Protein AF-A0A564Z8A1-F1 (afdb_monomer)

Organism: Hymenolepis diminuta (NCBI:txid6216)

pLDDT: mean 79.33, std 14.33, range [32.59, 94.12]

Mean predicted aligned error: 12.92 Å

InterPro domains:
  IPR000640 Elongation factor EFG, domain V-like [PF00679] (413-512)
  IPR000640 Elongation factor EFG, domain V-like [SM00838] (412-514)
  IPR009000 Translation protein, beta-barrel domain superfamily [SSF50447] (18-150)
  IPR009022 Elongation factor G, domain III [cd16262] (174-247)
  IPR027417 P-loop containing nucleoside triphosphate hydrolase [G3DSA:3.40.50.300] (1-45)
  IPR035647 EF-G domain III/V-like [SSF54980] (173-247)
  IPR035647 EF-G domain III/V-like [SSF54980] (415-519)
  IPR035649 EFG, domain V [cd03713] (415-507)
  IPR041095 Elongation Factor G, domain II [PF14492] (173-246)
  IPR053905 Elongation factor G-like, domain II [PF22042] (68-149)

Secondary structure (DSSP, 8-state):
-TTTTS-------BGGGTBSHHHHHHHHHHHSPPGGGSPPPHHHHHHHHHHHHH-TT-SS---EEEEEEEEEETTTEEEEEEEEEES-B-TT-EEEESS--SS-TTS-EEE--EEEEEETTEEEE-S-B-TT-EEEEES-SS--TT-EEE----GGGTTS-----S-------PPP-EEEEEEESSHHHHHHHHHHHHHHHHH-TT-EEEEETTTTEEEEEESSHHHHHHHHHHHHHTS---EEEEPPPP--EEEEPTT-EEEEEEEEEEEETTEEEEEEEEEEEEE-----SS---EEEE-TTTT-TTSS---------HHHHHHHHHHHHHHHHHHHHH--TTTSPPB-SEEEEEEEEEEES-SS---GGGEE-----SSHHHHHHHHHHHHHHHHHHHHHHHHT---EEEEEEEEEEEEEEEEPTT-S-HHHHHHHHHHHHHHTTPEEEEEEEEE-TTSTT-EEEEEEEEEEGGG-TTHHHHHHHHTTT--EEEEEEEEEEEPPHHHHHHHHHHHHHHHHHHHHTT-

Solvent-accessible surface area (backbone atoms only — not comparable to full-atom values): 30242 Å² total; per-residue (Å²): 90,51,87,75,70,74,50,80,91,85,86,76,67,37,78,94,76,67,39,47,55,65,65,48,53,50,47,48,68,75,55,51,76,55,79,88,78,49,83,67,58,69,73,54,43,57,51,49,54,51,50,54,72,70,44,82,83,53,101,64,64,62,33,32,33,40,24,72,40,40,46,79,39,95,88,80,42,50,31,39,32,28,40,28,70,33,30,57,49,46,53,64,43,65,33,19,56,73,69,65,82,89,58,66,90,84,76,46,69,38,47,33,63,39,35,28,38,71,61,87,93,45,79,44,81,47,74,67,45,43,56,74,38,65,33,33,34,27,62,57,84,82,78,40,56,73,37,35,38,28,60,72,77,78,82,90,64,87,79,74,79,88,75,76,94,59,87,73,85,61,81,86,67,64,74,49,60,36,72,37,21,47,45,59,81,42,81,76,48,47,67,55,45,55,55,51,49,53,53,49,34,43,43,36,78,42,39,45,73,47,77,37,83,90,79,72,37,36,38,36,29,17,76,32,70,68,53,47,51,50,52,54,51,43,39,39,70,75,69,66,43,69,65,46,79,44,81,63,80,73,78,52,29,28,30,62,45,61,73,44,70,31,76,23,76,26,74,41,75,46,71,38,81,90,39,82,45,32,40,38,36,34,35,35,39,37,21,76,61,52,78,63,86,57,90,70,73,51,75,46,71,44,94,61,23,60,47,79,83,69,85,73,101,67,80,90,72,95,75,52,72,66,58,57,49,53,51,51,52,41,50,50,51,14,46,52,56,23,36,47,51,40,24,84,86,82,45,24,33,50,48,40,51,35,40,38,37,52,36,46,31,23,42,88,58,97,84,66,100,49,89,86,54,63,37,66,64,81,77,58,87,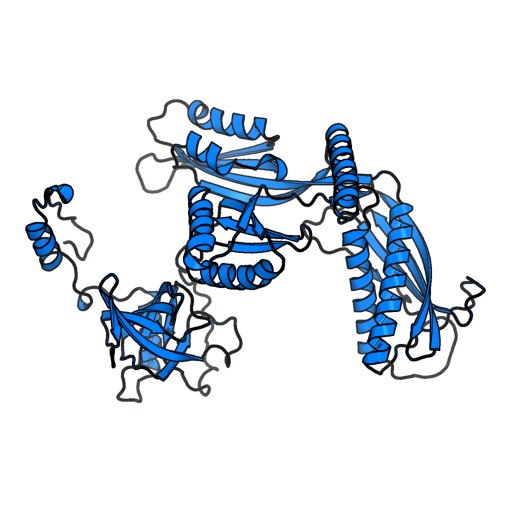49,69,70,39,32,50,45,43,48,51,49,53,22,53,26,40,25,49,20,49,35,58,22,49,69,66,56,68,67,78,41,49,26,40,53,26,25,36,37,40,37,39,36,75,40,65,74,81,62,79,59,79,58,71,76,44,49,63,58,52,51,56,37,49,76,36,66,29,47,74,76,49,76,47,78,45,74,49,90,88,55,87,69,39,30,39,36,40,41,38,28,39,28,41,56,82,53,49,72,68,43,62,60,51,50,25,65,76,46,76,63,61,47,48,66,49,80,43,83,62,48,74,42,76,54,54,73,69,58,44,53,51,51,54,54,53,50,51,53,50,55,53,53,57,50,67,74,72,108

Structure (mmCIF, N/CA/C/O backbone):
data_AF-A0A564Z8A1-F1
#
_entry.id   AF-A0A564Z8A1-F1
#
loop_
_atom_site.group_PDB
_atom_site.id
_atom_site.type_symbol
_atom_site.label_atom_id
_atom_site.label_alt_id
_atom_site.label_comp_id
_atom_site.label_asym_id
_atom_site.label_entity_id
_atom_site.label_seq_id
_atom_site.pdbx_PDB_ins_code
_atom_site.Cartn_x
_atom_site.Cartn_y
_atom_site.Cartn_z
_atom_site.occupancy
_atom_site.B_iso_or_equiv
_atom_site.auth_seq_id
_atom_site.auth_comp_id
_atom_site.auth_asym_id
_atom_site.auth_atom_id
_atom_site.pdbx_PDB_model_num
ATOM 1 N N . VAL A 1 1 ? 36.635 2.802 -25.982 1.00 71.19 1 VAL A N 1
ATOM 2 C CA . VAL A 1 1 ? 36.280 4.154 -25.472 1.00 71.19 1 VAL A CA 1
ATOM 3 C C . VAL A 1 1 ? 34.865 4.152 -24.917 1.00 71.19 1 VAL A C 1
ATOM 5 O O . VAL A 1 1 ? 34.694 4.476 -23.749 1.00 71.19 1 VAL A O 1
ATOM 8 N N . THR A 1 2 ? 33.882 3.719 -25.706 1.00 73.31 2 THR A N 1
ATOM 9 C CA . THR A 1 2 ? 32.479 3.573 -25.282 1.00 73.31 2 THR A CA 1
ATOM 10 C C . THR A 1 2 ? 32.276 2.454 -24.258 1.00 73.31 2 THR A C 1
ATOM 12 O O . THR A 1 2 ? 31.635 2.669 -23.238 1.00 73.31 2 THR A O 1
ATOM 15 N N . THR A 1 3 ? 32.906 1.292 -24.457 1.00 72.12 3 THR A N 1
ATOM 16 C CA . THR A 1 3 ? 32.822 0.132 -23.542 1.00 72.12 3 THR A CA 1
ATOM 17 C C . THR A 1 3 ? 33.367 0.394 -22.136 1.00 72.12 3 THR A C 1
ATOM 19 O O . THR A 1 3 ? 32.908 -0.208 -21.171 1.00 72.12 3 THR A O 1
ATOM 22 N N . SER A 1 4 ? 34.323 1.315 -22.008 1.00 78.19 4 SER A N 1
ATOM 23 C CA . SER A 1 4 ? 34.913 1.742 -20.737 1.00 78.19 4 SER A CA 1
ATOM 24 C C . SER A 1 4 ? 34.311 3.043 -20.194 1.00 78.19 4 SER A C 1
ATOM 26 O O . SER A 1 4 ? 34.872 3.618 -19.264 1.00 78.19 4 SER A O 1
ATOM 28 N N . SER A 1 5 ? 33.211 3.528 -20.787 1.00 79.88 5 SER A N 1
ATOM 29 C CA . SER A 1 5 ? 32.542 4.794 -20.442 1.00 79.88 5 SER A CA 1
ATOM 30 C C . SER A 1 5 ? 33.472 6.019 -20.429 1.00 79.88 5 SER A C 1
ATOM 32 O O . SER A 1 5 ? 33.243 6.970 -19.688 1.00 79.88 5 SER A O 1
ATOM 34 N N . LYS A 1 6 ? 34.536 6.013 -21.247 1.00 84.81 6 LYS A N 1
ATOM 35 C CA . LYS A 1 6 ? 35.532 7.102 -21.329 1.00 84.81 6 LYS A CA 1
ATOM 36 C C . LYS A 1 6 ? 35.178 8.187 -22.351 1.00 84.81 6 LYS A C 1
ATOM 38 O O . LYS A 1 6 ? 35.850 9.209 -22.402 1.00 84.81 6 LYS A O 1
ATOM 43 N N . GLY A 1 7 ? 34.165 7.963 -23.183 1.00 84.19 7 GLY A N 1
ATOM 44 C CA . GLY A 1 7 ? 33.690 8.930 -24.169 1.00 84.19 7 GLY A CA 1
ATOM 45 C C . GLY A 1 7 ? 32.314 8.545 -24.703 1.00 84.19 7 GLY A C 1
ATOM 46 O O . GLY A 1 7 ? 32.014 7.356 -24.831 1.00 84.19 7 GLY A O 1
ATOM 47 N N . PHE A 1 8 ? 31.498 9.555 -25.004 1.00 87.88 8 PHE A N 1
ATOM 48 C CA . PHE A 1 8 ? 30.116 9.404 -25.457 1.00 87.88 8 PHE A CA 1
ATOM 49 C C . PHE A 1 8 ? 29.976 9.998 -26.867 1.00 87.88 8 PHE A C 1
ATOM 51 O O . PHE A 1 8 ? 30.164 11.207 -27.018 1.00 87.88 8 PHE A O 1
ATOM 58 N N . PRO A 1 9 ? 29.695 9.187 -27.905 1.00 88.00 9 PRO A N 1
ATOM 59 C CA . PRO A 1 9 ? 29.477 9.706 -29.248 1.00 88.00 9 PRO A CA 1
ATOM 60 C C . PRO A 1 9 ? 28.179 10.519 -29.280 1.00 88.00 9 PRO A C 1
ATOM 62 O O . PRO A 1 9 ? 27.151 10.086 -28.761 1.00 88.00 9 PRO A O 1
ATOM 65 N N . VAL A 1 10 ? 28.229 11.699 -29.897 1.00 90.81 10 VAL A N 1
ATOM 66 C CA . VAL A 1 10 ? 27.068 12.581 -30.060 1.00 90.81 10 VAL A CA 1
ATOM 67 C C . VAL A 1 10 ? 26.736 12.666 -31.542 1.00 90.81 10 VAL A C 1
ATOM 69 O O . VAL A 1 10 ? 27.568 13.082 -32.345 1.00 90.81 10 VAL A O 1
ATOM 72 N N . VAL A 1 11 ? 25.513 12.277 -31.894 1.00 90.44 11 VAL A N 1
ATOM 73 C CA . VAL A 1 11 ? 24.991 12.322 -33.265 1.00 90.44 11 VAL A CA 1
ATOM 74 C C . VAL A 1 11 ? 23.846 13.331 -33.314 1.00 90.44 11 VAL A C 1
ATOM 76 O O . VAL A 1 11 ? 23.057 13.429 -32.374 1.00 90.44 11 VAL A O 1
ATOM 79 N N . LEU A 1 12 ? 23.750 14.097 -34.401 1.00 92.19 12 LEU A N 1
ATOM 80 C CA . LEU A 1 12 ? 22.686 15.081 -34.607 1.00 92.19 12 LEU A CA 1
ATOM 81 C C . LEU A 1 12 ? 21.621 14.512 -35.549 1.00 92.19 12 LEU A C 1
ATOM 83 O O . LEU A 1 12 ? 21.938 13.885 -36.557 1.00 92.19 12 LEU A O 1
ATOM 87 N N . GLY A 1 13 ? 20.350 14.763 -35.246 1.00 93.56 13 GLY A N 1
ATOM 88 C CA . GLY A 1 13 ? 19.236 14.293 -36.063 1.00 93.56 13 GLY A CA 1
ATOM 89 C C . GLY A 1 13 ? 17.893 14.853 -35.606 1.00 93.56 13 GLY A C 1
ATOM 90 O O . GLY A 1 13 ? 17.768 15.445 -34.536 1.00 93.56 13 GLY A O 1
ATOM 91 N N . SER A 1 14 ? 16.869 14.669 -36.435 1.00 93.94 14 SER A N 1
ATOM 92 C CA . SER A 1 14 ? 15.484 15.013 -36.123 1.00 93.94 14 SER A CA 1
ATOM 93 C C . SER A 1 14 ? 14.572 13.845 -36.481 1.00 93.94 14 SER A C 1
ATOM 95 O O . SER A 1 14 ? 14.267 13.631 -37.656 1.00 93.94 14 SER A O 1
ATOM 97 N N . SER A 1 15 ? 14.088 13.126 -35.463 1.00 92.81 15 SER A N 1
ATOM 98 C CA . SER A 1 15 ? 13.146 12.007 -35.626 1.00 92.81 15 SER A CA 1
ATOM 99 C C . SER A 1 15 ? 11.837 12.451 -36.280 1.00 92.81 15 SER A C 1
ATOM 101 O O . SER A 1 15 ? 11.362 11.803 -37.200 1.00 92.81 15 SER A O 1
ATOM 103 N N . ARG A 1 16 ? 11.300 13.621 -35.902 1.00 93.62 16 ARG A N 1
ATOM 104 C CA . ARG A 1 16 ? 10.062 14.173 -36.487 1.00 93.62 16 ARG A CA 1
ATOM 105 C C . ARG A 1 16 ? 10.159 14.412 -37.999 1.00 93.62 16 ARG A C 1
ATOM 107 O O . ARG A 1 16 ? 9.149 14.344 -38.688 1.00 93.62 16 ARG A O 1
ATOM 114 N N . ARG A 1 17 ? 11.351 14.748 -38.506 1.00 93.88 17 ARG A N 1
ATOM 115 C CA . ARG A 1 17 ? 11.601 14.978 -39.941 1.00 93.88 17 ARG A CA 1
ATOM 116 C C . ARG A 1 17 ? 12.261 13.780 -40.629 1.00 93.88 17 ARG A C 1
ATOM 118 O O . ARG A 1 17 ? 12.582 13.889 -41.805 1.00 93.88 17 ARG A O 1
ATOM 125 N N . ASN A 1 18 ? 12.478 12.672 -39.915 1.00 91.50 18 ASN A N 1
ATOM 126 C CA . ASN A 1 18 ? 13.216 11.498 -40.388 1.00 91.50 18 ASN A CA 1
ATOM 127 C C . ASN A 1 18 ? 14.638 11.811 -40.904 1.00 91.50 18 ASN A C 1
ATOM 129 O O . ASN A 1 18 ? 15.144 11.131 -41.791 1.00 91.50 18 ASN A O 1
ATOM 133 N N . ILE A 1 19 ? 15.305 12.832 -40.353 1.00 94.12 19 ILE A N 1
ATOM 134 C CA . ILE A 1 19 ? 16.674 13.218 -40.740 1.00 94.12 19 ILE A CA 1
ATOM 135 C C . ILE A 1 19 ? 17.653 12.657 -39.707 1.00 94.12 19 ILE A C 1
ATOM 137 O O . ILE A 1 19 ? 17.471 12.879 -38.512 1.00 94.12 19 ILE A O 1
ATOM 141 N N . GLY A 1 20 ? 18.706 11.966 -40.150 1.00 90.69 20 GLY A N 1
ATOM 142 C CA . GLY A 1 20 ? 19.774 11.478 -39.264 1.00 90.69 20 GLY A CA 1
ATOM 143 C C . GLY A 1 20 ? 19.462 10.176 -38.513 1.00 90.69 20 GLY A C 1
ATOM 144 O O . GLY A 1 20 ? 20.247 9.770 -37.666 1.00 90.69 20 GLY A O 1
ATOM 145 N N . VAL A 1 21 ? 18.354 9.494 -38.834 1.00 93.94 21 VAL A N 1
ATOM 146 C CA . VAL A 1 21 ? 18.004 8.198 -38.218 1.00 93.94 21 VAL A CA 1
ATOM 147 C C . VAL A 1 21 ? 18.936 7.076 -38.689 1.00 93.94 21 VAL A C 1
ATOM 149 O O . VAL A 1 21 ? 19.372 6.281 -37.868 1.00 93.94 21 VAL A O 1
ATOM 152 N N . GLN A 1 22 ? 19.285 7.025 -39.980 1.00 92.75 22 GLN A N 1
ATOM 153 C CA . GLN A 1 22 ? 20.186 5.990 -40.513 1.00 92.75 22 GLN A CA 1
ATOM 154 C C . GLN A 1 22 ? 21.601 6.088 -39.908 1.00 92.75 22 GLN A C 1
ATOM 156 O O . GLN A 1 22 ? 22.021 5.106 -39.307 1.00 92.75 22 GLN A O 1
ATOM 161 N N . PRO A 1 23 ? 22.271 7.266 -39.887 1.00 92.00 23 PRO A N 1
ATOM 162 C CA . PRO A 1 23 ? 23.567 7.397 -39.215 1.00 92.00 23 PRO A CA 1
ATOM 163 C C . PRO A 1 23 ? 23.525 7.074 -37.719 1.00 92.00 23 PRO A C 1
ATOM 165 O O . PRO A 1 23 ? 24.525 6.645 -37.155 1.00 92.00 23 PRO A O 1
ATOM 168 N N . LEU A 1 24 ? 22.382 7.290 -37.055 1.00 93.69 24 LEU A N 1
ATOM 169 C CA . LEU A 1 24 ? 22.203 6.890 -35.662 1.00 93.69 24 LEU A CA 1
ATOM 170 C C . LEU A 1 24 ? 22.162 5.362 -35.516 1.00 93.69 24 LEU A C 1
ATOM 172 O O . LEU A 1 24 ? 22.759 4.839 -34.581 1.00 93.69 24 LEU A O 1
ATOM 176 N N . LEU A 1 25 ? 21.470 4.652 -36.411 1.00 92.81 25 LEU A N 1
ATOM 177 C CA . LEU A 1 25 ? 21.445 3.187 -36.412 1.00 92.81 25 LEU A CA 1
ATOM 178 C C . LEU A 1 25 ? 22.832 2.610 -36.703 1.00 92.81 25 LEU A C 1
ATOM 180 O O . LEU A 1 25 ? 23.261 1.705 -35.992 1.00 92.81 25 LEU A O 1
ATOM 184 N N . ASP A 1 26 ? 23.552 3.185 -37.665 1.00 93.75 26 ASP A N 1
ATOM 185 C CA . ASP A 1 26 ? 24.930 2.793 -37.974 1.00 93.75 26 ASP A CA 1
ATOM 186 C C . ASP A 1 26 ? 25.837 3.019 -36.753 1.00 93.75 26 ASP A C 1
ATOM 188 O O . ASP A 1 26 ? 26.536 2.113 -36.308 1.00 93.75 26 ASP A O 1
ATOM 192 N N . ALA A 1 27 ? 25.724 4.182 -36.101 1.00 91.06 27 ALA A N 1
ATOM 193 C CA . ALA A 1 27 ? 26.460 4.495 -34.877 1.00 91.06 27 ALA A CA 1
ATOM 194 C C . ALA A 1 27 ? 26.136 3.545 -33.707 1.00 91.06 27 ALA A C 1
ATOM 196 O O . ALA A 1 27 ? 27.006 3.269 -32.879 1.00 91.06 27 ALA A O 1
ATOM 197 N N . ILE A 1 28 ? 24.900 3.044 -33.607 1.00 90.69 28 ILE A N 1
ATOM 198 C CA . ILE A 1 28 ? 24.526 2.034 -32.608 1.00 90.69 28 ILE A CA 1
ATOM 199 C C . ILE A 1 28 ? 25.283 0.730 -32.873 1.00 90.69 28 ILE A C 1
ATOM 201 O O . ILE A 1 28 ? 25.836 0.166 -31.933 1.00 90.69 28 ILE A O 1
ATOM 205 N N . VAL A 1 29 ? 25.332 0.274 -34.127 1.00 90.62 29 VAL A N 1
ATOM 206 C CA . VAL A 1 29 ? 26.033 -0.961 -34.509 1.00 90.62 29 VAL A CA 1
ATOM 207 C C . VAL A 1 29 ? 27.548 -0.820 -34.329 1.00 90.62 29 VAL A C 1
ATOM 209 O O . VAL A 1 29 ? 28.183 -1.729 -33.799 1.00 90.62 29 VAL A O 1
ATOM 212 N N . ASP A 1 30 ? 28.114 0.327 -34.703 1.00 89.19 30 ASP A N 1
ATOM 213 C CA . ASP A 1 30 ? 29.562 0.552 -34.685 1.00 89.19 30 ASP A CA 1
ATOM 214 C C . ASP A 1 30 ? 30.122 0.822 -33.280 1.00 89.19 30 ASP A C 1
ATOM 216 O O . ASP A 1 30 ? 31.259 0.446 -32.976 1.00 89.19 30 ASP A O 1
ATOM 220 N N . TYR A 1 31 ? 29.365 1.513 -32.417 1.00 87.94 31 TYR A N 1
ATOM 221 C CA . TYR A 1 31 ? 29.899 2.039 -31.155 1.00 87.94 31 TYR A CA 1
ATOM 222 C C . TYR A 1 31 ? 29.348 1.387 -29.881 1.00 87.94 31 TYR A C 1
ATOM 224 O O . TYR A 1 31 ? 30.008 1.507 -28.835 1.00 87.94 31 TYR A O 1
ATOM 232 N N . LEU A 1 32 ? 28.173 0.741 -29.907 1.00 86.56 32 LEU A N 1
ATOM 233 C CA . LEU A 1 32 ? 27.632 0.056 -28.725 1.00 86.56 32 LEU A CA 1
ATOM 234 C C . LEU A 1 32 ? 28.209 -1.358 -28.568 1.00 86.56 32 LEU A C 1
ATOM 236 O O . LEU A 1 32 ? 28.531 -2.017 -29.551 1.00 86.56 32 LEU A O 1
ATOM 240 N N . PRO A 1 33 ? 28.349 -1.843 -27.319 1.00 84.88 33 PRO A N 1
ATOM 241 C CA . PRO A 1 33 ? 28.895 -3.166 -27.065 1.00 84.88 33 PRO A CA 1
ATOM 242 C C . PRO A 1 33 ? 27.938 -4.276 -27.493 1.00 84.88 33 PRO A C 1
ATOM 244 O O . PRO A 1 33 ? 26.750 -4.262 -27.159 1.00 84.88 33 PRO A O 1
ATOM 247 N N . ASP A 1 34 ? 28.511 -5.303 -28.109 1.00 81.75 34 ASP A N 1
ATOM 248 C CA . ASP A 1 34 ? 27.873 -6.607 -28.255 1.00 81.75 34 ASP A CA 1
ATOM 249 C C . ASP A 1 34 ? 27.669 -7.252 -26.859 1.00 81.75 34 ASP A C 1
ATOM 251 O O . ASP A 1 34 ? 28.496 -7.050 -25.959 1.00 81.75 34 ASP A O 1
ATOM 255 N N . PRO A 1 35 ? 26.594 -8.036 -26.635 1.00 77.69 35 PRO A N 1
ATOM 256 C CA . PRO A 1 35 ? 26.391 -8.809 -25.407 1.00 77.69 35 PRO A CA 1
ATOM 257 C C . PRO A 1 35 ? 27.615 -9.591 -24.896 1.00 77.69 35 PRO A C 1
ATOM 259 O O . PRO A 1 35 ? 27.757 -9.739 -23.686 1.00 77.69 35 PRO A O 1
ATOM 262 N N . SER A 1 36 ? 28.492 -10.064 -25.782 1.00 76.88 36 SER A N 1
ATOM 263 C CA . SER A 1 36 ? 29.740 -10.773 -25.458 1.00 76.88 36 SER A CA 1
ATOM 264 C C . SER A 1 36 ? 30.839 -9.880 -24.868 1.00 76.88 36 SER A C 1
ATOM 266 O O . SER A 1 36 ? 31.714 -10.363 -24.153 1.00 76.88 36 SER A O 1
ATOM 268 N N . GLN A 1 37 ? 30.800 -8.572 -25.136 1.00 77.69 37 GLN A N 1
ATOM 269 C CA . GLN A 1 37 ? 31.835 -7.612 -24.737 1.00 77.69 37 GLN A CA 1
ATOM 270 C C . GLN A 1 37 ? 31.606 -7.019 -23.343 1.00 77.69 37 GLN A C 1
ATOM 272 O O . GLN A 1 37 ? 32.462 -6.294 -22.830 1.00 77.69 37 GLN A O 1
ATOM 277 N N . ARG A 1 38 ? 30.451 -7.293 -22.723 1.00 76.06 38 ARG A N 1
ATOM 278 C CA . ARG A 1 38 ? 30.105 -6.798 -21.389 1.00 76.06 38 ARG A CA 1
ATOM 279 C C . ARG A 1 38 ? 30.043 -7.964 -20.403 1.00 76.06 38 ARG A C 1
ATOM 281 O O . ARG A 1 38 ? 29.304 -8.915 -20.656 1.00 76.06 38 ARG A O 1
ATOM 288 N N . PRO A 1 39 ? 30.745 -7.892 -19.258 1.00 75.94 39 PRO A N 1
ATOM 289 C CA . PRO A 1 39 ? 30.579 -8.900 -18.224 1.00 75.94 39 PRO A CA 1
ATOM 290 C C . PRO A 1 39 ? 29.123 -8.907 -17.728 1.00 75.94 39 PRO A C 1
ATOM 292 O O . PRO A 1 39 ? 28.479 -7.848 -17.691 1.00 75.94 39 PRO A O 1
ATOM 295 N N . PRO A 1 40 ? 28.581 -10.079 -17.350 1.00 75.31 40 PRO A N 1
ATOM 296 C CA . PRO A 1 40 ? 27.255 -10.146 -16.760 1.00 75.31 40 PRO A CA 1
ATOM 297 C C . PRO A 1 40 ? 27.213 -9.305 -15.473 1.00 75.31 40 PRO A C 1
ATOM 299 O O . PRO A 1 40 ? 28.238 -9.158 -14.802 1.00 75.31 40 PRO A O 1
ATOM 302 N N . PRO A 1 41 ? 26.044 -8.750 -15.106 1.00 75.81 41 PRO A N 1
ATOM 303 C CA . PRO A 1 41 ? 25.878 -8.055 -13.833 1.00 75.81 41 PRO A CA 1
ATOM 304 C C . PRO A 1 41 ? 26.391 -8.908 -12.658 1.00 75.81 41 PRO A C 1
ATOM 306 O O . PRO A 1 41 ? 26.195 -10.126 -12.701 1.00 75.81 41 PRO A O 1
ATOM 309 N N . PRO A 1 42 ? 26.993 -8.314 -11.607 1.00 73.12 42 PRO A N 1
ATOM 310 C CA . PRO A 1 42 ? 27.616 -9.059 -10.506 1.00 73.12 42 PRO A CA 1
ATOM 311 C C . PRO A 1 42 ? 26.715 -10.142 -9.897 1.00 73.12 42 PRO A C 1
ATOM 313 O O . PRO A 1 42 ? 27.159 -11.263 -9.660 1.00 73.12 42 PRO A O 1
ATOM 316 N N . LEU A 1 43 ? 25.420 -9.845 -9.743 1.00 70.19 43 LEU A N 1
ATOM 317 C CA . LEU A 1 43 ? 24.418 -10.798 -9.256 1.00 70.19 43 LEU A CA 1
ATOM 318 C C . LEU A 1 43 ? 24.345 -12.063 -10.123 1.00 70.19 43 LEU A C 1
ATOM 320 O O . LEU A 1 43 ? 24.360 -13.179 -9.612 1.00 70.19 43 LEU A O 1
ATOM 324 N N . ILE A 1 44 ? 24.326 -11.888 -11.444 1.00 74.00 44 ILE A N 1
ATOM 325 C CA . ILE A 1 44 ? 24.294 -12.994 -12.401 1.00 74.00 44 ILE A CA 1
ATOM 326 C C . ILE A 1 44 ? 25.656 -13.679 -12.473 1.00 74.00 44 ILE A C 1
ATOM 328 O O . ILE A 1 44 ? 25.699 -14.898 -12.580 1.00 74.00 44 ILE A O 1
ATOM 332 N N . ALA A 1 45 ? 26.764 -12.942 -12.377 1.00 72.19 45 ALA A N 1
ATOM 333 C CA . ALA A 1 45 ? 28.103 -13.527 -12.344 1.00 72.19 45 ALA A CA 1
ATOM 334 C C . ALA A 1 45 ? 28.255 -14.515 -11.171 1.00 72.19 45 ALA A C 1
ATOM 336 O O . ALA A 1 45 ? 28.710 -15.641 -11.371 1.00 72.19 45 ALA A O 1
ATOM 337 N N . ASN A 1 46 ? 27.770 -14.145 -9.982 1.00 70.50 46 ASN A N 1
ATOM 338 C CA . ASN A 1 46 ? 27.759 -15.013 -8.801 1.00 70.50 46 ASN A CA 1
ATOM 339 C C . ASN A 1 46 ? 26.855 -16.242 -8.991 1.00 70.50 46 ASN A C 1
ATOM 341 O O . ASN A 1 46 ? 27.194 -17.353 -8.580 1.00 70.50 46 ASN A O 1
ATOM 345 N N . THR A 1 47 ? 25.697 -16.061 -9.627 1.00 68.94 47 THR A N 1
ATOM 346 C CA . THR A 1 47 ? 24.795 -17.161 -9.994 1.00 68.94 47 THR A CA 1
ATOM 347 C C . THR A 1 47 ? 25.435 -18.119 -10.999 1.00 68.94 47 THR A C 1
ATOM 349 O O . THR A 1 47 ? 25.343 -19.334 -10.835 1.00 68.94 47 THR A O 1
ATOM 352 N N . LEU A 1 48 ? 26.118 -17.596 -12.016 1.00 70.62 48 LEU A N 1
ATOM 353 C CA . LEU A 1 48 ? 26.814 -18.392 -13.024 1.00 70.62 48 LEU A CA 1
ATOM 354 C C . LEU A 1 48 ? 27.987 -19.165 -12.418 1.00 70.62 48 LEU A C 1
ATOM 356 O O . LEU A 1 48 ? 28.141 -20.341 -12.731 1.00 70.62 48 LEU A O 1
ATOM 360 N N . ALA A 1 49 ? 28.753 -18.554 -11.510 1.00 67.75 49 ALA A N 1
ATOM 361 C CA . ALA A 1 49 ? 29.807 -19.241 -10.767 1.00 67.75 49 ALA A CA 1
ATOM 362 C C . ALA A 1 49 ? 29.242 -20.414 -9.944 1.00 67.75 49 ALA A C 1
ATOM 364 O O . ALA A 1 49 ? 29.790 -21.514 -9.976 1.00 67.75 49 ALA A O 1
ATOM 365 N N . ARG A 1 50 ? 28.085 -20.224 -9.286 1.00 66.75 50 ARG A N 1
ATOM 366 C CA . ARG A 1 50 ? 27.363 -21.320 -8.619 1.00 66.75 50 ARG A CA 1
ATOM 367 C C . ARG A 1 50 ? 26.992 -22.425 -9.608 1.00 66.75 50 ARG A C 1
ATOM 369 O O . ARG A 1 50 ? 27.336 -23.576 -9.374 1.00 66.75 50 ARG A O 1
ATOM 376 N N . ILE A 1 51 ? 26.354 -22.090 -10.732 1.00 67.94 51 ILE A N 1
ATOM 377 C CA . ILE A 1 51 ? 25.978 -23.065 -11.773 1.00 67.94 51 ILE A CA 1
ATOM 378 C C . ILE A 1 51 ? 27.192 -23.853 -12.278 1.00 67.94 51 ILE A C 1
ATOM 380 O O . ILE A 1 51 ? 27.093 -25.067 -12.444 1.00 67.94 51 ILE A O 1
ATOM 384 N N . GLN A 1 52 ? 28.324 -23.187 -12.510 1.00 66.69 52 GLN A N 1
ATOM 385 C CA . GLN A 1 52 ? 29.562 -23.824 -12.965 1.00 66.69 52 GLN A CA 1
ATOM 386 C C . GLN A 1 52 ? 30.111 -24.811 -11.930 1.00 66.69 52 GLN A C 1
ATOM 388 O O . GLN A 1 52 ? 30.483 -25.920 -12.304 1.00 66.69 52 GLN A O 1
ATOM 393 N N . ASN A 1 53 ? 30.064 -24.464 -10.640 1.00 61.09 53 ASN A N 1
ATOM 394 C CA . ASN A 1 53 ? 30.454 -25.371 -9.557 1.00 61.09 53 ASN A CA 1
ATOM 395 C C . ASN A 1 53 ? 29.551 -26.618 -9.478 1.00 61.09 53 ASN A C 1
ATOM 397 O O . ASN A 1 53 ? 30.032 -27.699 -9.148 1.00 61.09 53 ASN A O 1
ATOM 401 N N . TYR A 1 54 ? 28.262 -26.499 -9.825 1.00 58.06 54 TYR A N 1
ATOM 402 C CA . TYR A 1 54 ? 27.324 -27.632 -9.877 1.00 58.06 54 TYR A CA 1
ATOM 403 C C . TYR A 1 54 ? 27.407 -28.450 -11.182 1.00 58.06 54 TYR A C 1
ATOM 405 O O . TYR A 1 54 ? 27.141 -29.651 -11.175 1.00 58.06 54 TYR A O 1
ATOM 413 N N . SER A 1 55 ? 27.781 -27.825 -12.306 1.00 54.59 55 SER A N 1
ATOM 414 C CA . SER A 1 55 ? 27.729 -28.422 -13.656 1.00 54.59 55 SER A CA 1
ATOM 415 C C . SER A 1 55 ? 28.977 -29.220 -14.048 1.00 54.59 55 SER A C 1
ATOM 417 O O . SER A 1 55 ? 29.057 -29.682 -15.181 1.00 54.59 55 SER A O 1
ATOM 419 N N . ALA A 1 56 ? 29.926 -29.454 -13.134 1.00 50.41 56 ALA A N 1
ATOM 420 C CA . ALA A 1 56 ? 31.134 -30.248 -13.403 1.00 50.41 56 ALA A CA 1
ATOM 421 C C . ALA A 1 56 ? 30.860 -31.718 -13.818 1.00 50.41 56 ALA A C 1
ATOM 423 O O . ALA A 1 56 ? 31.801 -32.466 -14.065 1.00 50.41 56 ALA A O 1
ATOM 424 N N . SER A 1 57 ? 29.592 -32.145 -13.889 1.00 48.81 57 SER A N 1
ATOM 425 C CA . SER A 1 57 ? 29.179 -33.528 -14.156 1.00 48.81 57 SER A CA 1
ATOM 426 C C . SER A 1 57 ? 28.150 -33.727 -15.285 1.00 48.81 57 SER A C 1
ATOM 428 O O . SER A 1 57 ? 27.784 -34.874 -15.532 1.00 48.81 57 SER A O 1
ATOM 430 N N . GLN A 1 58 ? 27.686 -32.687 -16.002 1.00 45.91 58 GLN A N 1
ATOM 431 C CA . GLN A 1 58 ? 26.756 -32.865 -17.137 1.00 45.91 58 GLN A CA 1
ATOM 432 C C . GLN A 1 58 ? 27.057 -31.945 -18.332 1.00 45.91 58 GLN A C 1
ATOM 434 O O . GLN A 1 58 ? 27.220 -30.740 -18.170 1.00 45.91 58 GLN A O 1
ATOM 439 N N . ASP A 1 59 ? 27.019 -32.508 -19.546 1.00 49.69 59 ASP A N 1
ATOM 440 C CA . ASP A 1 59 ? 27.258 -31.850 -20.850 1.00 49.69 59 ASP A CA 1
ATOM 441 C C . ASP A 1 59 ? 26.218 -30.769 -21.243 1.00 49.69 59 ASP A C 1
ATOM 443 O O . ASP A 1 59 ? 26.245 -30.218 -22.348 1.00 49.69 59 ASP A O 1
ATOM 447 N N . HIS A 1 60 ? 25.270 -30.441 -20.361 1.00 56.59 60 HIS A N 1
ATOM 448 C CA . HIS A 1 60 ? 24.199 -29.485 -20.626 1.00 56.59 60 HIS A CA 1
ATOM 449 C C . HIS A 1 60 ? 24.385 -28.195 -19.823 1.00 56.59 60 HIS A C 1
ATOM 451 O O . HIS A 1 60 ? 24.261 -28.165 -18.601 1.00 56.59 60 HIS A O 1
ATOM 457 N N . ILE A 1 61 ? 24.645 -27.095 -20.539 1.00 66.56 61 ILE A N 1
ATOM 458 C CA . ILE A 1 61 ? 24.760 -25.751 -19.962 1.00 66.56 61 ILE A CA 1
ATOM 459 C C . ILE A 1 61 ? 23.407 -25.359 -19.357 1.00 66.56 61 ILE A C 1
ATOM 461 O O . ILE A 1 61 ? 22.427 -25.150 -20.078 1.00 66.56 61 ILE A O 1
ATOM 465 N N . SER A 1 62 ? 23.366 -25.248 -18.032 1.00 79.31 62 SER A N 1
ATOM 466 C CA . SER A 1 62 ? 22.154 -24.902 -17.290 1.00 79.31 62 SER A CA 1
ATOM 467 C C . SER A 1 62 ? 21.687 -23.462 -17.561 1.00 79.31 62 SER A C 1
ATOM 469 O O . SER A 1 62 ? 22.525 -22.565 -17.703 1.00 79.31 62 SER A O 1
ATOM 471 N N . PRO A 1 63 ? 20.364 -23.213 -17.623 1.00 85.50 63 PRO A N 1
ATOM 472 C CA . PRO A 1 63 ? 19.819 -21.898 -17.926 1.00 85.50 63 PRO A CA 1
ATOM 473 C C . PRO A 1 63 ? 19.989 -20.919 -16.762 1.00 85.50 63 PRO A C 1
ATOM 475 O O . PRO A 1 63 ? 19.706 -21.254 -15.615 1.00 85.50 63 PRO A O 1
ATOM 478 N N . ALA A 1 64 ? 20.380 -19.686 -17.072 1.00 87.19 64 ALA A N 1
ATOM 479 C CA . ALA A 1 64 ? 20.372 -18.568 -16.134 1.00 87.19 64 ALA A CA 1
ATOM 480 C C . ALA A 1 64 ? 19.635 -17.388 -16.766 1.00 87.19 64 ALA A C 1
ATOM 482 O O . ALA A 1 64 ? 20.037 -16.898 -17.827 1.00 87.19 64 ALA A O 1
ATOM 483 N N . LEU A 1 65 ? 18.565 -16.931 -16.118 1.00 89.00 65 LEU A N 1
ATOM 484 C CA . LEU A 1 65 ? 17.740 -15.829 -16.595 1.00 89.00 65 LEU A CA 1
ATOM 485 C C . LEU A 1 65 ? 17.602 -14.729 -15.550 1.00 89.00 65 LEU A C 1
ATOM 487 O O . LEU A 1 65 ? 17.511 -15.007 -14.359 1.00 89.00 65 LEU A O 1
ATOM 491 N N . LEU A 1 66 ? 17.481 -13.490 -16.019 1.00 89.25 66 LEU A N 1
ATOM 492 C CA . LEU A 1 66 ? 17.050 -12.356 -15.205 1.00 89.25 66 LEU A CA 1
ATOM 493 C C . LEU A 1 66 ? 15.703 -11.854 -15.704 1.00 89.25 66 LEU A C 1
ATOM 495 O O . LEU A 1 66 ? 15.589 -11.461 -16.868 1.00 89.25 66 LEU A O 1
ATOM 499 N N . THR A 1 67 ? 14.714 -11.809 -14.820 1.00 90.12 67 THR A N 1
ATOM 500 C CA . THR A 1 67 ? 13.423 -11.183 -15.112 1.00 90.12 67 THR A CA 1
ATOM 501 C C . THR A 1 67 ? 13.533 -9.686 -14.876 1.00 90.12 67 THR A C 1
ATOM 503 O O . THR A 1 67 ? 13.800 -9.258 -13.760 1.00 90.12 67 THR A O 1
ATOM 506 N N . PHE A 1 68 ? 13.323 -8.867 -15.905 1.00 88.75 68 PHE A N 1
ATOM 507 C CA . PHE A 1 68 ? 13.473 -7.407 -15.790 1.00 88.75 68 PHE A CA 1
ATOM 508 C C . PHE A 1 68 ? 12.160 -6.641 -15.946 1.00 88.75 68 PHE A C 1
ATOM 510 O O . PHE A 1 68 ? 12.119 -5.449 -15.656 1.00 88.75 68 PHE A O 1
ATOM 517 N N . LYS A 1 69 ? 11.098 -7.291 -16.428 1.00 89.69 69 LYS A N 1
ATOM 518 C CA . LYS A 1 69 ? 9.767 -6.693 -16.541 1.00 89.69 69 LYS A CA 1
ATOM 519 C C . LYS A 1 69 ? 8.710 -7.786 -16.536 1.00 89.69 69 LYS A C 1
ATOM 521 O O . LYS A 1 69 ? 8.937 -8.871 -17.058 1.00 89.69 69 LYS A O 1
ATOM 526 N N . ILE A 1 70 ? 7.543 -7.493 -15.985 1.00 89.81 70 ILE A N 1
ATOM 527 C CA . ILE A 1 70 ? 6.371 -8.358 -16.092 1.00 89.81 70 ILE A CA 1
ATOM 528 C C . ILE A 1 70 ? 5.298 -7.571 -16.824 1.00 89.81 70 ILE A C 1
ATOM 530 O O . ILE A 1 70 ? 5.075 -6.404 -16.530 1.00 89.81 70 ILE A O 1
ATOM 534 N N . LEU A 1 71 ? 4.676 -8.194 -17.812 1.00 87.69 71 LEU A N 1
ATOM 535 C CA . LEU A 1 71 ? 3.557 -7.637 -18.555 1.00 87.69 71 LEU A CA 1
ATOM 536 C C . LEU A 1 71 ? 2.320 -8.461 -18.243 1.00 87.69 71 LEU A C 1
ATOM 538 O O . LEU A 1 71 ? 2.401 -9.681 -18.147 1.00 87.69 71 LEU A O 1
ATOM 542 N N . PHE A 1 72 ? 1.173 -7.814 -18.107 1.00 83.75 72 PHE A N 1
ATOM 543 C CA . PHE A 1 72 ? -0.093 -8.519 -17.997 1.00 83.75 72 PHE A CA 1
ATOM 544 C C . PHE A 1 72 ? -0.850 -8.438 -19.322 1.00 83.75 72 PHE A C 1
ATOM 546 O O . PHE A 1 72 ? -1.188 -7.351 -19.782 1.00 83.75 72 PHE A O 1
ATOM 553 N N . ASP A 1 73 ? -1.119 -9.593 -19.924 1.00 82.31 73 ASP A N 1
ATOM 554 C CA . ASP A 1 73 ? -1.971 -9.725 -21.102 1.00 82.31 73 ASP A CA 1
ATOM 555 C C . ASP A 1 73 ? -3.335 -10.313 -20.679 1.00 82.31 73 ASP A C 1
ATOM 557 O O . ASP A 1 73 ? -3.371 -11.365 -20.032 1.00 82.31 73 ASP A O 1
ATOM 561 N N . PRO A 1 74 ? -4.477 -9.692 -21.034 1.00 74.88 74 PRO A N 1
ATOM 562 C CA . PRO A 1 74 ? -5.800 -10.183 -20.640 1.00 74.88 74 PRO A CA 1
ATOM 563 C C . PRO A 1 74 ? -6.143 -11.604 -21.114 1.00 74.88 74 PRO A C 1
ATOM 565 O O . PRO A 1 74 ? -6.960 -12.270 -20.480 1.00 74.88 74 PRO A O 1
ATOM 568 N N . GLN A 1 75 ? -5.572 -12.066 -22.230 1.00 80.44 75 GLN A N 1
ATOM 569 C CA . GLN A 1 75 ? -5.827 -13.393 -22.797 1.00 80.44 75 GLN A CA 1
ATOM 570 C C . GLN A 1 75 ? -4.830 -14.437 -22.291 1.00 80.44 75 GLN A C 1
ATOM 572 O O . GLN A 1 75 ? -5.202 -15.588 -22.068 1.00 80.44 75 GLN A O 1
ATOM 577 N N . ARG A 1 76 ? -3.557 -14.053 -22.137 1.00 77.44 76 ARG A N 1
ATOM 578 C CA . ARG A 1 76 ? -2.455 -14.985 -21.830 1.00 77.44 76 ARG A CA 1
ATOM 579 C C . ARG A 1 76 ? -2.033 -14.976 -20.363 1.00 77.44 76 ARG A C 1
ATOM 581 O O . ARG A 1 76 ? -1.306 -15.876 -19.947 1.00 77.44 76 ARG A O 1
ATOM 588 N N . GLY A 1 77 ? -2.512 -14.011 -19.584 1.00 82.06 77 GLY A N 1
ATOM 589 C CA . GLY A 1 77 ? -2.119 -13.797 -18.200 1.00 82.06 77 GLY A CA 1
ATOM 590 C C . GLY A 1 77 ? -0.801 -13.033 -18.092 1.00 82.06 77 GLY A C 1
ATOM 591 O O . GLY A 1 77 ? -0.444 -12.228 -18.950 1.00 82.06 77 GLY A O 1
ATOM 592 N N . ALA A 1 78 ? -0.077 -13.258 -17.001 1.00 84.19 78 ALA A N 1
ATOM 593 C CA . ALA A 1 78 ? 1.148 -12.527 -16.723 1.00 84.19 78 ALA A CA 1
ATOM 594 C C . ALA A 1 78 ? 2.360 -13.142 -17.451 1.00 84.19 78 ALA A C 1
ATOM 596 O O . ALA A 1 78 ? 2.730 -14.292 -17.215 1.00 84.19 78 ALA A O 1
ATOM 597 N N . LEU A 1 79 ? 2.981 -12.342 -18.314 1.00 90.56 79 LEU A N 1
ATOM 598 C CA . LEU A 1 79 ? 4.166 -12.644 -19.105 1.00 90.56 79 LEU A CA 1
ATOM 599 C C . LEU A 1 79 ? 5.408 -12.069 -18.419 1.00 90.56 79 LEU A C 1
ATOM 601 O O . LEU A 1 79 ? 5.519 -10.858 -18.227 1.00 90.56 79 LEU A O 1
ATOM 605 N N . SER A 1 80 ? 6.363 -12.923 -18.075 1.00 91.75 80 SER A N 1
ATOM 606 C CA . SER A 1 80 ? 7.635 -12.498 -17.487 1.00 91.75 80 SER A CA 1
ATOM 607 C C . SER A 1 80 ? 8.665 -12.286 -18.591 1.00 91.75 80 SER A C 1
ATOM 609 O O . SER A 1 80 ? 9.048 -13.239 -19.265 1.00 91.75 80 SER A O 1
ATOM 611 N N . LEU A 1 81 ? 9.108 -11.045 -18.788 1.00 93.31 81 LEU A N 1
ATOM 612 C CA . LEU A 1 81 ? 10.187 -10.712 -19.711 1.00 93.31 81 LEU A CA 1
ATOM 613 C C . LEU A 1 81 ? 11.530 -10.988 -19.050 1.00 93.31 81 LEU A C 1
ATOM 615 O O . LEU A 1 81 ? 11.911 -10.355 -18.059 1.00 93.31 81 LEU A O 1
ATOM 619 N N . CYS A 1 82 ? 12.250 -11.928 -19.642 1.00 92.75 82 CYS A N 1
ATOM 620 C CA . CYS A 1 82 ? 13.503 -12.436 -19.136 1.00 92.75 82 CYS A CA 1
ATOM 621 C C . CYS A 1 82 ? 14.610 -12.248 -20.172 1.00 92.75 82 CYS A C 1
ATOM 623 O O . CYS A 1 82 ? 14.410 -12.450 -21.371 1.00 92.75 82 CYS A O 1
ATOM 625 N N . ARG A 1 83 ? 15.806 -11.901 -19.698 1.00 91.38 83 ARG A N 1
ATOM 626 C CA . ARG A 1 83 ? 17.037 -11.972 -20.486 1.00 91.38 83 ARG A CA 1
ATOM 627 C C . ARG A 1 83 ? 17.776 -13.255 -20.134 1.00 91.38 83 ARG A C 1
ATOM 629 O O . ARG A 1 83 ? 18.052 -13.493 -18.959 1.00 91.38 83 ARG A O 1
ATOM 636 N N . VAL A 1 84 ? 18.108 -14.052 -21.144 1.00 90.44 84 VAL A N 1
ATOM 637 C CA . VAL A 1 84 ? 18.894 -15.282 -20.984 1.00 90.44 84 VAL A CA 1
ATOM 638 C C . VAL A 1 84 ? 20.380 -14.922 -20.971 1.00 90.44 84 VAL A C 1
ATOM 640 O O . VAL A 1 84 ? 20.876 -14.289 -21.903 1.00 90.44 84 VAL A O 1
ATOM 643 N N . PHE A 1 85 ? 21.103 -15.313 -19.925 1.00 86.44 85 PHE A N 1
ATOM 644 C CA . PHE A 1 85 ? 22.547 -15.077 -19.796 1.00 86.44 85 PHE A CA 1
ATOM 645 C C . PHE A 1 85 ? 23.378 -16.326 -20.073 1.00 86.44 85 PHE A C 1
ATOM 647 O O . PHE A 1 85 ? 24.461 -16.220 -20.640 1.00 86.44 85 PHE A O 1
ATOM 654 N N . ALA A 1 86 ? 22.871 -17.500 -19.708 1.00 85.00 86 ALA A N 1
ATOM 655 C CA . ALA A 1 86 ? 23.512 -18.778 -19.989 1.00 85.00 86 ALA A CA 1
ATOM 656 C C . ALA A 1 86 ? 22.467 -19.867 -20.225 1.00 85.00 86 ALA A C 1
ATOM 658 O O . ALA A 1 86 ? 21.308 -19.712 -19.836 1.00 85.00 86 ALA A O 1
ATOM 659 N N . GLY A 1 87 ? 22.907 -20.960 -20.847 1.00 86.81 87 GLY A N 1
ATOM 660 C CA . GLY A 1 87 ? 22.091 -22.135 -21.132 1.00 86.81 87 GLY A CA 1
ATOM 661 C C . GLY A 1 87 ? 20.989 -21.892 -22.155 1.00 86.81 87 GLY A C 1
ATOM 662 O O . GLY A 1 87 ? 20.980 -20.890 -22.872 1.00 86.81 87 GLY A O 1
ATOM 663 N N . TYR A 1 88 ? 20.074 -22.853 -22.239 1.00 88.69 88 TYR A N 1
ATOM 664 C CA . TYR A 1 88 ? 18.945 -22.804 -23.157 1.00 88.69 88 TYR A CA 1
ATOM 665 C C . TYR A 1 88 ? 17.630 -23.000 -22.427 1.00 88.69 88 TYR A C 1
ATOM 667 O O . TYR A 1 88 ? 17.543 -23.764 -21.469 1.00 88.69 88 TYR A O 1
ATOM 675 N N . VAL A 1 89 ? 16.602 -22.324 -22.923 1.00 90.19 89 VAL A N 1
ATOM 676 C CA . VAL A 1 89 ? 15.252 -22.377 -22.376 1.00 90.19 89 VAL A CA 1
ATOM 677 C C . VAL A 1 89 ? 14.306 -22.926 -23.420 1.00 90.19 89 VAL A C 1
ATOM 679 O O . VAL A 1 89 ? 14.298 -22.451 -24.555 1.00 90.19 89 VAL A O 1
ATOM 682 N N . THR A 1 90 ? 13.516 -23.919 -23.024 1.00 91.75 90 THR A N 1
ATOM 683 C CA . THR A 1 90 ? 12.485 -24.547 -23.850 1.00 91.75 90 THR A CA 1
ATOM 684 C C . THR A 1 90 ? 11.134 -24.531 -23.122 1.00 91.75 90 THR A C 1
ATOM 686 O O . THR A 1 90 ? 11.092 -24.540 -21.883 1.00 91.75 90 THR A O 1
ATOM 689 N N . PRO A 1 91 ? 10.007 -24.501 -23.856 1.00 91.81 91 PRO A N 1
ATOM 690 C CA . PRO A 1 91 ? 8.684 -24.692 -23.274 1.00 91.81 91 PRO A CA 1
ATOM 691 C C . PRO A 1 91 ? 8.588 -26.013 -22.498 1.00 91.81 91 PRO A C 1
ATOM 693 O O . PRO A 1 91 ? 9.102 -27.043 -22.923 1.00 91.81 91 PRO A O 1
ATOM 696 N N . GLY A 1 92 ? 7.908 -25.996 -21.355 1.00 87.44 92 GLY A N 1
ATOM 697 C CA . GLY A 1 92 ? 7.702 -27.159 -20.489 1.00 87.44 92 GLY A CA 1
ATOM 698 C C . GLY A 1 92 ? 8.805 -27.409 -19.457 1.00 87.44 92 GLY A C 1
ATOM 699 O O . GLY A 1 92 ? 8.590 -28.223 -18.555 1.00 87.44 92 GLY A O 1
ATOM 700 N N . MET A 1 93 ? 9.940 -26.711 -19.548 1.00 87.81 93 MET A N 1
ATOM 701 C CA . MET A 1 93 ? 11.054 -26.843 -18.609 1.00 87.81 93 MET A CA 1
ATOM 702 C C . MET A 1 93 ? 10.685 -26.321 -17.211 1.00 87.81 93 MET A C 1
ATOM 704 O O . MET A 1 93 ? 9.959 -25.334 -17.070 1.00 87.81 93 MET A O 1
ATOM 708 N N . GLN A 1 94 ? 11.190 -26.992 -16.173 1.00 88.25 94 GLN A N 1
ATOM 709 C CA . GLN A 1 94 ? 11.080 -26.530 -14.789 1.00 88.25 94 GLN A CA 1
ATOM 710 C C . GLN A 1 94 ? 12.269 -25.635 -14.442 1.00 88.25 94 GLN A C 1
ATOM 712 O O . GLN A 1 94 ? 13.416 -25.972 -14.732 1.00 88.25 94 GLN A O 1
ATOM 717 N N . ILE A 1 95 ? 11.985 -24.511 -13.802 1.00 87.12 95 ILE A N 1
ATOM 7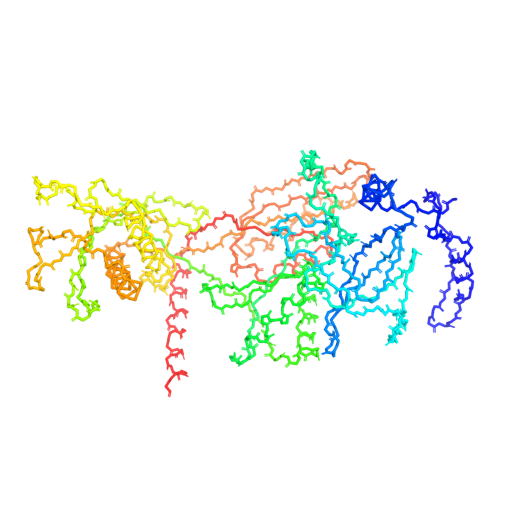18 C CA . ILE A 1 95 ? 12.962 -23.516 -13.367 1.00 87.12 95 ILE A CA 1
ATOM 719 C C . ILE A 1 95 ? 12.682 -23.125 -11.924 1.00 87.12 95 ILE A C 1
ATOM 721 O O . ILE A 1 95 ? 11.541 -23.141 -11.472 1.00 87.12 95 ILE A O 1
ATOM 725 N N . LYS A 1 96 ? 13.734 -22.784 -11.187 1.00 84.81 96 LYS A N 1
ATOM 726 C CA . LYS A 1 96 ? 13.652 -22.363 -9.790 1.00 84.81 96 LYS A CA 1
ATOM 727 C C . LYS A 1 96 ? 14.034 -20.891 -9.684 1.00 84.81 96 LYS A C 1
ATOM 729 O O . LYS A 1 96 ? 15.023 -20.468 -10.279 1.00 84.81 96 LYS A O 1
ATOM 734 N N . ASN A 1 97 ? 13.289 -20.122 -8.898 1.00 83.12 97 ASN A N 1
ATOM 735 C CA . ASN A 1 97 ? 13.706 -18.775 -8.509 1.00 83.12 97 ASN A CA 1
ATOM 736 C C . ASN A 1 97 ? 14.804 -18.868 -7.437 1.00 83.12 97 ASN A C 1
ATOM 738 O O . ASN A 1 97 ? 14.626 -19.525 -6.414 1.00 83.12 97 ASN A O 1
ATOM 742 N N . TRP A 1 98 ? 15.965 -18.272 -7.701 1.00 76.06 98 TRP A N 1
ATOM 743 C CA . TRP A 1 98 ? 17.150 -18.362 -6.839 1.00 76.06 98 TRP A CA 1
ATOM 744 C C . TRP A 1 98 ? 17.331 -17.143 -5.932 1.00 76.06 98 TRP A C 1
ATOM 746 O O . TRP A 1 98 ? 18.188 -17.159 -5.053 1.00 76.06 98 TRP A O 1
ATOM 756 N N . THR A 1 99 ? 16.544 -16.087 -6.138 1.00 71.62 99 THR A N 1
ATOM 757 C CA . THR A 1 99 ? 16.651 -14.833 -5.380 1.00 71.62 99 THR A CA 1
ATOM 758 C C . THR A 1 99 ? 15.833 -14.865 -4.089 1.00 71.62 99 THR A C 1
ATOM 760 O O . THR A 1 99 ? 16.147 -14.148 -3.147 1.00 71.62 99 THR A O 1
ATOM 763 N N . ARG A 1 100 ? 14.781 -15.690 -4.022 1.00 65.25 100 ARG A N 1
ATOM 764 C CA . ARG A 1 100 ? 13.855 -15.733 -2.882 1.00 65.25 100 ARG A CA 1
ATOM 765 C C . ARG A 1 100 ? 14.068 -16.989 -2.044 1.00 65.25 100 ARG A C 1
ATOM 767 O O . ARG A 1 100 ? 13.650 -18.070 -2.443 1.00 65.25 100 ARG A O 1
ATOM 774 N N . SER A 1 101 ? 14.685 -16.822 -0.878 1.00 54.31 101 SER A N 1
ATOM 775 C CA . SER A 1 101 ? 14.885 -17.858 0.151 1.00 54.31 101 SER A CA 1
ATOM 776 C C . SER A 1 101 ? 13.699 -18.023 1.111 1.00 54.31 101 SER A C 1
ATOM 778 O O . SER A 1 101 ? 13.663 -18.965 1.895 1.00 54.31 101 SER A O 1
ATOM 780 N N . ASP A 1 102 ? 12.743 -17.093 1.069 1.00 47.06 102 ASP A N 1
ATOM 781 C CA . ASP A 1 102 ? 11.810 -16.830 2.176 1.00 47.06 102 ASP A CA 1
ATOM 782 C C . ASP A 1 102 ? 10.505 -17.648 2.092 1.00 47.06 102 ASP A C 1
ATOM 784 O O . ASP A 1 102 ? 9.642 -17.550 2.964 1.00 47.06 102 ASP A O 1
ATOM 788 N N . LEU A 1 103 ? 10.331 -18.425 1.020 1.00 51.09 103 LEU A N 1
ATOM 789 C CA . LEU A 1 103 ? 9.169 -19.278 0.759 1.00 51.09 103 LEU A CA 1
ATOM 790 C C . LEU A 1 103 ? 9.630 -20.743 0.770 1.00 51.09 103 LEU A C 1
ATOM 792 O O . LEU A 1 103 ? 10.709 -21.046 0.272 1.00 51.09 103 LEU A O 1
ATOM 796 N N . ASP A 1 104 ? 8.836 -21.649 1.350 1.00 46.66 104 ASP A N 1
ATOM 797 C CA . ASP A 1 104 ? 9.199 -23.060 1.556 1.00 46.66 104 ASP A CA 1
ATOM 798 C C . ASP A 1 104 ? 9.861 -23.700 0.317 1.00 46.66 104 ASP A C 1
ATOM 800 O O . ASP A 1 104 ? 9.346 -23.582 -0.800 1.00 46.66 104 ASP A O 1
ATOM 804 N N . ASN A 1 105 ? 10.963 -24.435 0.524 1.00 48.28 105 ASN A N 1
ATOM 805 C CA . ASN A 1 105 ? 11.851 -25.015 -0.504 1.00 48.28 105 ASN A CA 1
ATOM 806 C C . ASN A 1 105 ? 11.153 -25.808 -1.631 1.00 48.28 105 ASN A C 1
ATOM 808 O O . ASN A 1 105 ? 11.704 -25.932 -2.725 1.00 48.28 105 ASN A O 1
ATOM 812 N N . SER A 1 106 ? 9.945 -26.320 -1.381 1.00 46.91 106 SER A N 1
ATOM 813 C CA . SER A 1 106 ? 9.136 -27.109 -2.321 1.00 46.91 106 SER A CA 1
ATOM 814 C C . SER A 1 106 ? 8.246 -26.252 -3.246 1.00 46.91 106 SER A C 1
ATOM 816 O O . SER A 1 106 ? 7.770 -26.730 -4.270 1.00 46.91 106 SER A O 1
ATOM 818 N N . SER A 1 107 ? 8.036 -24.971 -2.919 1.00 51.31 107 SER A N 1
ATOM 819 C CA . SER A 1 107 ? 7.056 -24.082 -3.571 1.00 51.31 107 SER A CA 1
ATOM 820 C C . SER A 1 107 ? 7.623 -23.152 -4.657 1.00 51.31 107 SER A C 1
ATOM 822 O O . SER A 1 107 ? 6.871 -22.381 -5.250 1.00 51.31 107 SER A O 1
ATOM 824 N N . ILE A 1 108 ? 8.933 -23.213 -4.931 1.00 66.19 108 ILE A N 1
ATOM 825 C CA . ILE A 1 108 ? 9.651 -22.237 -5.780 1.00 66.19 108 ILE A CA 1
ATOM 826 C C . ILE A 1 108 ? 10.023 -22.802 -7.170 1.00 66.19 108 ILE A C 1
ATOM 828 O O . ILE A 1 108 ? 10.636 -22.122 -7.997 1.00 66.19 108 ILE A O 1
ATOM 832 N N . THR A 1 109 ? 9.665 -24.053 -7.464 1.00 77.69 109 THR A N 1
ATOM 833 C CA . THR A 1 109 ? 9.825 -24.614 -8.810 1.00 77.69 109 THR A CA 1
ATOM 834 C C . THR A 1 109 ? 8.624 -24.236 -9.672 1.00 77.69 109 THR A C 1
ATOM 836 O O . THR A 1 109 ? 7.481 -24.604 -9.410 1.00 77.69 109 THR A O 1
ATOM 839 N N . GLU A 1 110 ? 8.882 -23.468 -10.723 1.00 85.44 110 GLU A N 1
ATOM 840 C CA . GLU A 1 110 ? 7.883 -23.024 -11.684 1.00 85.44 110 GLU A CA 1
ATOM 841 C C . GLU A 1 110 ? 8.096 -23.728 -13.021 1.00 85.44 110 GLU A C 1
ATOM 843 O O . GLU A 1 110 ? 9.222 -23.994 -13.444 1.00 85.44 110 GLU A O 1
ATOM 848 N N . LYS A 1 111 ? 7.000 -24.035 -13.713 1.00 88.62 111 LYS A N 1
ATOM 849 C CA . LYS A 1 111 ? 7.049 -24.630 -15.047 1.00 88.62 111 LYS A CA 1
ATOM 850 C C . LYS A 1 111 ? 6.832 -23.551 -16.098 1.00 88.62 111 LYS A C 1
ATOM 852 O O . LYS A 1 111 ? 5.825 -22.847 -16.065 1.00 88.62 111 LYS A O 1
ATOM 857 N N . ILE A 1 112 ? 7.735 -23.475 -17.070 1.00 89.88 112 ILE A N 1
ATOM 858 C CA . ILE A 1 112 ? 7.564 -22.615 -18.241 1.00 89.88 112 ILE A CA 1
ATOM 859 C C . ILE A 1 112 ? 6.446 -23.211 -19.094 1.00 89.88 112 ILE A C 1
ATOM 861 O O . ILE A 1 112 ? 6.578 -24.31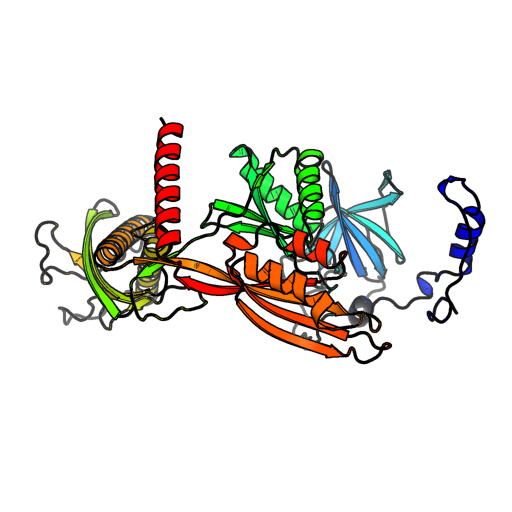2 -19.623 1.00 89.88 112 ILE A O 1
ATOM 865 N N . GLY A 1 113 ? 5.328 -22.505 -19.221 1.00 87.56 113 GLY A N 1
ATOM 866 C CA . GLY A 1 113 ? 4.210 -22.929 -20.062 1.00 87.56 113 GLY A CA 1
ATOM 867 C C . GLY A 1 113 ? 4.493 -22.707 -21.545 1.00 87.56 113 GLY A C 1
ATOM 868 O O . GLY A 1 113 ? 4.278 -23.598 -22.360 1.00 87.56 113 GLY A O 1
ATOM 869 N N . GLY A 1 114 ? 5.018 -21.531 -21.889 1.00 89.12 114 GLY A N 1
ATOM 870 C CA . GLY A 1 114 ? 5.323 -21.146 -23.265 1.00 89.12 114 GLY A CA 1
ATOM 871 C C . GLY A 1 114 ? 6.432 -20.105 -23.326 1.00 89.12 114 GLY A C 1
ATOM 872 O O . GLY A 1 114 ? 6.665 -19.384 -22.353 1.00 89.12 114 GLY A O 1
ATOM 873 N N . LEU A 1 115 ? 7.107 -20.058 -24.471 1.00 92.88 115 LEU A N 1
ATOM 874 C CA . LEU A 1 115 ? 8.250 -19.198 -24.746 1.00 92.88 115 LEU A CA 1
ATOM 875 C C . LEU A 1 115 ? 7.944 -18.355 -25.988 1.00 92.88 115 LEU A C 1
ATOM 877 O O . LEU A 1 115 ? 7.557 -18.894 -27.026 1.00 92.88 115 LEU A O 1
ATOM 881 N N . MET A 1 116 ? 8.086 -17.037 -25.865 1.00 92.50 116 MET A N 1
ATOM 882 C CA . MET A 1 116 ? 7.718 -16.093 -26.919 1.00 92.50 116 MET A CA 1
ATOM 883 C C . MET A 1 116 ? 8.791 -15.017 -27.094 1.00 92.50 116 MET A C 1
ATOM 885 O O . MET A 1 116 ? 9.398 -14.577 -26.118 1.00 92.50 116 MET A O 1
ATOM 889 N N . GLN A 1 117 ? 8.992 -14.555 -28.321 1.00 92.56 117 GLN A N 1
ATOM 890 C CA . GLN A 1 117 ? 9.772 -13.368 -28.649 1.00 92.56 117 GLN A CA 1
ATOM 891 C C . GLN A 1 117 ? 8.817 -12.203 -28.931 1.00 92.56 117 GLN A C 1
ATOM 893 O O . GLN A 1 117 ? 7.821 -12.367 -29.637 1.00 92.56 117 GLN A O 1
ATOM 898 N N . LEU A 1 118 ? 9.095 -11.038 -28.337 1.00 89.88 118 LEU A N 1
ATOM 899 C CA . LEU A 1 118 ? 8.294 -9.829 -28.535 1.00 89.88 118 LEU A CA 1
ATOM 900 C C . LEU A 1 118 ? 8.984 -8.913 -29.540 1.00 89.88 118 LEU A C 1
ATOM 902 O O . LEU A 1 118 ? 10.108 -8.469 -29.301 1.00 89.88 118 LEU A O 1
ATOM 906 N N . THR A 1 119 ? 8.267 -8.575 -30.608 1.00 87.88 119 THR A N 1
ATOM 907 C CA . THR A 1 119 ? 8.707 -7.624 -31.633 1.00 87.88 119 THR A CA 1
ATOM 908 C C . THR A 1 119 ? 7.661 -6.517 -31.743 1.00 87.88 119 THR A C 1
ATOM 910 O O . THR A 1 119 ? 6.722 -6.594 -32.535 1.00 87.88 119 THR A O 1
ATOM 913 N N . GLY A 1 120 ? 7.787 -5.489 -30.899 1.00 84.69 120 GLY A N 1
ATOM 914 C CA . GLY A 1 120 ? 6.759 -4.453 -30.768 1.00 84.69 120 GLY A CA 1
ATOM 915 C C . GLY A 1 120 ? 5.454 -5.041 -30.222 1.00 84.69 120 GLY A C 1
ATOM 916 O O . GLY A 1 120 ? 5.457 -5.607 -29.131 1.00 84.69 120 GLY A O 1
ATOM 917 N N . ASP A 1 121 ? 4.374 -4.933 -30.998 1.00 83.50 121 ASP A N 1
ATOM 918 C CA . ASP A 1 121 ? 3.049 -5.474 -30.653 1.00 83.50 121 ASP A CA 1
ATOM 919 C C . ASP A 1 121 ? 2.862 -6.946 -31.080 1.00 83.50 121 ASP A C 1
ATOM 921 O O . ASP A 1 121 ? 1.847 -7.568 -30.757 1.00 83.50 121 ASP A O 1
ATOM 925 N N . ALA A 1 122 ? 3.817 -7.519 -31.822 1.00 88.00 122 ALA A N 1
ATOM 926 C CA . ALA A 1 122 ? 3.755 -8.900 -32.289 1.00 88.00 122 ALA A CA 1
ATOM 927 C C . ALA A 1 122 ? 4.385 -9.871 -31.279 1.00 88.00 122 ALA A C 1
ATOM 929 O O . ALA A 1 122 ? 5.476 -9.633 -30.752 1.00 88.00 122 ALA A O 1
ATOM 930 N N . TYR A 1 123 ? 3.703 -10.998 -31.061 1.00 89.00 123 TYR A N 1
ATOM 931 C CA . TYR A 1 123 ? 4.160 -12.090 -30.206 1.00 89.00 123 TYR A CA 1
ATOM 932 C C . TYR A 1 123 ? 4.420 -13.338 -31.048 1.00 89.00 123 TYR A C 1
ATOM 934 O O . TYR A 1 123 ? 3.482 -13.942 -31.574 1.00 89.00 123 TYR A O 1
ATOM 942 N N . GLU A 1 124 ? 5.678 -13.755 -31.134 1.00 91.81 124 GLU A N 1
ATOM 943 C CA . GLU A 1 124 ? 6.090 -14.933 -31.899 1.00 91.81 124 GLU A CA 1
ATOM 944 C C . GLU A 1 124 ? 6.460 -16.068 -30.947 1.00 91.81 124 GLU A C 1
ATOM 946 O O . GLU A 1 124 ? 7.285 -15.894 -30.053 1.00 91.81 124 GLU A O 1
ATOM 951 N N . ASN A 1 125 ? 5.844 -17.242 -31.102 1.00 91.75 125 ASN A N 1
ATOM 952 C CA . ASN A 1 125 ? 6.210 -18.408 -30.299 1.00 91.75 125 ASN A CA 1
ATOM 953 C C . ASN A 1 125 ? 7.529 -18.985 -30.815 1.00 91.75 125 ASN A C 1
ATOM 955 O O . ASN A 1 125 ? 7.657 -19.252 -32.008 1.00 91.75 125 ASN A O 1
ATOM 959 N N . ILE A 1 126 ? 8.472 -19.230 -29.910 1.00 93.12 126 ILE A N 1
ATOM 960 C CA . ILE A 1 126 ? 9.770 -19.822 -30.237 1.00 93.12 126 ILE A CA 1
ATOM 961 C C . ILE A 1 126 ? 9.954 -21.130 -29.462 1.00 93.12 126 ILE A C 1
ATOM 963 O O . ILE A 1 126 ? 9.516 -21.265 -28.319 1.00 93.12 126 ILE A O 1
ATOM 967 N N . GLU A 1 127 ? 10.611 -22.111 -30.076 1.00 90.94 127 GLU A N 1
ATOM 968 C CA . GLU A 1 127 ? 10.819 -23.430 -29.459 1.00 90.94 127 GLU A CA 1
ATOM 969 C C . GLU A 1 127 ? 12.000 -23.443 -28.482 1.00 90.94 127 GLU A C 1
ATOM 971 O O . GLU A 1 127 ? 12.022 -24.219 -27.525 1.00 90.94 127 GLU A O 1
ATOM 976 N N . ARG A 1 128 ? 12.993 -22.577 -28.711 1.00 90.62 128 ARG A N 1
ATOM 977 C CA . ARG A 1 128 ? 14.223 -22.523 -27.921 1.00 90.62 128 ARG A CA 1
ATOM 978 C C . ARG A 1 128 ? 14.801 -21.114 -27.897 1.00 90.62 128 ARG A C 1
ATOM 980 O O . ARG A 1 128 ? 14.883 -20.464 -28.932 1.00 90.62 128 ARG A O 1
ATOM 987 N N . ALA A 1 129 ? 15.275 -20.688 -26.730 1.00 90.62 129 ALA A N 1
ATOM 988 C CA . ALA A 1 129 ? 16.031 -19.450 -26.556 1.00 90.62 129 ALA A CA 1
ATOM 989 C C . ALA A 1 129 ? 17.393 -19.728 -25.924 1.00 90.62 129 ALA A C 1
ATOM 991 O O . ALA A 1 129 ? 17.487 -20.524 -24.989 1.00 90.62 129 ALA A O 1
ATOM 992 N N . GLY A 1 130 ? 18.439 -19.095 -26.451 1.00 89.31 130 GLY A N 1
ATOM 993 C CA . GLY A 1 130 ? 19.813 -19.207 -25.956 1.00 89.31 130 GLY A CA 1
ATOM 994 C C . GLY A 1 130 ? 20.317 -17.921 -25.294 1.00 89.31 130 GLY A C 1
ATOM 995 O O . GLY A 1 130 ? 19.553 -16.965 -25.144 1.00 89.31 130 GLY A O 1
ATOM 996 N N . PRO A 1 131 ? 21.608 -17.865 -24.922 1.00 87.56 131 PRO A N 1
ATOM 997 C CA . PRO A 1 131 ? 22.217 -16.686 -24.310 1.00 87.56 131 PRO A CA 1
ATOM 998 C C . PRO A 1 131 ? 22.072 -15.437 -25.190 1.00 87.56 131 PRO A C 1
ATOM 1000 O O . PRO A 1 131 ? 22.233 -15.499 -26.405 1.00 87.56 131 PRO A O 1
ATOM 1003 N N . GLY A 1 132 ? 21.762 -14.297 -24.573 1.00 84.81 132 GLY A N 1
ATOM 1004 C CA . GLY A 1 132 ? 21.551 -13.014 -25.249 1.00 84.81 132 GLY A CA 1
ATOM 1005 C C . GLY A 1 132 ? 20.107 -12.744 -25.679 1.00 84.81 132 GLY A C 1
ATOM 1006 O O . GLY A 1 132 ? 19.757 -11.582 -25.877 1.00 84.81 132 GLY A O 1
ATOM 1007 N N . TYR A 1 133 ? 19.250 -13.767 -25.753 1.00 89.75 133 TYR A N 1
ATOM 1008 C CA . TYR A 1 133 ? 17.848 -13.592 -26.134 1.00 89.75 133 TYR A CA 1
ATOM 1009 C C . TYR A 1 133 ? 17.049 -12.878 -25.035 1.00 89.75 133 TYR A C 1
ATOM 1011 O O . TYR A 1 133 ? 17.235 -13.120 -23.836 1.00 89.75 133 TYR A O 1
ATOM 1019 N N . ILE A 1 134 ? 16.120 -12.021 -25.466 1.00 92.88 134 ILE A N 1
ATOM 1020 C CA . ILE A 1 134 ? 15.075 -11.428 -24.628 1.00 92.88 134 ILE A CA 1
ATOM 1021 C C . ILE A 1 134 ? 13.765 -12.121 -24.984 1.00 92.88 134 ILE A C 1
ATOM 1023 O O . ILE A 1 134 ? 13.320 -12.063 -26.128 1.00 92.88 134 ILE A O 1
ATOM 1027 N N . VAL A 1 135 ? 13.164 -12.789 -24.005 1.00 93.69 135 VAL A N 1
ATOM 1028 C CA . VAL A 1 135 ? 11.993 -13.646 -24.206 1.00 93.69 135 VAL A CA 1
ATOM 1029 C C . VAL A 1 135 ? 10.920 -13.355 -23.174 1.00 93.69 135 VAL A C 1
ATOM 1031 O O . VAL A 1 135 ? 11.228 -12.992 -22.041 1.00 93.69 135 VAL A O 1
ATOM 1034 N N . ALA A 1 136 ? 9.659 -13.546 -23.544 1.00 93.69 136 ALA A N 1
ATOM 1035 C CA . ALA A 1 136 ? 8.560 -13.628 -22.599 1.00 93.69 136 ALA A CA 1
ATOM 1036 C C . ALA A 1 136 ? 8.264 -15.086 -22.256 1.00 93.69 136 ALA A C 1
ATOM 1038 O O . ALA A 1 136 ? 8.036 -15.924 -23.132 1.00 93.69 136 ALA A O 1
ATOM 1039 N N . LEU A 1 137 ? 8.234 -15.359 -20.957 1.00 92.56 137 LEU A N 1
ATOM 1040 C CA . LEU A 1 137 ? 7.839 -16.633 -20.385 1.00 92.56 137 LEU A CA 1
ATOM 1041 C C . LEU A 1 137 ? 6.400 -16.541 -19.888 1.00 92.56 137 LEU A C 1
ATOM 1043 O O . LEU A 1 137 ? 6.048 -15.626 -19.142 1.00 92.56 137 LEU A O 1
ATOM 1047 N N . ASN A 1 138 ? 5.583 -17.519 -20.270 1.00 91.50 138 ASN A N 1
ATOM 1048 C CA . ASN A 1 138 ? 4.250 -17.713 -19.708 1.00 91.50 138 ASN A CA 1
ATOM 1049 C C . ASN A 1 138 ? 4.267 -18.827 -18.645 1.00 91.50 138 ASN A C 1
ATOM 1051 O O . ASN A 1 138 ? 5.062 -19.763 -18.737 1.00 91.50 138 ASN A O 1
ATOM 1055 N N . GLY A 1 139 ? 3.360 -18.762 -17.670 1.00 85.06 139 GLY A N 1
ATOM 1056 C CA . GLY A 1 139 ? 3.150 -19.794 -16.648 1.00 85.06 139 GLY A CA 1
ATOM 1057 C C . GLY A 1 139 ? 3.810 -19.512 -15.297 1.00 85.06 139 GLY A C 1
ATOM 1058 O O . GLY A 1 139 ? 3.562 -20.249 -14.346 1.00 85.06 139 GLY A O 1
ATOM 1059 N N . LEU A 1 140 ? 4.589 -18.431 -15.186 1.00 86.38 140 LEU A N 1
ATOM 1060 C CA . LEU A 1 140 ? 5.256 -18.041 -13.942 1.00 86.38 140 LEU A CA 1
ATOM 1061 C C . LEU A 1 140 ? 4.299 -17.250 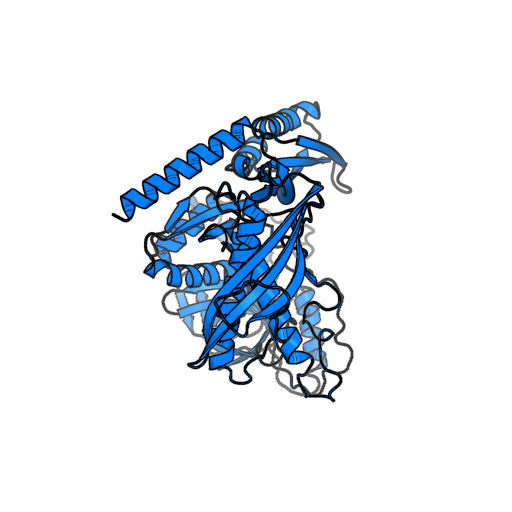-13.037 1.00 86.38 140 LEU A C 1
ATOM 1063 O O . LEU A 1 140 ? 3.753 -16.210 -13.429 1.00 86.38 140 LEU A O 1
ATOM 1067 N N . GLN A 1 141 ? 4.079 -17.746 -11.820 1.00 79.62 141 GLN A N 1
ATOM 1068 C CA . GLN A 1 141 ? 3.072 -17.218 -10.892 1.00 79.62 141 GLN A CA 1
ATOM 1069 C C . GLN A 1 141 ? 3.691 -16.325 -9.812 1.00 79.62 141 GLN A C 1
ATOM 1071 O O . GLN A 1 141 ? 3.140 -15.272 -9.483 1.00 79.62 141 GLN A O 1
ATOM 1076 N N . SER A 1 142 ? 4.845 -16.730 -9.293 1.00 80.31 142 SER A N 1
ATOM 1077 C CA . SER A 1 142 ? 5.550 -16.132 -8.157 1.00 80.31 142 SER A CA 1
ATOM 1078 C C . SER A 1 142 ? 6.687 -15.188 -8.558 1.00 80.31 142 SER A C 1
ATOM 1080 O O . SER A 1 142 ? 7.008 -14.280 -7.788 1.00 80.31 142 SER A O 1
ATOM 1082 N N . THR A 1 143 ? 7.253 -15.362 -9.757 1.00 84.12 143 THR A N 1
ATOM 1083 C CA . THR A 1 143 ? 8.343 -14.533 -10.293 1.00 84.12 143 THR A CA 1
ATOM 1084 C C . THR A 1 143 ? 7.974 -13.042 -10.319 1.00 84.12 143 THR A C 1
ATOM 1086 O O . THR A 1 143 ? 6.885 -12.667 -10.767 1.00 84.12 143 THR A O 1
ATOM 1089 N N . ARG A 1 144 ? 8.900 -12.186 -9.863 1.00 82.25 144 ARG A N 1
ATOM 1090 C CA . ARG A 1 144 ? 8.815 -10.717 -9.881 1.00 82.25 144 ARG A CA 1
ATOM 1091 C C . ARG A 1 144 ? 9.932 -10.071 -10.707 1.00 82.25 144 ARG A C 1
ATOM 1093 O O . ARG A 1 144 ? 10.937 -10.692 -11.043 1.00 82.25 144 ARG A O 1
ATOM 1100 N N . THR A 1 145 ? 9.751 -8.791 -11.022 1.00 85.12 145 THR A N 1
ATOM 1101 C CA . THR A 1 145 ? 10.790 -7.936 -11.612 1.00 85.12 145 THR A CA 1
ATOM 1102 C C . THR A 1 145 ? 12.024 -7.904 -10.701 1.00 85.12 145 THR A C 1
ATOM 1104 O O . THR A 1 145 ? 11.913 -7.560 -9.528 1.00 85.12 145 THR A O 1
ATOM 1107 N N . GLY A 1 146 ? 13.191 -8.249 -11.246 1.00 81.62 146 GLY A N 1
ATOM 1108 C CA . GLY A 1 146 ? 14.470 -8.342 -10.536 1.00 81.62 146 GLY A CA 1
ATOM 1109 C C . GLY A 1 146 ? 14.879 -9.765 -10.142 1.00 81.62 146 GLY A C 1
ATOM 1110 O O . GLY A 1 146 ? 16.039 -9.972 -9.792 1.00 81.62 146 GLY A O 1
ATOM 1111 N N . ASP A 1 147 ? 13.977 -10.747 -10.231 1.00 83.44 147 ASP A N 1
ATOM 1112 C CA . ASP A 1 147 ? 14.271 -12.123 -9.823 1.00 83.44 147 ASP A CA 1
ATOM 1113 C C . ASP A 1 147 ? 15.167 -12.855 -10.840 1.00 83.44 147 ASP A C 1
ATOM 1115 O O . ASP A 1 147 ? 15.046 -12.687 -12.063 1.00 83.44 147 ASP A O 1
ATOM 1119 N N . ILE A 1 148 ? 16.036 -13.725 -10.318 1.00 85.94 148 ILE A N 1
ATOM 1120 C CA . ILE A 1 148 ? 16.941 -14.582 -11.088 1.00 85.94 148 ILE A CA 1
ATOM 1121 C C . ILE A 1 148 ? 16.384 -16.007 -11.110 1.00 85.94 148 ILE A C 1
ATOM 1123 O O . ILE A 1 148 ? 16.101 -16.597 -10.066 1.00 85.94 148 ILE A O 1
ATOM 1127 N N . LEU A 1 149 ? 16.251 -16.573 -12.309 1.00 86.69 149 LEU A N 1
ATOM 1128 C CA . LEU A 1 149 ? 15.732 -17.923 -12.531 1.00 86.69 149 LEU A CA 1
ATOM 1129 C C . LEU A 1 149 ? 16.872 -18.841 -12.981 1.00 86.69 149 LEU A C 1
ATOM 1131 O O . LEU A 1 149 ? 17.623 -18.499 -13.898 1.00 86.69 149 LEU A O 1
ATOM 1135 N N . GLY A 1 150 ? 16.985 -20.002 -12.342 1.00 85.38 150 GLY A N 1
ATOM 1136 C CA . GLY A 1 150 ? 18.009 -21.010 -12.615 1.00 85.38 150 GLY A CA 1
ATOM 1137 C C . GLY A 1 150 ? 17.441 -22.432 -12.697 1.00 85.38 150 GLY A C 1
ATOM 1138 O O . GLY A 1 150 ? 16.227 -22.626 -12.560 1.00 85.38 150 GLY A O 1
ATOM 1139 N N . PRO A 1 151 ? 18.289 -23.452 -12.921 1.00 83.75 151 PRO A N 1
ATOM 1140 C CA . PRO A 1 151 ? 17.857 -24.846 -12.937 1.00 83.75 151 PRO A CA 1
ATOM 1141 C C . PRO A 1 151 ? 17.365 -25.310 -11.557 1.00 83.75 151 PRO A C 1
ATOM 1143 O O . PRO A 1 151 ? 17.709 -24.747 -10.511 1.00 83.75 151 PRO A O 1
ATOM 1146 N N . VAL A 1 152 ? 16.575 -26.384 -11.554 1.00 77.88 152 VAL A N 1
ATOM 1147 C CA . VAL A 1 152 ? 16.201 -27.104 -10.332 1.00 77.88 152 VAL A CA 1
ATOM 1148 C C . VAL A 1 152 ? 17.367 -28.013 -9.929 1.00 77.88 152 VAL A C 1
ATOM 1150 O O . VAL A 1 152 ? 17.676 -28.970 -10.634 1.00 77.88 152 VAL A O 1
ATOM 1153 N N . LEU A 1 153 ? 18.031 -27.703 -8.814 1.00 70.69 153 LEU A N 1
ATOM 1154 C CA . LEU A 1 153 ? 19.114 -28.518 -8.246 1.00 70.69 153 LEU A CA 1
ATOM 1155 C C . LEU A 1 153 ? 18.539 -29.540 -7.246 1.00 70.69 153 LEU A C 1
ATOM 1157 O O . LEU A 1 153 ? 17.627 -29.205 -6.489 1.00 70.69 153 LEU A O 1
ATOM 1161 N N . ALA A 1 154 ? 19.058 -30.774 -7.240 1.00 56.41 154 ALA A N 1
ATOM 1162 C CA . ALA A 1 154 ? 18.620 -31.836 -6.327 1.00 56.41 154 ALA A CA 1
ATOM 1163 C C . ALA A 1 154 ? 19.110 -31.609 -4.879 1.00 56.41 154 ALA A C 1
ATOM 1165 O O . ALA A 1 154 ? 20.224 -31.145 -4.652 1.00 56.41 154 ALA A O 1
ATOM 1166 N N . GLU A 1 155 ? 18.280 -31.979 -3.897 1.00 50.06 155 GLU A N 1
ATOM 1167 C CA . GLU A 1 155 ? 18.403 -31.648 -2.461 1.00 50.06 155 GLU A CA 1
ATOM 1168 C C . GLU A 1 155 ? 19.599 -32.280 -1.709 1.00 50.06 155 GLU A C 1
ATOM 1170 O O . GLU A 1 155 ? 19.779 -32.027 -0.521 1.00 50.06 155 GLU A O 1
ATOM 1175 N N . SER A 1 156 ? 20.459 -33.084 -2.342 1.00 41.00 156 SER A N 1
ATOM 1176 C CA . SER A 1 156 ? 21.491 -33.853 -1.623 1.00 41.00 156 SER A CA 1
ATOM 1177 C C . SER A 1 156 ? 22.749 -33.067 -1.212 1.00 41.00 156 SER A C 1
ATOM 1179 O O . SER A 1 156 ? 23.692 -33.678 -0.716 1.00 41.00 156 SER A O 1
ATOM 1181 N N . VAL A 1 157 ? 22.804 -31.742 -1.405 1.00 44.47 157 VAL A N 1
ATOM 1182 C CA . VAL A 1 157 ? 24.026 -30.933 -1.170 1.00 44.47 157 VAL A CA 1
ATOM 1183 C C . VAL A 1 157 ? 23.787 -29.712 -0.261 1.00 44.47 157 VAL A C 1
ATOM 1185 O O . VAL A 1 157 ? 24.705 -28.953 0.026 1.00 44.47 157 VAL A O 1
ATOM 1188 N N . THR A 1 158 ? 22.587 -29.531 0.295 1.00 41.56 158 THR A N 1
ATOM 1189 C CA . THR A 1 158 ? 22.199 -28.319 1.055 1.00 41.56 158 THR A CA 1
ATOM 1190 C C . THR A 1 158 ? 22.751 -28.235 2.490 1.00 41.56 158 THR A C 1
ATOM 1192 O O . THR A 1 158 ? 22.107 -27.661 3.366 1.00 41.56 158 THR A O 1
ATOM 1195 N N . LYS A 1 159 ? 23.917 -28.829 2.785 1.00 37.88 159 LYS A N 1
ATOM 1196 C CA . LYS A 1 159 ? 24.540 -28.774 4.127 1.00 37.88 159 LYS A CA 1
ATOM 1197 C C . LYS A 1 159 ? 25.908 -28.098 4.196 1.00 37.88 159 LYS A C 1
ATOM 1199 O O . LYS A 1 159 ? 26.439 -27.985 5.297 1.00 37.88 159 LYS A O 1
ATOM 1204 N N . ALA A 1 160 ? 26.455 -27.610 3.088 1.00 35.47 160 ALA A N 1
ATOM 1205 C CA . ALA A 1 160 ? 27.675 -26.811 3.118 1.00 35.47 160 ALA A CA 1
ATOM 1206 C C . ALA A 1 160 ? 27.338 -25.332 2.871 1.00 35.47 160 ALA A C 1
ATOM 1208 O O . ALA A 1 160 ? 27.206 -24.902 1.735 1.00 35.47 160 ALA A O 1
ATOM 1209 N N . GLU A 1 161 ? 27.176 -24.590 3.970 1.00 40.72 161 GLU A N 1
ATOM 1210 C CA . GLU A 1 161 ? 27.493 -23.155 4.060 1.00 40.72 161 GLU A CA 1
ATOM 1211 C C . GLU A 1 161 ? 26.760 -22.177 3.113 1.00 40.72 161 GLU A C 1
ATOM 1213 O O . GLU A 1 161 ? 27.349 -21.209 2.642 1.00 40.72 161 GLU A O 1
ATOM 1218 N N . ASP A 1 162 ? 25.446 -22.321 2.913 1.00 41.69 162 ASP A N 1
ATOM 1219 C CA . ASP A 1 162 ? 24.613 -21.262 2.301 1.00 41.69 162 ASP A CA 1
ATOM 1220 C C . ASP A 1 162 ? 24.288 -20.133 3.313 1.00 41.69 162 ASP A C 1
ATOM 1222 O O . ASP A 1 162 ? 23.134 -19.763 3.528 1.00 41.69 162 ASP A O 1
ATOM 1226 N N . VAL A 1 163 ? 25.310 -19.573 3.969 1.00 39.84 163 VAL A N 1
ATOM 1227 C CA . VAL A 1 163 ? 25.197 -18.286 4.677 1.00 39.84 163 VAL A CA 1
ATOM 1228 C C . VAL A 1 163 ? 25.799 -17.220 3.774 1.00 39.84 163 VAL A C 1
ATOM 1230 O O . VAL A 1 163 ? 26.996 -16.953 3.801 1.00 39.84 163 VAL A O 1
ATOM 1233 N N . MET A 1 164 ? 24.954 -16.608 2.948 1.00 42.19 164 MET A N 1
ATOM 1234 C CA . MET A 1 164 ? 25.281 -15.373 2.239 1.00 42.19 164 MET A CA 1
ATOM 1235 C C . MET A 1 164 ? 24.509 -14.214 2.873 1.00 42.19 164 MET A C 1
ATOM 1237 O O . MET A 1 164 ? 23.544 -13.705 2.312 1.00 42.19 164 MET A O 1
ATOM 1241 N N . GLU A 1 165 ? 24.979 -13.781 4.046 1.00 36.38 165 GLU A N 1
ATOM 1242 C CA . GLU A 1 165 ? 24.901 -12.377 4.469 1.00 36.38 165 GLU A CA 1
ATOM 1243 C C . GLU A 1 165 ? 25.922 -11.592 3.636 1.00 36.38 165 GLU A C 1
ATOM 1245 O O . GLU A 1 165 ? 27.054 -11.340 4.036 1.00 36.38 165 GLU A O 1
ATOM 1250 N N . GLY A 1 166 ? 25.552 -11.278 2.403 1.00 36.12 166 GLY A N 1
ATOM 1251 C CA . GLY A 1 166 ? 26.263 -10.311 1.585 1.00 36.12 166 GLY A CA 1
ATOM 1252 C C . GLY A 1 166 ? 25.193 -9.515 0.888 1.00 36.12 166 GLY A C 1
ATOM 1253 O O . GLY A 1 166 ? 24.562 -10.058 -0.017 1.00 36.12 166 GLY A O 1
ATOM 1254 N N . ASP A 1 167 ? 24.950 -8.304 1.392 1.00 40.16 167 ASP A N 1
ATOM 1255 C CA . ASP A 1 167 ? 23.931 -7.359 0.943 1.00 40.16 167 ASP A CA 1
ATOM 1256 C C . ASP A 1 167 ? 23.740 -7.443 -0.571 1.00 40.16 167 ASP A C 1
ATOM 1258 O O . ASP A 1 167 ? 24.519 -6.919 -1.369 1.00 40.16 167 ASP A O 1
ATOM 1262 N N . LEU A 1 168 ? 22.705 -8.189 -0.959 1.00 46.59 168 LEU A N 1
ATOM 1263 C CA . LEU A 1 168 ? 22.281 -8.312 -2.337 1.00 46.59 168 LEU A CA 1
ATOM 1264 C C . LEU A 1 168 ? 21.902 -6.890 -2.743 1.00 46.59 168 LEU A C 1
ATOM 1266 O O . LEU A 1 168 ? 20.959 -6.336 -2.173 1.00 46.59 168 LEU A O 1
ATOM 1270 N N . GLU A 1 169 ? 22.647 -6.281 -3.671 1.00 48.28 169 GLU A N 1
ATOM 1271 C CA . GLU A 1 169 ? 22.283 -5.005 -4.297 1.00 48.28 169 GLU A CA 1
ATOM 1272 C C . GLU A 1 169 ? 20.988 -5.215 -5.095 1.00 48.28 169 GLU A C 1
ATOM 1274 O O . GLU A 1 169 ? 20.965 -5.326 -6.321 1.00 48.28 169 GLU A O 1
ATOM 1279 N N . ASN A 1 170 ? 19.882 -5.353 -4.369 1.00 53.66 170 ASN A N 1
ATOM 1280 C CA . ASN A 1 170 ? 18.543 -5.380 -4.899 1.00 53.66 170 ASN A CA 1
ATOM 1281 C C . ASN A 1 170 ? 18.361 -4.082 -5.674 1.00 53.66 170 ASN A C 1
ATOM 1283 O O . ASN A 1 170 ? 18.740 -3.010 -5.193 1.00 53.66 170 ASN A O 1
ATOM 1287 N N . ALA A 1 171 ? 17.778 -4.179 -6.871 1.00 59.31 171 ALA A N 1
ATOM 1288 C CA . ALA A 1 171 ? 17.395 -3.003 -7.636 1.00 59.31 171 ALA A CA 1
ATOM 1289 C C . ALA A 1 171 ? 16.658 -2.040 -6.695 1.00 59.31 171 ALA A C 1
ATOM 1291 O O . ALA A 1 171 ? 15.652 -2.418 -6.093 1.00 59.31 171 ALA A O 1
ATOM 1292 N N . PHE A 1 172 ? 17.208 -0.838 -6.505 1.00 66.19 172 PHE A N 1
ATOM 1293 C CA . PHE A 1 172 ? 16.648 0.137 -5.579 1.00 66.19 172 PHE A CA 1
ATOM 1294 C C . PHE A 1 172 ? 15.218 0.462 -6.017 1.00 66.19 172 PHE A C 1
ATOM 1296 O O . PHE A 1 172 ? 15.001 1.091 -7.053 1.00 66.19 172 PHE A O 1
ATOM 1303 N N . VAL A 1 173 ? 14.237 -0.005 -5.243 1.00 72.12 173 VAL A N 1
ATOM 1304 C CA . VAL A 1 173 ? 12.831 0.325 -5.465 1.00 72.12 173 VAL A CA 1
ATOM 1305 C C . VAL A 1 173 ? 12.528 1.575 -4.644 1.00 72.12 173 VAL A C 1
ATOM 1307 O O . VAL A 1 173 ? 12.561 1.500 -3.410 1.00 72.12 173 VAL A O 1
ATOM 1310 N N . PRO A 1 174 ? 12.228 2.718 -5.287 1.00 74.06 174 PRO A N 1
ATOM 1311 C CA . PRO A 1 174 ? 11.888 3.930 -4.561 1.00 74.06 174 PRO A CA 1
ATOM 1312 C C . PRO A 1 174 ? 10.625 3.703 -3.727 1.00 74.06 174 PRO A C 1
ATOM 1314 O O . PRO A 1 174 ? 9.694 3.003 -4.141 1.00 74.06 174 PRO A O 1
ATOM 1317 N N . GLN A 1 175 ? 10.587 4.289 -2.531 1.00 77.81 175 GLN A N 1
ATOM 1318 C CA . GLN A 1 175 ? 9.401 4.200 -1.687 1.00 77.81 175 GLN A CA 1
ATOM 1319 C C . GLN A 1 175 ? 8.283 5.085 -2.259 1.00 77.81 175 GLN A C 1
ATOM 1321 O O . GLN A 1 175 ? 8.550 6.195 -2.720 1.00 77.81 175 GLN A O 1
ATOM 1326 N N . PRO A 1 176 ? 7.025 4.614 -2.261 1.00 83.25 176 PRO A N 1
ATOM 1327 C CA . PRO A 1 176 ? 5.910 5.436 -2.700 1.00 83.25 176 PRO A CA 1
ATOM 1328 C C . PRO A 1 176 ? 5.697 6.600 -1.727 1.00 83.25 176 PRO A C 1
ATOM 1330 O O . PRO A 1 176 ? 5.790 6.427 -0.514 1.00 83.25 176 PRO A O 1
ATOM 1333 N N . VAL A 1 177 ? 5.374 7.771 -2.272 1.00 80.00 177 VAL A N 1
ATOM 1334 C CA . VAL A 1 177 ? 5.246 9.028 -1.512 1.00 80.00 177 VAL A CA 1
ATOM 1335 C C . VAL A 1 177 ? 3.815 9.560 -1.457 1.00 80.00 177 VAL A C 1
ATOM 1337 O O . VAL A 1 177 ? 3.499 10.421 -0.640 1.00 80.00 177 VAL A O 1
ATOM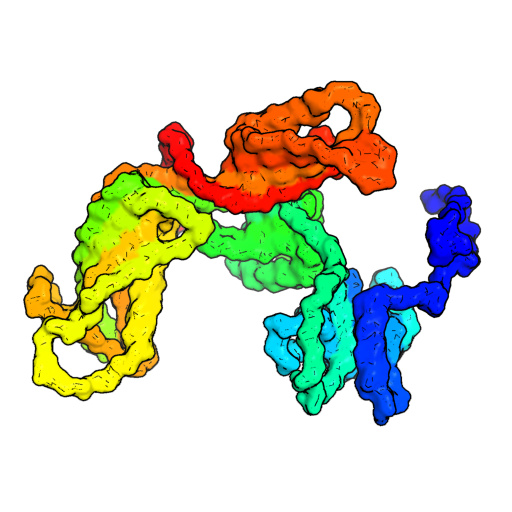 1340 N N . VAL A 1 178 ? 2.939 9.077 -2.343 1.00 81.94 178 VAL A N 1
ATOM 1341 C CA . VAL A 1 178 ? 1.532 9.482 -2.410 1.00 81.94 178 VAL A CA 1
ATOM 1342 C C . VAL A 1 178 ? 0.671 8.291 -2.089 1.00 81.94 178 VAL A C 1
ATOM 1344 O O . VAL A 1 178 ? 0.854 7.224 -2.670 1.00 81.94 178 VAL A O 1
ATOM 1347 N N . HIS A 1 179 ? -0.296 8.505 -1.207 1.00 85.62 179 HIS A N 1
ATOM 1348 C CA . HIS A 1 179 ? -1.278 7.507 -0.838 1.00 85.62 179 HIS A CA 1
ATOM 1349 C C . HIS A 1 179 ? -2.686 8.014 -1.148 1.00 85.62 179 HIS A C 1
ATOM 1351 O O . HIS A 1 179 ? -3.008 9.171 -0.874 1.00 85.62 179 HIS A O 1
ATOM 1357 N N . ALA A 1 180 ? -3.531 7.140 -1.684 1.00 86.00 180 ALA A N 1
ATOM 1358 C CA . ALA A 1 180 ? -4.932 7.425 -1.965 1.00 86.00 180 ALA A CA 1
ATOM 1359 C C . ALA A 1 180 ? -5.812 6.239 -1.565 1.00 86.00 180 ALA A C 1
ATOM 1361 O O . ALA A 1 180 ? -5.358 5.092 -1.552 1.00 86.00 180 ALA A O 1
ATOM 1362 N N . ALA A 1 181 ? -7.076 6.515 -1.247 1.00 88.44 181 ALA A N 1
ATOM 1363 C CA . ALA A 1 181 ? -8.069 5.468 -1.064 1.00 88.44 181 ALA A CA 1
ATOM 1364 C C . ALA A 1 181 ? -8.655 5.088 -2.426 1.00 88.44 181 ALA A C 1
ATOM 1366 O O . ALA A 1 181 ? -8.990 5.959 -3.232 1.00 88.44 181 ALA A O 1
ATOM 1367 N N . LEU A 1 182 ? -8.794 3.790 -2.671 1.00 90.00 182 LEU A N 1
ATOM 1368 C CA . LEU A 1 182 ? -9.432 3.238 -3.853 1.00 90.00 182 LEU A CA 1
ATOM 1369 C C . LEU A 1 182 ? -10.747 2.570 -3.452 1.00 90.00 182 LEU A C 1
ATOM 1371 O O . LEU A 1 182 ? -10.767 1.617 -2.672 1.00 90.00 182 LEU A O 1
ATOM 1375 N N . GLU A 1 183 ? -11.846 3.064 -4.011 1.00 86.69 183 GLU A N 1
ATOM 1376 C CA . GLU A 1 183 ? -13.192 2.593 -3.699 1.00 86.69 183 GLU A CA 1
ATOM 1377 C C . GLU A 1 183 ? -13.838 1.966 -4.945 1.00 86.69 183 GLU A C 1
ATOM 1379 O O . GLU A 1 183 ? -13.982 2.637 -5.977 1.00 86.69 183 GLU A O 1
ATOM 1384 N N . PRO A 1 184 ? -14.217 0.675 -4.895 1.00 87.38 184 PRO A N 1
ATOM 1385 C CA . PRO A 1 184 ? -14.996 0.053 -5.954 1.00 87.38 184 PRO A CA 1
ATOM 1386 C C . PRO A 1 184 ? -16.464 0.474 -5.860 1.00 87.38 184 PRO A C 1
ATOM 1388 O O . PRO A 1 184 ? -17.034 0.544 -4.774 1.00 87.38 184 PRO A O 1
ATOM 1391 N N . ARG A 1 185 ? -17.120 0.669 -7.009 1.00 84.00 185 ARG A N 1
ATOM 1392 C CA . ARG A 1 185 ? -18.552 1.020 -7.046 1.00 84.00 185 ARG A CA 1
ATOM 1393 C C . ARG A 1 185 ? -19.496 -0.119 -6.648 1.00 84.00 185 ARG A C 1
ATOM 1395 O O . ARG A 1 185 ? -20.650 0.132 -6.326 1.00 84.00 185 ARG A O 1
ATOM 1402 N N . SER A 1 186 ? -19.035 -1.369 -6.707 1.00 82.12 186 SER A N 1
ATOM 1403 C CA . SER A 1 186 ? -19.851 -2.563 -6.457 1.00 82.12 186 SER A CA 1
ATOM 1404 C C . SER A 1 186 ? -19.088 -3.611 -5.649 1.00 82.12 186 SER A C 1
ATOM 1406 O O . SER A 1 186 ? -17.886 -3.803 -5.834 1.00 82.12 186 SER A O 1
ATOM 1408 N N . SER A 1 187 ? -19.802 -4.361 -4.807 1.00 78.44 187 SER A N 1
ATOM 1409 C CA . SER A 1 187 ? -19.242 -5.469 -4.024 1.00 78.44 187 SER A CA 1
ATOM 1410 C C . SER A 1 187 ? -18.703 -6.613 -4.893 1.00 78.44 187 SER A C 1
ATOM 1412 O O . SER A 1 187 ? -17.749 -7.276 -4.496 1.00 78.44 187 SER A O 1
ATOM 1414 N N . LEU A 1 188 ? -19.255 -6.835 -6.096 1.00 78.38 188 LEU A N 1
ATOM 1415 C CA . LEU A 1 188 ? -18.722 -7.834 -7.038 1.00 78.38 188 LEU A CA 1
ATOM 1416 C C . LEU A 1 188 ? -17.329 -7.425 -7.543 1.00 78.38 188 LEU A C 1
ATOM 1418 O O . LEU A 1 188 ? -16.431 -8.259 -7.667 1.00 78.38 188 LEU A O 1
ATOM 1422 N N . ALA A 1 189 ? -17.136 -6.124 -7.784 1.00 81.75 189 ALA A N 1
ATOM 1423 C CA . ALA A 1 189 ? -15.866 -5.573 -8.238 1.00 81.75 189 ALA A CA 1
ATOM 1424 C C . ALA A 1 189 ? -14.763 -5.707 -7.177 1.00 81.75 189 ALA A C 1
ATOM 1426 O O . ALA A 1 189 ? -13.596 -5.773 -7.540 1.00 81.75 189 ALA A O 1
ATOM 1427 N N . PHE A 1 190 ? -15.111 -5.831 -5.891 1.00 83.50 190 PHE A N 1
ATOM 1428 C CA . PHE A 1 190 ? -14.148 -5.950 -4.793 1.00 83.50 190 PHE A CA 1
ATOM 1429 C C . PHE A 1 190 ? -13.205 -7.159 -4.940 1.00 83.50 190 PHE A C 1
ATOM 1431 O O . PHE A 1 190 ? -11.991 -7.013 -4.827 1.00 83.50 190 PHE A O 1
ATOM 1438 N N . ARG A 1 191 ? -13.737 -8.349 -5.262 1.00 81.88 191 ARG A N 1
ATOM 1439 C CA . ARG A 1 191 ? -12.915 -9.567 -5.441 1.00 81.88 191 ARG A CA 1
ATOM 1440 C C . ARG A 1 191 ? -12.026 -9.501 -6.682 1.00 81.88 191 ARG A C 1
ATOM 1442 O O . ARG A 1 191 ? -10.916 -10.025 -6.687 1.00 81.88 191 ARG A O 1
ATOM 1449 N N . ASN A 1 192 ? -12.522 -8.878 -7.747 1.00 87.19 192 ASN A N 1
ATOM 1450 C CA . ASN A 1 192 ? -11.752 -8.698 -8.977 1.00 87.19 192 ASN A CA 1
ATOM 1451 C C . ASN A 1 192 ? -10.676 -7.619 -8.806 1.00 87.19 192 ASN A C 1
ATOM 1453 O O . ASN A 1 192 ? -9.599 -7.736 -9.384 1.00 87.19 192 ASN A O 1
ATOM 1457 N N . LEU A 1 193 ? -10.948 -6.612 -7.975 1.00 89.81 193 LEU A N 1
ATOM 1458 C CA . LEU A 1 193 ? -10.011 -5.551 -7.641 1.00 89.81 193 LEU A CA 1
ATOM 1459 C C . LEU A 1 193 ? -8.792 -6.088 -6.891 1.00 89.81 193 LEU A C 1
ATOM 1461 O O . LEU A 1 193 ? -7.676 -5.762 -7.269 1.00 89.81 193 LEU A O 1
ATOM 1465 N N . GLU A 1 194 ? -8.982 -6.954 -5.896 1.00 89.31 194 GLU A N 1
ATOM 1466 C CA . GLU A 1 194 ? -7.871 -7.590 -5.171 1.00 89.31 194 GLU A CA 1
ATOM 1467 C C . GLU A 1 194 ? -6.911 -8.329 -6.121 1.00 89.31 194 GLU A C 1
ATOM 1469 O O . GLU A 1 194 ? -5.690 -8.156 -6.056 1.00 89.31 194 GLU A O 1
ATOM 1474 N N . LYS A 1 195 ? -7.467 -9.099 -7.067 1.00 87.06 195 LYS A N 1
ATOM 1475 C CA . LYS A 1 195 ? -6.682 -9.787 -8.101 1.00 87.06 195 LYS A CA 1
ATOM 1476 C C . LYS A 1 195 ? -5.941 -8.797 -8.999 1.00 87.06 195 LYS A C 1
ATOM 1478 O O . LYS A 1 195 ? -4.744 -8.961 -9.215 1.00 87.06 195 LYS A O 1
ATOM 1483 N N . ALA A 1 196 ? -6.629 -7.763 -9.487 1.00 89.19 196 ALA A N 1
ATOM 1484 C CA . ALA A 1 196 ? -6.037 -6.750 -10.357 1.00 89.19 196 ALA A CA 1
ATOM 1485 C C . ALA A 1 196 ? -4.892 -5.994 -9.664 1.00 89.19 196 ALA A C 1
ATOM 1487 O O . ALA A 1 196 ? -3.813 -5.860 -10.233 1.00 89.19 196 ALA A O 1
ATOM 1488 N N . LEU A 1 197 ? -5.088 -5.567 -8.413 1.00 90.94 197 LEU A N 1
ATOM 1489 C CA . LEU A 1 197 ? -4.064 -4.885 -7.620 1.00 90.94 197 LEU A CA 1
ATOM 1490 C C . LEU A 1 197 ? -2.844 -5.781 -7.396 1.00 90.94 197 LEU A C 1
ATOM 1492 O O . LEU A 1 197 ? -1.720 -5.324 -7.583 1.00 90.94 197 LEU A O 1
ATOM 1496 N N . THR A 1 198 ? -3.054 -7.064 -7.095 1.00 88.25 198 THR A N 1
ATOM 1497 C CA . THR A 1 198 ? -1.958 -8.034 -6.940 1.00 88.25 198 THR A CA 1
ATOM 1498 C C . THR A 1 198 ? -1.148 -8.178 -8.233 1.00 88.25 198 THR A C 1
ATOM 1500 O O . THR A 1 198 ? 0.082 -8.192 -8.193 1.00 88.25 198 THR A O 1
ATOM 1503 N N . CYS A 1 199 ? -1.815 -8.239 -9.391 1.00 85.25 199 CYS A N 1
ATOM 1504 C CA . CYS A 1 199 ? -1.151 -8.268 -10.695 1.00 85.25 199 CYS A CA 1
ATOM 1505 C C . CYS A 1 199 ? -0.365 -6.977 -10.969 1.00 85.25 199 CYS A C 1
ATOM 1507 O O . CYS A 1 199 ? 0.793 -7.047 -11.375 1.00 85.25 199 CYS A O 1
ATOM 1509 N N . MET A 1 200 ? -0.945 -5.809 -10.684 1.00 88.19 200 MET A N 1
ATOM 1510 C CA . MET A 1 200 ? -0.280 -4.516 -10.886 1.00 88.19 200 MET A CA 1
ATOM 1511 C C . MET A 1 200 ? 0.934 -4.324 -9.970 1.00 88.19 200 MET A C 1
ATOM 1513 O O . MET A 1 200 ? 1.966 -3.852 -10.431 1.00 88.19 200 MET A O 1
ATOM 1517 N N . GLN A 1 201 ? 0.858 -4.749 -8.705 1.00 88.94 201 GLN A N 1
ATOM 1518 C CA . GLN A 1 201 ? 2.007 -4.745 -7.787 1.00 88.94 201 GLN A CA 1
ATOM 1519 C C . GLN A 1 201 ? 3.118 -5.712 -8.223 1.00 88.94 201 GLN A C 1
ATOM 1521 O O . GLN A 1 201 ? 4.279 -5.540 -7.855 1.00 88.94 201 GLN A O 1
ATOM 1526 N N . ARG A 1 202 ? 2.768 -6.773 -8.962 1.00 84.06 202 ARG A N 1
ATOM 1527 C CA . ARG A 1 202 ? 3.748 -7.710 -9.528 1.00 84.06 202 ARG A CA 1
ATOM 1528 C C . ARG A 1 202 ? 4.483 -7.093 -10.715 1.00 84.06 202 ARG A C 1
ATOM 1530 O O . ARG A 1 202 ? 5.672 -7.345 -10.884 1.00 84.06 202 ARG A O 1
ATOM 1537 N N . GLU A 1 203 ? 3.770 -6.316 -11.521 1.00 85.00 203 GLU A N 1
ATOM 1538 C CA . GLU A 1 203 ? 4.314 -5.580 -12.659 1.00 85.00 203 GLU A CA 1
ATOM 1539 C C . GLU A 1 203 ? 5.208 -4.412 -12.221 1.00 85.00 203 GLU A C 1
ATOM 1541 O O . GLU A 1 203 ? 6.345 -4.311 -12.689 1.00 85.00 203 GLU A O 1
ATOM 1546 N N . ASP A 1 204 ? 4.728 -3.577 -11.296 1.00 86.19 204 ASP A N 1
ATOM 1547 C CA . ASP A 1 204 ? 5.453 -2.423 -10.767 1.00 86.19 204 ASP A CA 1
ATOM 1548 C C . ASP A 1 204 ? 5.699 -2.567 -9.251 1.00 86.19 204 ASP A C 1
ATOM 1550 O O . ASP A 1 204 ? 4.766 -2.409 -8.459 1.00 86.19 204 ASP A O 1
ATOM 1554 N N . PRO A 1 205 ? 6.950 -2.817 -8.812 1.00 82.56 205 PRO A N 1
ATOM 1555 C CA . PRO A 1 205 ? 7.274 -2.952 -7.394 1.00 82.56 205 PRO A CA 1
ATOM 1556 C C . PRO A 1 205 ? 7.189 -1.630 -6.610 1.00 82.56 205 PRO A C 1
ATOM 1558 O O . PRO A 1 205 ? 7.118 -1.660 -5.378 1.00 82.56 205 PRO A O 1
ATOM 1561 N N . SER A 1 206 ? 7.210 -0.476 -7.289 1.00 86.38 206 SER A N 1
ATOM 1562 C CA . SER A 1 206 ? 7.063 0.841 -6.653 1.00 86.38 206 SER A CA 1
ATOM 1563 C C . SER A 1 206 ? 5.612 1.127 -6.257 1.00 86.38 206 SER A C 1
ATOM 1565 O O . SER A 1 206 ? 5.355 1.872 -5.306 1.00 86.38 206 SER A O 1
ATOM 1567 N N . PHE A 1 207 ? 4.658 0.500 -6.949 1.00 90.44 207 PHE A N 1
ATOM 1568 C CA . PHE A 1 207 ? 3.247 0.555 -6.617 1.00 90.44 207 PHE A CA 1
ATOM 1569 C C . PHE A 1 207 ? 2.930 -0.426 -5.485 1.00 90.44 207 PHE A C 1
ATOM 1571 O O . PHE A 1 207 ? 3.229 -1.620 -5.552 1.00 90.44 207 PHE A O 1
ATOM 1578 N N . LYS A 1 208 ? 2.286 0.062 -4.424 1.00 90.19 208 LYS A N 1
ATOM 1579 C CA . LYS A 1 208 ? 1.838 -0.780 -3.308 1.00 90.19 208 LYS A CA 1
ATOM 1580 C C . LYS A 1 208 ? 0.348 -0.602 -3.092 1.00 90.19 208 LYS A C 1
ATOM 1582 O O . LYS A 1 208 ? -0.141 0.515 -3.031 1.00 90.19 208 LYS A O 1
ATOM 1587 N N . ALA A 1 209 ? -0.365 -1.702 -2.921 1.00 91.62 209 ALA A N 1
ATOM 1588 C CA . ALA A 1 209 ? -1.757 -1.713 -2.520 1.00 91.62 209 ALA A CA 1
ATOM 1589 C C . ALA A 1 209 ? -1.897 -2.552 -1.250 1.00 91.62 209 ALA A C 1
ATOM 1591 O O . ALA A 1 209 ? -1.367 -3.660 -1.155 1.00 91.62 209 ALA A O 1
ATOM 1592 N N . THR A 1 210 ? -2.582 -2.000 -0.257 1.00 90.31 210 THR A N 1
ATOM 1593 C CA . THR A 1 210 ? -2.815 -2.633 1.042 1.00 90.31 210 THR A CA 1
ATOM 1594 C C . THR A 1 210 ? -4.257 -2.402 1.452 1.00 90.31 210 THR A C 1
ATOM 1596 O O . THR A 1 210 ? -4.738 -1.274 1.393 1.00 90.31 210 THR A O 1
ATOM 1599 N N . PHE A 1 211 ? -4.948 -3.452 1.881 1.00 89.69 211 PHE A N 1
ATOM 1600 C CA . PHE A 1 211 ? -6.280 -3.310 2.451 1.00 89.69 211 PHE A CA 1
ATOM 1601 C C . PHE A 1 211 ? -6.161 -2.914 3.921 1.00 89.69 211 PHE A C 1
ATOM 1603 O O . PHE A 1 211 ? -5.503 -3.613 4.695 1.00 89.69 211 PHE A O 1
ATOM 1610 N N . ASP A 1 212 ? -6.788 -1.805 4.303 1.00 85.81 212 ASP A N 1
ATOM 1611 C CA . ASP A 1 212 ? -6.856 -1.389 5.698 1.00 85.81 212 ASP A CA 1
ATOM 1612 C C . ASP A 1 212 ? -8.164 -1.897 6.333 1.00 85.81 212 ASP A C 1
ATOM 1614 O O . ASP A 1 212 ? -9.247 -1.424 5.977 1.00 85.81 212 ASP A O 1
ATOM 1618 N N . PRO A 1 213 ? -8.099 -2.851 7.282 1.00 81.69 213 PRO A N 1
ATOM 1619 C CA . PRO A 1 213 ? -9.288 -3.395 7.927 1.00 81.69 213 PRO A CA 1
ATOM 1620 C C . PRO A 1 213 ? -9.962 -2.413 8.896 1.00 81.69 213 PRO A C 1
ATOM 1622 O O . PRO A 1 213 ? -11.117 -2.643 9.247 1.00 81.69 213 PRO A O 1
ATOM 1625 N N . GLU A 1 214 ? -9.280 -1.354 9.356 1.00 76.62 214 GLU A N 1
ATOM 1626 C CA . GLU A 1 214 ? -9.887 -0.354 10.248 1.00 76.62 214 GLU A CA 1
ATOM 1627 C C . GLU A 1 214 ? -10.813 0.593 9.479 1.00 76.62 214 GLU A C 1
ATOM 1629 O O . GLU A 1 214 ? -11.917 0.891 9.936 1.00 76.62 214 GLU A O 1
ATOM 1634 N N . THR A 1 215 ? -10.378 1.055 8.305 1.00 81.12 215 THR A N 1
ATOM 1635 C CA . THR A 1 215 ? -11.166 1.951 7.444 1.00 81.12 215 THR A CA 1
ATOM 1636 C C . THR A 1 215 ? -12.045 1.201 6.445 1.00 81.12 215 THR A C 1
ATOM 1638 O O . THR A 1 215 ? -13.019 1.763 5.948 1.00 81.12 215 THR A O 1
ATOM 1641 N N . GLY A 1 216 ? -11.730 -0.065 6.157 1.00 82.19 216 GLY A N 1
ATOM 1642 C CA . GLY A 1 216 ? -12.406 -0.869 5.140 1.00 82.19 216 GLY A CA 1
ATOM 1643 C C . GLY A 1 216 ? -12.089 -0.432 3.707 1.00 82.19 216 GLY A C 1
ATOM 1644 O O . GLY A 1 216 ? -12.824 -0.790 2.786 1.00 82.19 216 GLY A O 1
ATOM 1645 N N . GLN A 1 217 ? -11.026 0.352 3.509 1.00 86.31 217 GLN A N 1
ATOM 1646 C CA . GLN A 1 217 ? -10.627 0.896 2.213 1.00 86.31 217 GLN A CA 1
ATOM 1647 C C . GLN A 1 217 ? -9.365 0.207 1.682 1.00 86.31 217 GLN A C 1
ATOM 1649 O O . GLN A 1 217 ? -8.486 -0.217 2.436 1.00 86.31 217 GLN A O 1
ATOM 1654 N N . TRP A 1 218 ? -9.245 0.137 0.355 1.00 90.25 218 TRP A N 1
ATOM 1655 C CA . TRP A 1 218 ? -7.968 -0.173 -0.279 1.00 90.25 218 TRP A CA 1
ATOM 1656 C C . TRP A 1 218 ? -7.105 1.083 -0.294 1.00 90.25 218 TRP A C 1
ATOM 1658 O O . TRP A 1 218 ? -7.457 2.078 -0.920 1.00 90.25 218 TRP A O 1
ATOM 1668 N N . VAL A 1 219 ? -5.966 1.034 0.385 1.00 90.19 219 VAL A N 1
ATOM 1669 C CA . VAL A 1 219 ? -4.956 2.090 0.368 1.00 90.19 219 VAL A CA 1
ATOM 1670 C C . VAL A 1 219 ? -3.958 1.759 -0.730 1.00 90.19 219 VAL A C 1
ATOM 1672 O O . VAL A 1 219 ? -3.248 0.756 -0.652 1.00 90.19 219 VAL A O 1
ATOM 1675 N N . VAL A 1 220 ? -3.911 2.594 -1.765 1.00 91.69 220 VAL A N 1
ATOM 1676 C CA . VAL A 1 220 ? -2.914 2.504 -2.834 1.00 91.69 220 VAL A CA 1
ATOM 1677 C C . VAL A 1 220 ? -1.836 3.554 -2.622 1.00 91.69 220 VAL A C 1
ATOM 1679 O O . VAL A 1 220 ? -2.121 4.674 -2.207 1.00 91.69 220 VAL A O 1
ATOM 1682 N N . ALA A 1 221 ? -0.594 3.185 -2.898 1.00 89.31 221 ALA A N 1
ATOM 1683 C CA . ALA A 1 221 ? 0.583 4.008 -2.730 1.00 89.31 221 ALA A CA 1
ATOM 1684 C C . ALA A 1 221 ? 1.400 3.994 -4.022 1.00 89.31 221 ALA A C 1
ATOM 1686 O O . ALA A 1 221 ? 1.675 2.930 -4.580 1.00 89.31 221 ALA A O 1
ATOM 1687 N N . GLY A 1 222 ? 1.790 5.174 -4.488 1.00 88.94 222 GLY A N 1
ATOM 1688 C CA . GLY A 1 222 ? 2.567 5.343 -5.707 1.00 88.94 222 GLY A CA 1
ATOM 1689 C C . GLY A 1 222 ? 3.598 6.457 -5.583 1.00 88.94 222 GLY A C 1
ATOM 1690 O O . GLY A 1 222 ? 3.638 7.219 -4.616 1.00 88.94 222 GLY A O 1
ATOM 1691 N N . MET A 1 223 ? 4.440 6.568 -6.604 1.00 86.50 223 MET A N 1
ATOM 1692 C CA . MET A 1 223 ? 5.486 7.593 -6.673 1.00 86.50 223 MET A CA 1
ATOM 1693 C C . MET A 1 223 ? 4.925 9.016 -6.843 1.00 86.50 223 MET A C 1
ATOM 1695 O O . MET A 1 223 ? 5.625 9.985 -6.578 1.00 86.50 223 MET A O 1
ATOM 1699 N N . GLY A 1 224 ? 3.673 9.192 -7.270 1.00 84.44 224 GLY A N 1
ATOM 1700 C CA . GLY A 1 224 ? 3.084 10.507 -7.538 1.00 84.44 224 GLY A CA 1
ATOM 1701 C C . GLY A 1 224 ? 1.615 10.431 -7.933 1.00 84.44 224 GLY A C 1
ATOM 1702 O O . GLY A 1 224 ? 1.121 9.349 -8.245 1.00 84.44 224 GLY A O 1
ATOM 1703 N N . ASP A 1 225 ? 0.938 11.580 -7.973 1.00 82.62 225 ASP A N 1
ATOM 1704 C CA . ASP A 1 225 ? -0.471 11.657 -8.384 1.00 82.62 225 ASP A CA 1
ATOM 1705 C C . ASP A 1 225 ? -0.669 11.170 -9.823 1.00 82.62 225 ASP A C 1
ATOM 1707 O O . ASP A 1 225 ? -1.560 10.367 -10.077 1.00 82.62 225 ASP A O 1
ATOM 1711 N N . LEU A 1 226 ? 0.231 11.545 -10.743 1.00 87.00 226 LEU A N 1
ATOM 1712 C CA . LEU A 1 226 ? 0.208 11.055 -12.127 1.00 87.00 226 LEU A CA 1
ATOM 1713 C C . LEU A 1 226 ? 0.364 9.530 -12.198 1.00 87.00 226 LEU A C 1
ATOM 1715 O O . LEU A 1 226 ? -0.289 8.876 -13.006 1.00 87.00 226 LEU A O 1
ATOM 1719 N N . HIS A 1 227 ? 1.212 8.947 -11.343 1.00 89.00 227 HIS A N 1
ATOM 1720 C CA . HIS A 1 227 ? 1.358 7.494 -11.285 1.00 89.00 227 HIS A CA 1
ATOM 1721 C C . HIS A 1 227 ? 0.024 6.857 -10.856 1.00 89.00 227 HIS A C 1
ATOM 1723 O O . HIS A 1 227 ? -0.473 5.956 -11.529 1.00 89.00 227 HIS A O 1
ATOM 1729 N N . LEU A 1 228 ? -0.616 7.372 -9.804 1.00 89.06 228 LEU A N 1
ATOM 1730 C CA . LEU A 1 228 ? -1.926 6.878 -9.371 1.00 89.06 228 LEU A CA 1
ATOM 1731 C C . LEU A 1 228 ? -3.019 7.087 -10.437 1.00 89.06 228 LEU A C 1
ATOM 1733 O O . LEU A 1 228 ? -3.848 6.203 -10.643 1.00 89.06 228 LEU A O 1
ATOM 1737 N N . GLU A 1 229 ? -2.999 8.193 -11.179 1.00 89.12 229 GLU A N 1
ATOM 1738 C CA . GLU A 1 229 ? -3.935 8.443 -12.280 1.00 89.12 229 GLU A CA 1
ATOM 1739 C C . GLU A 1 229 ? -3.767 7.431 -13.423 1.00 89.12 229 GLU A C 1
ATOM 1741 O O . GLU A 1 229 ? -4.752 6.889 -13.937 1.00 89.12 229 GLU A O 1
ATOM 1746 N N . VAL A 1 230 ? -2.522 7.109 -13.784 1.00 91.75 230 VAL A N 1
ATOM 1747 C CA . VAL A 1 230 ? -2.223 6.056 -14.762 1.00 91.75 230 VAL A CA 1
ATOM 1748 C C . VAL A 1 230 ? -2.720 4.707 -14.249 1.00 91.75 230 VAL A C 1
ATOM 1750 O O . VAL A 1 230 ? -3.402 4.003 -14.992 1.00 91.75 230 VAL A O 1
ATOM 1753 N N . VAL A 1 231 ? -2.469 4.366 -12.981 1.00 91.50 231 VAL A N 1
ATOM 1754 C CA . VAL A 1 231 ? -2.980 3.133 -12.354 1.00 91.50 231 VAL A CA 1
ATOM 1755 C C . VAL A 1 231 ? -4.508 3.062 -12.450 1.00 91.50 231 VAL A C 1
ATOM 1757 O O . VAL A 1 231 ? -5.056 2.038 -12.858 1.00 91.50 231 VAL A O 1
ATOM 1760 N N . LEU A 1 232 ? -5.210 4.158 -12.151 1.00 91.06 232 LEU A N 1
ATOM 1761 C CA . LEU A 1 232 ? -6.667 4.236 -12.252 1.00 91.06 232 LEU A CA 1
ATOM 1762 C C . LEU A 1 232 ? -7.162 4.032 -13.690 1.00 91.06 232 LEU A C 1
ATOM 1764 O O . LEU A 1 232 ? -8.131 3.308 -13.929 1.00 91.06 232 LEU A O 1
ATOM 1768 N N . SER A 1 233 ? -6.494 4.671 -14.651 1.00 90.88 233 SER A N 1
ATOM 1769 C CA . SER A 1 233 ? -6.788 4.539 -16.078 1.00 90.88 233 SER A CA 1
ATOM 1770 C C . SER A 1 233 ? -6.591 3.097 -16.557 1.00 90.88 233 SER A C 1
ATOM 1772 O O . SER A 1 233 ? -7.449 2.561 -17.263 1.00 90.88 233 SER A O 1
ATOM 1774 N N . ARG A 1 234 ? -5.522 2.429 -16.106 1.00 90.50 234 ARG A N 1
ATOM 1775 C CA . ARG A 1 234 ? -5.242 1.016 -16.402 1.00 90.50 234 ARG A CA 1
ATOM 1776 C C . ARG A 1 234 ? -6.287 0.081 -15.804 1.00 90.50 234 ARG A C 1
ATOM 1778 O O . ARG A 1 234 ? -6.815 -0.762 -16.523 1.00 90.50 234 ARG A O 1
ATOM 1785 N N . LEU A 1 235 ? -6.682 0.273 -14.543 1.00 90.12 235 LEU A N 1
ATOM 1786 C CA . LEU A 1 235 ? -7.761 -0.508 -13.917 1.00 90.12 235 LEU A CA 1
ATOM 1787 C C . LEU A 1 235 ? -9.073 -0.430 -14.716 1.00 90.12 235 LEU A C 1
ATOM 1789 O O . LEU A 1 235 ? -9.766 -1.436 -14.874 1.00 90.12 235 LEU A O 1
ATOM 1793 N N . ARG A 1 236 ? -9.387 0.741 -15.281 1.00 89.81 236 ARG A N 1
ATOM 1794 C CA . ARG A 1 236 ? -10.573 0.931 -16.129 1.00 89.81 236 ARG A CA 1
ATOM 1795 C C . ARG A 1 236 ? -10.423 0.309 -17.518 1.00 89.81 236 ARG A C 1
ATOM 1797 O O . ARG A 1 236 ? -11.363 -0.316 -17.995 1.00 89.81 236 ARG A O 1
ATOM 1804 N N . ARG A 1 237 ? -9.273 0.486 -18.177 1.00 89.19 237 ARG A N 1
ATOM 1805 C CA . ARG A 1 237 ? -9.051 0.051 -19.570 1.00 89.19 237 ARG A CA 1
ATOM 1806 C C . ARG A 1 237 ? -8.725 -1.439 -19.689 1.00 89.19 237 ARG A C 1
ATOM 1808 O O . ARG A 1 237 ? -9.320 -2.118 -20.518 1.00 89.19 237 ARG A O 1
ATOM 1815 N N . GLU A 1 238 ? -7.803 -1.935 -18.868 1.00 86.38 238 GLU A N 1
ATOM 1816 C CA . GLU A 1 238 ? -7.281 -3.308 -18.937 1.00 86.38 238 GLU A CA 1
ATOM 1817 C C . GLU A 1 238 ? -8.170 -4.278 -18.153 1.00 86.38 238 GLU A C 1
ATOM 1819 O O . GLU A 1 238 ? -8.592 -5.306 -18.679 1.00 86.38 238 GLU A O 1
ATOM 1824 N N . TYR A 1 239 ? -8.514 -3.923 -16.911 1.00 85.88 239 TYR A N 1
ATOM 1825 C CA . TYR A 1 239 ? -9.258 -4.804 -16.002 1.00 85.88 239 TYR A CA 1
ATOM 1826 C C . TYR A 1 239 ? -10.775 -4.568 -16.022 1.00 85.88 239 TYR A C 1
ATOM 1828 O O . TYR A 1 239 ? -11.517 -5.328 -15.400 1.00 85.88 239 TYR A O 1
ATOM 1836 N N . LYS A 1 240 ? -11.250 -3.542 -16.749 1.00 87.44 240 LYS A N 1
ATOM 1837 C CA . LYS A 1 240 ? -12.673 -3.163 -16.859 1.00 87.44 240 LYS A CA 1
ATOM 1838 C C . LYS A 1 240 ? -13.339 -2.934 -15.494 1.00 87.44 240 LYS A C 1
ATOM 1840 O O . LYS A 1 240 ? -14.510 -3.256 -15.301 1.00 87.44 240 LYS A O 1
ATOM 1845 N N . LEU A 1 241 ? -12.585 -2.392 -14.536 1.00 88.19 241 LEU A N 1
ATOM 1846 C CA . LEU A 1 241 ? -13.061 -2.106 -13.184 1.00 88.19 241 LEU A CA 1
ATOM 1847 C C . LEU A 1 241 ? -13.430 -0.629 -13.036 1.00 88.19 241 LEU A C 1
ATOM 1849 O O . LEU A 1 241 ? -12.592 0.261 -13.194 1.00 88.19 241 LEU A O 1
ATOM 1853 N N . GLU A 1 242 ? -14.683 -0.362 -12.665 1.00 87.56 242 GLU A N 1
ATOM 1854 C CA . GLU A 1 242 ? -15.112 0.978 -12.268 1.00 87.56 242 GLU A CA 1
ATOM 1855 C C . GLU A 1 242 ? -14.744 1.262 -10.810 1.00 87.56 242 GLU A C 1
ATOM 1857 O O . GLU A 1 242 ? -15.455 0.907 -9.865 1.00 87.56 242 GLU A O 1
ATOM 1862 N N . VAL A 1 243 ? -13.610 1.934 -10.648 1.00 87.88 243 VAL A N 1
ATOM 1863 C CA . VAL A 1 243 ? -13.083 2.402 -9.364 1.00 87.88 243 VAL A CA 1
ATOM 1864 C C . VAL A 1 243 ? -12.977 3.927 -9.336 1.00 87.88 243 VAL A C 1
ATOM 1866 O O . VAL A 1 243 ? -12.733 4.580 -10.362 1.00 87.88 243 VAL A O 1
ATOM 1869 N N . SER A 1 244 ? -13.166 4.497 -8.149 1.00 86.50 244 SER A N 1
ATOM 1870 C CA . SER A 1 244 ? -12.940 5.911 -7.843 1.00 86.50 244 SER A CA 1
ATOM 1871 C C . SER A 1 244 ? -11.823 6.062 -6.820 1.00 86.50 244 SER A C 1
ATOM 1873 O O . SER A 1 244 ? -11.694 5.245 -5.911 1.00 86.50 244 SER A O 1
ATOM 1875 N N . MET A 1 245 ? -11.024 7.117 -6.974 1.00 86.44 245 MET A N 1
ATOM 1876 C CA . MET A 1 245 ? -10.037 7.514 -5.975 1.00 86.44 245 MET A CA 1
ATOM 1877 C C . MET A 1 245 ? -10.627 8.590 -5.072 1.00 86.44 245 MET A C 1
ATOM 1879 O O . MET A 1 245 ? -11.258 9.530 -5.555 1.00 86.44 245 MET A O 1
ATOM 1883 N N . GLY A 1 246 ? -10.418 8.434 -3.770 1.00 81.94 246 GLY A N 1
ATOM 1884 C CA . GLY A 1 246 ? -10.841 9.372 -2.741 1.00 81.94 246 GLY A CA 1
ATOM 1885 C C . GLY A 1 246 ? -9.699 9.718 -1.782 1.00 81.94 246 GLY A C 1
ATOM 1886 O O . GLY A 1 246 ? -8.641 9.076 -1.804 1.00 81.94 246 GLY A O 1
ATOM 1887 N N . PRO A 1 247 ? -9.891 10.738 -0.928 1.00 79.12 247 PRO A N 1
ATOM 1888 C CA . PRO A 1 247 ? -8.940 11.031 0.133 1.00 79.12 247 PRO A CA 1
ATOM 1889 C C . PRO A 1 247 ? -8.881 9.860 1.117 1.00 79.12 247 PRO A C 1
ATOM 1891 O O . PRO A 1 247 ? -9.898 9.225 1.405 1.00 79.12 247 PRO A O 1
ATOM 1894 N N . LEU A 1 248 ? -7.694 9.603 1.664 1.00 81.31 248 LEU A N 1
ATOM 1895 C CA . LEU A 1 248 ? -7.532 8.612 2.721 1.00 81.31 248 LEU A CA 1
ATOM 1896 C C . LEU A 1 248 ? -8.377 8.983 3.936 1.00 81.31 248 LEU A C 1
ATOM 1898 O O . LEU A 1 248 ? -8.295 10.103 4.451 1.00 81.31 248 LEU A O 1
ATOM 1902 N N . LEU A 1 249 ? -9.152 8.023 4.432 1.00 79.88 249 LEU A N 1
ATOM 1903 C CA . LEU A 1 249 ? -9.744 8.157 5.749 1.00 79.88 249 LEU A CA 1
ATOM 1904 C C . LEU A 1 249 ? -8.653 7.952 6.793 1.00 79.88 249 LEU A C 1
ATOM 1906 O O . LEU A 1 249 ? -7.972 6.932 6.825 1.00 79.88 249 LEU A O 1
ATOM 1910 N N . THR A 1 250 ? -8.488 8.932 7.671 1.00 78.12 250 THR A N 1
ATOM 1911 C CA . THR A 1 250 ? -7.589 8.790 8.809 1.00 78.12 250 THR A CA 1
ATOM 1912 C C . THR A 1 250 ? -8.294 8.032 9.928 1.00 78.12 250 THR A C 1
ATOM 1914 O O . THR A 1 250 ? -9.351 8.442 10.421 1.00 78.12 250 THR A O 1
ATOM 1917 N N . SER A 1 251 ? -7.697 6.918 10.350 1.00 80.19 251 SER A N 1
ATOM 1918 C CA . SER A 1 251 ? -8.122 6.149 11.519 1.00 80.19 251 SER A CA 1
ATOM 1919 C C . SER A 1 251 ? -7.798 6.944 12.789 1.00 80.19 251 SER A C 1
ATOM 1921 O O . SER A 1 251 ? -6.685 6.890 13.324 1.00 80.19 251 SER A O 1
ATOM 1923 N N . HIS A 1 252 ? -8.761 7.735 13.251 1.00 86.38 252 HIS A N 1
ATOM 1924 C CA . HIS A 1 252 ? -8.664 8.374 14.558 1.00 86.38 252 HIS A CA 1
ATOM 1925 C C . HIS A 1 252 ? -8.816 7.299 15.627 1.00 86.38 252 HIS A C 1
ATOM 1927 O O . HIS A 1 252 ? -9.564 6.340 15.435 1.00 86.38 252 HIS A O 1
ATOM 1933 N N . LYS A 1 253 ? -8.101 7.451 16.736 1.00 87.44 253 LYS A N 1
ATOM 1934 C CA . LYS A 1 253 ? -8.143 6.506 17.852 1.00 87.44 253 LYS A CA 1
ATOM 1935 C C . LYS A 1 253 ? -8.589 7.232 19.114 1.00 87.44 253 LYS A C 1
ATOM 1937 O O . LYS A 1 253 ? -8.639 8.461 19.153 1.00 87.44 253 LYS A O 1
ATOM 1942 N N . GLU A 1 254 ? -8.917 6.477 20.147 1.00 88.62 254 GLU A N 1
ATOM 1943 C CA . GLU A 1 254 ? -9.396 7.010 21.421 1.00 88.62 254 GLU A CA 1
ATOM 1944 C C . GLU A 1 254 ? -8.443 6.642 22.554 1.00 88.62 254 GLU A C 1
ATOM 1946 O O . GLU A 1 254 ? -7.872 5.553 22.579 1.00 88.62 254 GLU A O 1
ATOM 1951 N N . MET A 1 255 ? -8.267 7.555 23.502 1.00 87.88 255 MET A N 1
ATOM 1952 C CA . MET A 1 255 ? -7.440 7.329 24.680 1.00 87.88 255 MET A CA 1
ATOM 1953 C C . MET A 1 255 ? -8.119 7.931 25.918 1.00 87.88 255 MET A C 1
ATOM 1955 O O . MET A 1 255 ? -8.547 9.089 25.867 1.00 87.88 255 MET A O 1
ATOM 1959 N N . PRO A 1 256 ? -8.205 7.190 27.036 1.00 87.69 256 PRO A N 1
ATOM 1960 C CA . PRO A 1 256 ? -8.638 7.752 28.308 1.00 87.69 256 PRO A CA 1
ATOM 1961 C C . PRO A 1 256 ? -7.508 8.558 28.961 1.00 87.69 256 PRO A C 1
ATOM 1963 O O . PRO A 1 256 ? -6.322 8.336 28.701 1.00 87.69 256 PRO A O 1
ATOM 1966 N N . GLN A 1 257 ? -7.853 9.461 29.875 1.00 83.44 257 GLN A N 1
ATOM 1967 C CA . GLN A 1 257 ? -6.860 10.163 30.684 1.00 83.44 257 GLN A CA 1
ATOM 1968 C C . GLN A 1 257 ? -5.959 9.184 31.466 1.00 83.44 257 GLN A C 1
ATOM 1970 O O . GLN A 1 257 ? -6.413 8.148 31.969 1.00 83.44 257 GLN A O 1
ATOM 1975 N N . ALA A 1 258 ? -4.666 9.513 31.561 1.00 81.12 258 ALA A N 1
ATOM 1976 C CA . ALA A 1 258 ? -3.684 8.728 32.308 1.00 81.12 258 ALA A CA 1
ATOM 1977 C C . ALA A 1 258 ? -4.071 8.599 33.793 1.00 81.12 258 ALA A C 1
ATOM 1979 O O . ALA A 1 258 ? -4.562 9.553 34.394 1.00 81.12 258 ALA A O 1
ATOM 1980 N N . GLY A 1 259 ? -3.836 7.424 34.383 1.00 79.94 259 GLY A N 1
ATOM 1981 C CA . GLY A 1 259 ? -4.086 7.149 35.802 1.00 79.94 259 GLY A CA 1
ATOM 1982 C C . GLY A 1 259 ? -5.485 6.619 36.134 1.00 79.94 259 GLY A C 1
ATOM 1983 O O . GLY A 1 259 ? -5.732 6.248 37.280 1.00 79.94 259 GLY A O 1
ATOM 1984 N N . SER A 1 260 ? -6.389 6.523 35.155 1.00 83.12 260 SER A N 1
ATOM 1985 C CA . SER A 1 260 ? -7.730 5.963 35.364 1.00 83.12 260 SER A CA 1
ATOM 1986 C C . SER A 1 260 ? -7.698 4.436 35.469 1.00 83.12 260 SER A C 1
ATOM 1988 O O . SER A 1 260 ? -7.026 3.769 34.677 1.00 83.12 260 SER A O 1
ATOM 1990 N N . LYS A 1 261 ? -8.449 3.879 36.425 1.00 87.94 261 LYS A N 1
ATOM 1991 C CA . LYS A 1 261 ? -8.634 2.433 36.602 1.00 87.94 261 LYS A CA 1
ATOM 1992 C C . LYS A 1 261 ? -10.100 2.113 36.829 1.00 87.94 261 LYS A C 1
ATOM 1994 O O . LYS A 1 261 ? -10.775 2.838 37.557 1.00 87.94 261 LYS A O 1
ATOM 1999 N N . PHE A 1 262 ? -10.575 1.024 36.241 1.00 88.62 262 PHE A N 1
ATOM 2000 C CA . PHE A 1 262 ? -11.943 0.566 36.432 1.00 88.62 262 PHE A CA 1
ATOM 2001 C C . PHE A 1 262 ? -12.015 -0.959 36.397 1.00 88.62 262 PHE A C 1
ATOM 2003 O O . PHE A 1 262 ? -11.431 -1.595 35.518 1.00 88.62 262 PHE A O 1
ATOM 2010 N N . VAL A 1 263 ? -12.738 -1.544 37.351 1.00 90.50 263 VAL A N 1
ATOM 2011 C CA . VAL A 1 263 ? -12.959 -2.992 37.440 1.00 90.50 263 VAL A CA 1
ATOM 2012 C C . VAL A 1 263 ? -14.377 -3.293 36.983 1.00 90.50 263 VAL A C 1
ATOM 2014 O O . VAL A 1 263 ? -15.330 -2.738 37.522 1.00 90.50 263 VAL A O 1
ATOM 2017 N N . SER A 1 264 ? -14.516 -4.198 36.018 1.00 87.88 264 SER A N 1
ATOM 2018 C CA . SER A 1 264 ? -15.811 -4.678 35.541 1.00 87.88 264 SER A CA 1
ATOM 2019 C C . SER A 1 264 ? -15.948 -6.178 35.756 1.00 87.88 264 SER A C 1
ATOM 2021 O O . SER A 1 264 ? -14.981 -6.939 35.647 1.00 87.88 264 SER A O 1
ATOM 2023 N N . THR A 1 265 ? -17.172 -6.594 36.069 1.00 88.81 265 THR A N 1
ATOM 2024 C CA . THR A 1 265 ? -17.575 -7.996 36.150 1.00 88.81 265 THR A CA 1
ATOM 2025 C C . THR A 1 265 ? -18.780 -8.184 35.247 1.00 88.81 265 THR A C 1
ATOM 2027 O O . THR A 1 265 ? -19.829 -7.593 35.499 1.00 88.81 265 THR A O 1
ATOM 2030 N N . SER A 1 266 ? -18.650 -9.023 34.220 1.00 86.62 266 SER A N 1
ATOM 2031 C CA . SER A 1 266 ? -19.765 -9.310 33.316 1.00 86.62 266 SER A CA 1
ATOM 2032 C C . SER A 1 266 ? -20.028 -10.801 33.228 1.00 86.62 266 SER A C 1
ATOM 2034 O O . SER A 1 266 ? -19.120 -11.637 33.216 1.00 86.62 266 SER A O 1
ATOM 2036 N N . VAL A 1 267 ? -21.317 -11.112 33.138 1.00 87.94 267 VAL A N 1
ATOM 2037 C CA . VAL A 1 267 ? -21.850 -12.463 33.022 1.00 87.94 267 VAL A CA 1
ATOM 2038 C C . VAL A 1 267 ? -22.581 -12.583 31.693 1.00 87.94 267 VAL A C 1
ATOM 2040 O O . VAL A 1 267 ? -23.302 -11.665 31.285 1.00 87.94 267 VAL A O 1
ATOM 2043 N N . ASN A 1 268 ? -22.382 -13.707 31.007 1.00 86.62 268 ASN A N 1
ATOM 2044 C CA . ASN A 1 268 ? -23.160 -14.056 29.827 1.00 86.62 268 ASN A CA 1
ATOM 2045 C C . ASN A 1 268 ? -23.541 -15.537 29.842 1.00 86.62 268 ASN A C 1
ATOM 2047 O O . ASN A 1 268 ? -22.708 -16.396 30.145 1.00 86.62 268 ASN A O 1
ATOM 2051 N N . THR A 1 269 ? -24.782 -15.826 29.465 1.00 86.75 269 THR A N 1
ATOM 2052 C CA . THR A 1 269 ? -25.323 -17.184 29.383 1.00 86.75 269 THR A CA 1
ATOM 2053 C C . THR A 1 269 ? -25.552 -17.541 27.923 1.00 86.75 269 THR A C 1
ATOM 2055 O O . THR A 1 269 ? -26.160 -16.783 27.173 1.00 86.75 269 THR A O 1
ATOM 2058 N N . GLY A 1 270 ? -25.065 -18.707 27.509 1.00 83.94 270 GLY A N 1
ATOM 2059 C CA . GLY A 1 270 ? -25.218 -19.190 26.142 1.00 83.94 270 GLY A CA 1
ATOM 2060 C C . GLY A 1 270 ? -25.289 -20.706 26.067 1.00 83.94 270 GLY A C 1
ATOM 2061 O O . GLY A 1 270 ? -24.986 -21.417 27.024 1.00 83.94 270 GLY A O 1
ATOM 2062 N N . LEU A 1 271 ? -25.707 -21.206 24.909 1.00 84.06 271 LEU A N 1
ATOM 2063 C CA . LEU A 1 271 ? -25.875 -22.631 24.661 1.00 84.06 271 LEU A CA 1
ATOM 2064 C C . LEU A 1 271 ? -24.610 -23.189 23.996 1.00 84.06 271 LEU A C 1
ATOM 2066 O O . LEU A 1 271 ? -24.213 -22.753 22.918 1.00 84.06 271 LEU A O 1
ATOM 2070 N N . VAL A 1 272 ? -23.960 -24.150 24.650 1.00 80.88 272 VAL A N 1
ATOM 2071 C CA . VAL A 1 272 ? -22.728 -24.798 24.181 1.00 80.88 272 VAL A CA 1
ATOM 2072 C C . VAL A 1 272 ? -22.982 -26.299 24.126 1.00 80.88 272 VAL A C 1
ATOM 2074 O O . VAL A 1 272 ? -23.147 -26.940 25.164 1.00 80.88 272 VAL A O 1
ATOM 2077 N N . GLY A 1 273 ? -23.044 -26.864 22.918 1.00 71.38 273 GLY A N 1
ATOM 2078 C CA . GLY A 1 273 ? -23.277 -28.300 22.727 1.00 71.38 273 GLY A CA 1
ATOM 2079 C C . GLY A 1 273 ? -24.580 -28.808 23.355 1.00 71.38 273 GLY A C 1
ATOM 2080 O O . GLY A 1 273 ? -24.585 -29.862 23.984 1.00 71.38 273 GLY A O 1
ATOM 2081 N N . GLY A 1 274 ? -25.666 -28.032 23.267 1.00 75.62 274 GLY A N 1
ATOM 2082 C CA . GLY A 1 274 ? -26.978 -28.407 23.817 1.00 75.62 274 GLY A CA 1
ATOM 2083 C C . GLY A 1 274 ? -27.207 -28.045 25.288 1.00 75.62 274 GLY A C 1
ATOM 2084 O O . GLY A 1 274 ? -28.343 -28.100 25.744 1.00 75.62 274 GLY A O 1
ATOM 2085 N N . ARG A 1 275 ? -26.170 -27.646 26.038 1.00 81.19 275 ARG A N 1
ATOM 2086 C CA . ARG A 1 275 ? -26.288 -27.266 27.458 1.00 81.19 275 ARG A CA 1
ATOM 2087 C C . ARG A 1 275 ? -26.118 -25.764 27.641 1.00 81.19 275 ARG A C 1
ATOM 2089 O O . ARG A 1 275 ? -25.238 -25.161 27.025 1.00 81.19 275 ARG A O 1
ATOM 2096 N N . GLN A 1 276 ? -26.929 -25.166 28.510 1.00 83.12 276 GLN A N 1
ATOM 2097 C CA . GLN A 1 276 ? -26.716 -23.784 28.934 1.00 83.12 276 GLN A CA 1
ATOM 2098 C C . GLN A 1 276 ? -25.461 -23.701 29.806 1.00 83.12 276 GLN A C 1
ATOM 2100 O O . GLN A 1 276 ? -25.254 -24.512 30.708 1.00 83.12 276 GLN A O 1
ATOM 2105 N N . ARG A 1 277 ? -24.607 -22.726 29.508 1.00 84.06 277 ARG A N 1
ATOM 2106 C CA . ARG A 1 277 ? -23.420 -22.391 30.289 1.00 84.06 277 ARG A CA 1
ATOM 2107 C C . ARG A 1 277 ? -23.409 -20.899 30.558 1.00 84.06 277 ARG A C 1
ATOM 2109 O O . ARG A 1 277 ? -23.641 -20.107 29.647 1.00 84.06 277 ARG A O 1
ATOM 2116 N N . THR A 1 278 ? -23.084 -20.536 31.789 1.00 85.56 278 THR A N 1
ATOM 2117 C CA . THR A 1 278 ? -22.963 -19.144 32.223 1.00 85.56 278 THR A CA 1
ATOM 2118 C C . THR A 1 278 ? -21.500 -18.853 32.513 1.00 85.56 278 THR A C 1
ATOM 2120 O O . THR A 1 278 ? -20.920 -19.466 33.404 1.00 85.56 278 THR A O 1
ATOM 2123 N N . ILE A 1 279 ? -20.889 -17.958 31.739 1.00 87.44 279 ILE A N 1
ATOM 2124 C CA . ILE A 1 279 ? -19.486 -17.559 31.899 1.00 87.44 279 ILE A CA 1
ATOM 2125 C C . ILE A 1 279 ? -19.443 -16.213 32.615 1.00 87.44 279 ILE A C 1
ATOM 2127 O O . ILE A 1 279 ? -20.158 -15.289 32.219 1.00 87.44 279 ILE A O 1
ATOM 2131 N N . LEU A 1 280 ? -18.574 -16.100 33.619 1.00 87.62 280 LEU A N 1
ATOM 2132 C CA . LEU A 1 280 ? -18.267 -14.858 34.321 1.00 87.62 280 LEU A CA 1
ATOM 2133 C C . LEU A 1 280 ? -16.809 -14.473 34.080 1.00 87.62 280 LEU A C 1
ATOM 2135 O O . LEU A 1 280 ? -15.900 -15.302 34.171 1.00 87.62 280 LEU A O 1
ATOM 2139 N N . VAL A 1 281 ? -16.603 -13.198 33.764 1.00 89.25 281 VAL A N 1
ATOM 2140 C CA . VAL A 1 281 ? -15.285 -12.596 33.558 1.00 89.25 281 VAL A CA 1
ATOM 2141 C C . VAL A 1 281 ? -15.177 -11.375 34.456 1.00 89.25 281 VAL A C 1
ATOM 2143 O O . VAL A 1 281 ? -16.019 -10.480 34.366 1.00 89.25 281 VAL A O 1
ATOM 2146 N N . LYS A 1 282 ? -14.118 -11.319 35.268 1.00 90.38 282 LYS A N 1
ATOM 2147 C CA . LYS A 1 282 ? -13.731 -10.120 36.015 1.00 90.38 282 LYS A CA 1
ATOM 2148 C C . LYS A 1 282 ? -12.393 -9.604 35.512 1.00 90.38 282 LYS A C 1
ATOM 2150 O O . LYS A 1 282 ? -11.401 -10.337 35.474 1.00 90.38 282 LYS A O 1
ATOM 2155 N N . LEU A 1 283 ? -12.369 -8.338 35.114 1.00 92.12 283 LEU A N 1
ATOM 2156 C CA . LEU A 1 283 ? -11.185 -7.682 34.573 1.00 92.12 283 LEU A CA 1
ATOM 2157 C C . LEU A 1 283 ? -11.070 -6.244 35.070 1.00 92.12 283 LEU A C 1
ATOM 2159 O O . LEU A 1 283 ? -12.062 -5.596 35.395 1.00 92.12 283 LEU A O 1
ATOM 2163 N N . GLU A 1 284 ? -9.837 -5.764 35.117 1.00 91.38 284 GLU A N 1
ATOM 2164 C CA . GLU A 1 284 ? -9.468 -4.388 35.411 1.00 91.38 284 GLU A CA 1
ATOM 2165 C C . GLU A 1 284 ? -8.874 -3.764 34.151 1.00 91.38 284 GLU A C 1
ATOM 2167 O O . GLU A 1 284 ? -7.975 -4.324 33.516 1.00 91.38 284 GLU A O 1
ATOM 2172 N N . ILE A 1 285 ? -9.366 -2.583 33.801 1.00 90.31 285 ILE A N 1
ATOM 2173 C CA . ILE A 1 285 ? -8.775 -1.732 32.779 1.00 90.31 285 ILE A CA 1
ATOM 2174 C C . ILE A 1 285 ? -8.013 -0.616 33.477 1.00 90.31 285 ILE A C 1
ATOM 2176 O O . ILE A 1 285 ? -8.549 0.032 34.374 1.00 90.31 285 ILE A O 1
ATOM 2180 N N . PHE A 1 286 ? -6.773 -0.382 33.057 1.00 87.69 286 PHE A N 1
ATOM 2181 C CA . PHE A 1 286 ? -5.931 0.679 33.596 1.00 87.69 286 PHE A CA 1
ATOM 2182 C C . PHE A 1 286 ? -5.277 1.490 32.473 1.00 87.69 286 PHE A C 1
ATOM 2184 O O . PHE A 1 286 ? -4.844 0.945 31.456 1.00 87.69 286 PHE A O 1
ATOM 2191 N N . SER A 1 287 ? -5.207 2.807 32.660 1.00 85.12 287 SER A N 1
ATOM 2192 C CA . SER A 1 287 ? -4.523 3.735 31.759 1.00 85.12 287 SER A CA 1
ATOM 2193 C C . SER A 1 287 ? -3.159 4.100 32.341 1.00 85.12 287 SER A C 1
ATOM 2195 O O . SER A 1 287 ? -3.073 4.865 33.300 1.00 85.12 287 SER A O 1
ATOM 2197 N N . ASP A 1 288 ? -2.087 3.561 31.758 1.00 69.69 288 ASP A N 1
ATOM 2198 C CA . ASP A 1 288 ? -0.704 3.848 32.179 1.00 69.69 288 ASP A CA 1
ATOM 2199 C C . ASP A 1 288 ? -0.142 5.117 31.505 1.00 69.69 288 ASP A C 1
ATOM 2201 O O . ASP A 1 288 ? 1.013 5.473 31.720 1.00 69.69 288 ASP A O 1
ATOM 2205 N N . GLY A 1 289 ? -0.910 5.787 30.633 1.00 63.12 289 GLY A N 1
ATOM 2206 C CA . GLY A 1 289 ? -0.434 6.942 29.856 1.00 63.12 289 GLY A CA 1
ATOM 2207 C C . GLY A 1 289 ? 0.655 6.613 28.822 1.00 63.12 289 GLY A C 1
ATOM 2208 O O . GLY A 1 289 ? 1.076 7.488 28.070 1.00 63.12 289 GLY A O 1
ATOM 2209 N N . TYR A 1 290 ? 1.102 5.357 28.753 1.00 60.12 290 TYR A N 1
ATOM 2210 C CA . TYR A 1 290 ? 2.157 4.909 27.856 1.00 60.12 290 TYR A CA 1
ATOM 2211 C C . TYR A 1 290 ? 1.636 4.770 26.420 1.00 60.12 290 TYR A C 1
ATOM 2213 O O . TYR A 1 290 ? 0.828 3.890 26.110 1.00 60.12 290 TYR A O 1
ATOM 2221 N N . MET A 1 291 ? 2.126 5.631 25.528 1.00 61.25 291 MET A N 1
ATOM 2222 C CA . MET A 1 291 ? 1.934 5.507 24.084 1.00 61.25 291 MET A CA 1
ATOM 2223 C C . MET A 1 291 ? 2.957 4.517 23.535 1.00 61.25 291 MET A C 1
ATOM 2225 O O . MET A 1 291 ? 4.085 4.884 23.218 1.00 61.25 291 MET A O 1
ATOM 2229 N N . SER A 1 292 ? 2.582 3.242 23.428 1.00 55.56 292 SER A N 1
ATOM 2230 C CA . SER A 1 292 ? 3.379 2.327 22.612 1.00 55.56 292 SER A CA 1
ATOM 2231 C C . SER A 1 292 ? 3.166 2.668 21.138 1.00 55.56 292 SER A C 1
ATOM 2233 O O . SER A 1 292 ? 2.031 2.814 20.687 1.00 55.56 292 SER A O 1
ATOM 2235 N N . THR A 1 293 ? 4.256 2.751 20.376 1.00 52.84 293 THR A N 1
ATOM 2236 C CA . THR A 1 293 ? 4.222 2.783 18.905 1.00 52.84 293 THR A CA 1
ATOM 2237 C C . THR A 1 293 ? 3.626 1.497 18.321 1.00 52.84 293 THR A C 1
ATOM 2239 O O . THR A 1 293 ? 3.143 1.486 17.191 1.00 52.84 293 THR A O 1
ATOM 2242 N N . SER A 1 294 ? 3.613 0.412 19.102 1.00 60.66 294 SER A N 1
ATOM 2243 C CA . SER A 1 294 ? 2.950 -0.837 18.752 1.00 60.66 294 SER A CA 1
ATOM 2244 C C . SER A 1 294 ? 1.446 -0.750 19.009 1.00 60.66 294 SER A C 1
ATOM 2246 O O . SER A 1 294 ? 1.001 -0.472 20.119 1.00 60.66 294 SER A O 1
ATOM 2248 N N . ASN A 1 295 ? 0.650 -1.109 17.999 1.00 64.12 295 ASN A N 1
ATOM 2249 C CA . ASN A 1 295 ? -0.806 -1.259 18.112 1.00 64.12 295 ASN A CA 1
ATOM 2250 C C . ASN A 1 295 ? -1.239 -2.437 19.014 1.00 64.12 295 ASN A C 1
ATOM 2252 O O . ASN A 1 295 ? -2.437 -2.696 19.137 1.00 64.12 295 ASN A O 1
ATOM 2256 N N . LYS A 1 296 ? -0.303 -3.196 19.602 1.00 68.12 296 LYS A N 1
ATOM 2257 C CA . LYS A 1 296 ? -0.634 -4.339 20.461 1.00 68.12 296 LYS A CA 1
ATOM 2258 C C . LYS A 1 296 ? -1.055 -3.865 21.847 1.00 68.12 296 LYS A C 1
ATOM 2260 O O . LYS A 1 296 ? -0.300 -3.202 22.555 1.00 68.12 296 LYS A O 1
ATOM 2265 N N . THR A 1 297 ? -2.250 -4.271 22.252 1.00 71.06 297 THR A N 1
ATOM 2266 C CA . THR A 1 297 ? -2.770 -4.044 23.598 1.00 71.06 297 THR A CA 1
ATOM 2267 C C . THR A 1 297 ? -2.012 -4.887 24.618 1.00 71.06 297 THR A C 1
ATOM 2269 O O . THR A 1 297 ? -1.719 -6.067 24.409 1.00 71.06 297 THR A O 1
ATOM 2272 N N . ARG A 1 298 ? -1.684 -4.279 25.759 1.00 81.00 298 ARG A N 1
ATOM 2273 C CA . ARG A 1 298 ? -1.001 -4.964 26.857 1.00 81.00 298 ARG A CA 1
ATOM 2274 C C . ARG A 1 298 ? -2.033 -5.724 27.681 1.00 81.00 298 ARG A C 1
ATOM 2276 O O . ARG A 1 298 ? -2.818 -5.121 28.407 1.00 81.00 298 ARG A O 1
ATOM 2283 N N . ILE A 1 299 ? -2.023 -7.048 27.554 1.00 85.44 299 ILE A N 1
ATOM 2284 C CA . ILE A 1 299 ? -2.945 -7.940 28.262 1.00 85.44 299 ILE A CA 1
ATOM 2285 C C . ILE A 1 299 ? -2.144 -8.778 29.254 1.00 85.44 299 ILE A C 1
ATOM 2287 O O . ILE A 1 299 ? -1.318 -9.601 28.850 1.00 85.44 299 ILE A O 1
ATOM 2291 N N . SER A 1 300 ? -2.387 -8.571 30.546 1.00 87.50 300 SER A N 1
ATOM 2292 C CA . SER A 1 300 ? -1.790 -9.355 31.626 1.00 87.50 300 SER A CA 1
ATOM 2293 C C . SER A 1 300 ? -2.837 -10.219 32.324 1.00 87.50 300 SER A C 1
ATOM 2295 O O . SER A 1 300 ? -4.005 -9.854 32.439 1.00 87.50 300 SER A O 1
ATOM 2297 N N . PHE A 1 301 ? -2.403 -11.387 32.787 1.00 85.62 301 PHE A N 1
ATOM 2298 C CA . PHE A 1 301 ? -3.223 -12.321 33.552 1.00 85.62 301 PHE A CA 1
ATOM 2299 C C . PHE A 1 301 ? -2.675 -12.378 34.974 1.00 85.62 301 PHE A C 1
ATOM 2301 O O . PHE A 1 301 ? -1.461 -12.506 35.159 1.00 85.62 301 PHE A O 1
ATOM 2308 N N . GLU A 1 302 ? -3.546 -12.251 35.969 1.00 85.19 302 GLU A N 1
ATOM 2309 C CA . GLU A 1 302 ? -3.154 -12.377 37.370 1.00 85.19 302 GLU A CA 1
ATOM 2310 C C . GLU A 1 302 ? -2.846 -13.839 37.738 1.00 85.19 302 GLU A C 1
ATOM 2312 O O . GLU A 1 302 ? -3.316 -14.787 37.099 1.00 85.19 302 GLU A O 1
ATOM 2317 N N . LYS A 1 303 ? -2.021 -14.047 38.771 1.00 76.50 303 LYS A N 1
ATOM 2318 C CA . LYS A 1 303 ? -1.742 -15.391 39.292 1.00 76.50 303 LYS A CA 1
ATOM 2319 C C . LYS A 1 303 ? -3.041 -15.981 39.857 1.00 76.50 303 LYS A C 1
ATOM 2321 O O . LYS A 1 303 ? -3.599 -15.431 40.795 1.00 76.50 303 LYS A O 1
ATOM 2326 N N . GLY A 1 304 ? -3.500 -17.103 39.297 1.00 69.81 304 GLY A N 1
ATOM 2327 C CA . GLY A 1 304 ? -4.759 -17.752 39.696 1.00 69.81 304 GLY A CA 1
ATOM 2328 C C . GLY A 1 304 ? -5.985 -17.383 38.851 1.00 69.81 304 GLY A C 1
ATOM 2329 O O . GLY A 1 304 ? -7.100 -17.730 39.232 1.00 69.81 304 GLY A O 1
ATOM 2330 N N . TRP A 1 305 ? -5.802 -16.745 37.687 1.00 77.62 305 TRP A N 1
ATOM 2331 C CA . TRP A 1 305 ? -6.899 -16.341 36.792 1.00 77.62 305 TRP A CA 1
ATOM 2332 C C . TRP A 1 305 ? -7.833 -17.475 36.327 1.00 77.62 305 TRP A C 1
ATOM 2334 O O . TRP A 1 305 ? -8.965 -17.222 35.917 1.00 77.62 305 TRP A O 1
ATOM 2344 N N . ASN A 1 306 ? -7.366 -18.722 36.373 1.00 68.44 306 ASN A N 1
ATOM 2345 C CA . ASN A 1 306 ? -8.098 -19.927 35.981 1.00 68.44 306 ASN A CA 1
ATOM 2346 C C . ASN A 1 306 ? -8.844 -20.605 37.151 1.00 68.44 306 ASN A C 1
ATOM 2348 O O . ASN A 1 306 ? -9.399 -21.687 36.959 1.00 68.44 306 ASN A O 1
ATOM 2352 N N . LEU A 1 307 ? -8.856 -19.987 38.344 1.00 63.69 307 LEU A N 1
ATOM 2353 C CA . LEU A 1 307 ? -9.504 -20.499 39.562 1.00 63.69 307 LEU A CA 1
ATOM 2354 C C . LEU A 1 307 ? -8.998 -21.890 40.003 1.00 63.69 307 LEU A C 1
ATOM 2356 O O . LEU A 1 307 ? -9.706 -22.628 40.687 1.00 63.69 307 LEU A O 1
ATOM 2360 N N . GLU A 1 308 ? -7.762 -22.274 39.658 1.00 53.00 308 GLU A N 1
ATOM 2361 C CA . GLU A 1 308 ? -7.211 -23.584 40.050 1.00 53.00 308 GLU A CA 1
ATOM 2362 C C . GLU A 1 308 ? -7.076 -23.755 41.573 1.00 53.00 308 GLU A C 1
ATOM 2364 O O . GLU A 1 308 ? -7.211 -24.874 42.069 1.00 53.00 308 GLU A O 1
ATOM 2369 N N . ASN A 1 309 ? -6.932 -22.658 42.324 1.00 45.66 309 ASN A N 1
ATOM 2370 C CA . ASN A 1 309 ? -6.651 -22.685 43.763 1.00 45.66 309 ASN A CA 1
ATOM 2371 C C . ASN A 1 309 ? -7.881 -22.586 44.685 1.00 45.66 309 ASN A C 1
ATOM 2373 O O . ASN A 1 309 ? -7.717 -22.674 45.900 1.00 45.66 309 ASN A O 1
ATOM 2377 N N . LEU A 1 310 ? -9.105 -22.429 44.162 1.00 48.03 310 LEU A N 1
ATOM 2378 C CA . LEU A 1 310 ? -10.311 -22.411 44.998 1.00 48.03 310 LEU A CA 1
ATOM 2379 C C . LEU A 1 310 ? -11.044 -23.758 44.923 1.00 48.03 310 LEU A C 1
ATOM 2381 O O . LEU A 1 310 ? -11.760 -24.050 43.973 1.00 48.03 310 LEU A O 1
ATOM 2385 N N . ARG A 1 311 ? -10.871 -24.548 45.990 1.00 42.12 311 ARG A N 1
ATOM 2386 C CA . ARG A 1 311 ? -11.654 -25.740 46.371 1.00 42.12 311 ARG A CA 1
ATOM 2387 C C . ARG A 1 311 ? -11.478 -26.988 45.486 1.00 42.12 311 ARG A C 1
ATOM 2389 O O . ARG A 1 311 ? -12.310 -27.306 44.644 1.00 42.12 311 ARG A O 1
ATOM 2396 N N . SER A 1 312 ? -10.422 -27.763 45.751 1.00 36.62 312 SER A N 1
ATOM 2397 C CA . SER A 1 312 ? -10.495 -29.223 46.009 1.00 36.62 312 SER A CA 1
ATOM 2398 C C . SER A 1 312 ? -9.094 -29.843 46.070 1.00 36.62 312 SER A C 1
ATOM 2400 O O . SER A 1 312 ? -8.323 -29.782 45.116 1.00 36.62 312 SER A O 1
ATOM 2402 N N . GLY A 1 313 ? -8.779 -30.472 47.206 1.00 34.75 313 GLY A N 1
ATOM 2403 C CA . GLY A 1 313 ? -7.627 -31.355 47.394 1.00 34.75 313 GLY A CA 1
ATOM 2404 C C . GLY A 1 313 ? -7.841 -32.727 46.751 1.00 34.75 313 GLY A C 1
ATOM 2405 O O . GLY A 1 313 ? -7.772 -33.741 47.434 1.00 34.75 313 GLY A O 1
ATOM 2406 N N . SER A 1 314 ? -8.120 -32.765 45.449 1.00 32.59 314 SER A N 1
ATOM 2407 C CA . SER A 1 314 ? -8.232 -34.011 44.689 1.00 32.59 314 SER A CA 1
ATOM 2408 C C . SER A 1 314 ? -7.413 -33.920 43.406 1.00 32.59 314 SER A C 1
ATOM 2410 O O . SER A 1 314 ? -7.759 -33.182 42.484 1.00 32.59 314 SER A O 1
ATOM 2412 N N . THR A 1 315 ? -6.295 -34.644 43.441 1.00 34.66 315 THR A N 1
ATOM 2413 C CA . THR A 1 315 ? -5.646 -35.393 42.356 1.00 34.66 315 THR A CA 1
ATOM 2414 C C . THR A 1 315 ? -5.992 -35.003 40.914 1.00 34.66 315 THR A C 1
ATOM 2416 O O . THR A 1 315 ? -7.090 -35.242 40.421 1.00 34.66 315 THR A O 1
ATOM 2419 N N . GLU A 1 316 ? -4.973 -34.447 40.254 1.00 41.78 316 GLU A N 1
ATOM 2420 C CA . GLU A 1 316 ? -4.605 -34.611 38.841 1.00 41.78 316 GLU A CA 1
ATOM 2421 C C . GLU A 1 316 ? -5.707 -35.091 37.878 1.00 41.78 316 GLU A C 1
ATOM 2423 O O . GLU A 1 316 ? -5.972 -36.281 37.724 1.00 41.78 316 GLU A O 1
ATOM 2428 N N . GLY A 1 317 ? -6.277 -34.140 37.133 1.00 34.38 317 GLY A N 1
ATOM 2429 C CA . GLY A 1 317 ? -6.952 -34.399 35.863 1.00 34.38 317 GLY A CA 1
ATOM 2430 C C . GLY A 1 317 ? -6.145 -33.788 34.707 1.00 34.38 317 GLY A C 1
ATOM 2431 O O . GLY A 1 317 ? -5.676 -32.655 34.838 1.00 34.38 317 GLY A O 1
ATOM 2432 N N . PRO A 1 318 ? -5.976 -34.476 33.562 1.00 39.66 318 PRO A N 1
ATOM 2433 C CA . PRO A 1 318 ? -5.149 -34.008 32.459 1.00 39.66 318 PRO A CA 1
ATOM 2434 C C . PRO A 1 318 ? -5.914 -32.961 31.643 1.00 39.66 318 PRO A C 1
ATOM 2436 O O . PRO A 1 318 ? -6.566 -33.252 30.639 1.00 39.66 318 PRO A O 1
ATOM 2439 N N . HIS A 1 319 ? -5.826 -31.699 32.044 1.00 45.59 319 HIS A N 1
ATOM 2440 C CA . HIS A 1 319 ? -6.063 -30.592 31.126 1.00 45.59 319 HIS A CA 1
ATOM 2441 C C . HIS A 1 319 ? -4.717 -29.953 30.810 1.00 45.59 319 HIS A C 1
ATOM 2443 O O . HIS A 1 319 ? -4.226 -29.083 31.516 1.00 45.59 319 HIS A O 1
ATOM 2449 N N . SER A 1 320 ? -4.115 -30.460 29.730 1.00 55.78 320 SER A N 1
ATOM 2450 C CA . SER A 1 320 ? -2.860 -30.006 29.130 1.00 55.78 320 SER A CA 1
ATOM 2451 C C . SER A 1 320 ? -2.757 -28.479 29.106 1.00 55.78 320 SER A C 1
ATOM 2453 O O . SER A 1 320 ? -3.732 -27.808 28.750 1.00 55.78 320 SER A O 1
ATOM 2455 N N . SER A 1 321 ? -1.560 -27.949 29.355 1.00 63.62 321 SER A N 1
ATOM 2456 C CA . SER A 1 321 ? -1.155 -26.557 29.085 1.00 63.62 321 SER A CA 1
ATOM 2457 C C . SER A 1 321 ? -1.722 -25.994 27.766 1.00 63.62 321 SER A C 1
ATOM 2459 O O . SER A 1 321 ? -2.066 -24.816 27.672 1.00 63.62 321 SER A O 1
ATOM 2461 N N . THR A 1 322 ? -1.924 -26.850 26.760 1.00 67.12 322 THR A N 1
ATOM 2462 C CA . THR A 1 322 ? -2.580 -26.555 25.480 1.00 67.12 322 THR A CA 1
ATOM 2463 C C . THR A 1 322 ? -4.004 -25.994 25.612 1.00 67.12 322 THR A C 1
ATOM 2465 O O . THR A 1 322 ? -4.354 -25.050 24.903 1.00 67.12 322 THR A O 1
ATOM 2468 N N . SER A 1 323 ? -4.842 -26.529 26.504 1.00 72.25 323 SER A N 1
ATOM 2469 C CA . SER A 1 323 ? -6.224 -26.059 26.706 1.00 72.25 323 SER A CA 1
ATOM 2470 C C . SER A 1 323 ? -6.251 -24.688 27.377 1.00 72.25 323 SER A C 1
ATOM 2472 O O . SER A 1 323 ? -7.005 -23.812 26.954 1.00 72.25 323 SER A O 1
ATOM 2474 N N . GLN A 1 324 ? -5.370 -24.461 28.354 1.00 75.25 324 GLN A N 1
ATOM 2475 C CA . GLN A 1 324 ? -5.191 -23.146 28.974 1.00 75.25 324 GLN A CA 1
ATOM 2476 C C . GLN A 1 324 ? -4.679 -22.116 27.958 1.00 75.25 324 GLN A C 1
ATOM 2478 O O . GLN A 1 324 ? -5.193 -21.000 27.903 1.00 75.25 324 GLN A O 1
ATOM 2483 N N . HIS A 1 325 ? -3.731 -22.494 27.093 1.00 81.94 325 HIS A N 1
ATOM 2484 C CA . HIS A 1 325 ? -3.229 -21.617 26.034 1.00 81.94 325 HIS A CA 1
ATOM 2485 C C . HIS A 1 325 ? -4.329 -21.223 25.037 1.00 81.94 325 HIS A C 1
ATOM 2487 O O . HIS A 1 325 ? -4.417 -20.062 24.639 1.00 81.94 325 HIS A O 1
ATOM 2493 N N . LYS A 1 326 ? -5.222 -22.157 24.682 1.00 83.44 326 LYS A N 1
ATOM 2494 C CA . LYS A 1 326 ? -6.397 -21.878 23.838 1.00 83.44 326 LYS A CA 1
ATOM 2495 C C . LYS A 1 326 ? -7.367 -20.891 24.493 1.00 83.44 326 LYS A C 1
ATOM 2497 O O . LYS A 1 326 ? -7.850 -19.983 23.819 1.00 83.44 326 LYS A O 1
ATOM 2502 N N . VAL A 1 327 ? -7.634 -21.034 25.793 1.00 84.81 327 VAL A N 1
ATOM 2503 C CA . VAL A 1 327 ? -8.482 -20.093 26.545 1.00 84.81 327 VAL A CA 1
ATOM 2504 C C . VAL A 1 327 ? -7.818 -18.719 26.631 1.00 84.81 327 VAL A C 1
ATOM 2506 O O . VAL A 1 327 ? -8.462 -17.723 26.314 1.00 84.81 327 VAL A O 1
ATOM 2509 N N . MET A 1 328 ? -6.523 -18.649 26.959 1.00 85.75 328 MET A N 1
ATOM 2510 C CA . MET A 1 328 ? -5.774 -17.386 26.987 1.00 85.75 328 MET A CA 1
ATOM 2511 C C . MET A 1 328 ? -5.783 -16.684 25.628 1.00 85.75 328 MET A C 1
ATOM 2513 O O . MET A 1 328 ? -6.024 -15.482 25.567 1.00 85.75 328 MET A O 1
ATOM 2517 N N . ALA A 1 329 ? -5.568 -17.418 24.534 1.00 86.44 329 ALA A N 1
ATOM 2518 C CA . ALA A 1 329 ? -5.651 -16.869 23.183 1.00 86.44 329 ALA A CA 1
ATOM 2519 C C . ALA A 1 329 ? -7.058 -16.330 22.875 1.00 86.44 329 ALA A C 1
ATOM 2521 O O . ALA A 1 329 ? -7.197 -15.247 22.313 1.00 86.44 329 ALA A O 1
ATOM 2522 N N . CYS A 1 330 ? -8.103 -17.041 23.303 1.00 88.06 330 CYS A N 1
ATOM 2523 C CA . CYS A 1 330 ? -9.490 -16.624 23.130 1.00 88.06 330 CYS A CA 1
ATOM 2524 C C . CYS A 1 330 ? -9.828 -15.346 23.915 1.00 88.06 330 CYS A C 1
ATOM 2526 O O . CYS A 1 330 ? -10.486 -14.456 23.377 1.00 88.06 330 CYS A O 1
ATOM 2528 N N . VAL A 1 331 ? -9.366 -15.238 25.166 1.00 89.69 331 VAL A N 1
ATOM 2529 C CA . VAL A 1 331 ? -9.532 -14.031 25.992 1.00 89.69 331 VAL A CA 1
ATOM 2530 C C . VAL A 1 331 ? -8.756 -12.866 25.387 1.00 89.69 331 VAL A C 1
ATOM 2532 O O . VAL A 1 331 ? -9.322 -11.789 25.234 1.00 89.69 331 VAL A O 1
ATOM 2535 N N . ARG A 1 332 ? -7.502 -13.084 24.961 1.00 91.00 332 ARG A N 1
ATOM 2536 C CA . ARG A 1 332 ? -6.699 -12.053 24.284 1.00 91.00 332 ARG A CA 1
ATOM 2537 C C . ARG A 1 332 ? -7.396 -11.524 23.035 1.00 91.00 332 ARG A C 1
ATOM 2539 O O . ARG A 1 332 ? -7.578 -10.319 22.918 1.00 91.00 332 ARG A O 1
ATOM 2546 N N . GLN A 1 333 ? -7.873 -12.419 22.172 1.00 89.12 333 GLN A N 1
ATOM 2547 C CA . GLN A 1 333 ? -8.629 -12.056 20.975 1.00 89.12 333 GLN A CA 1
ATOM 2548 C C . GLN A 1 333 ? -9.921 -11.294 21.323 1.00 89.12 333 GLN A C 1
ATOM 2550 O O . GLN A 1 333 ? -10.264 -10.323 20.656 1.00 89.12 333 GLN A O 1
ATOM 2555 N N . GLY A 1 334 ? -10.634 -11.703 22.380 1.00 89.25 334 GLY A N 1
ATOM 2556 C CA . GLY A 1 334 ? -11.817 -10.993 22.877 1.00 89.25 334 GLY A CA 1
ATOM 2557 C C . GLY A 1 334 ? -11.496 -9.563 23.321 1.00 89.25 334 GLY A C 1
ATOM 2558 O O . GLY A 1 334 ? -12.184 -8.628 22.915 1.00 89.25 334 GLY A O 1
ATOM 2559 N N . CYS A 1 335 ? -10.418 -9.383 24.087 1.00 89.94 335 CYS A N 1
ATOM 2560 C CA . CYS A 1 335 ? -9.930 -8.066 24.486 1.00 89.94 335 CYS A CA 1
ATOM 2561 C C . CYS A 1 335 ? -9.509 -7.228 23.272 1.00 89.94 335 CYS A C 1
ATOM 2563 O O . CYS A 1 335 ? -9.901 -6.074 23.175 1.00 89.94 335 CYS A O 1
ATOM 2565 N N . GLU A 1 336 ? -8.758 -7.784 22.320 1.00 88.81 336 GLU A N 1
ATOM 2566 C CA . GLU A 1 336 ? -8.335 -7.074 21.103 1.00 88.81 336 GLU A CA 1
ATOM 2567 C C . GLU A 1 336 ? -9.528 -6.577 20.272 1.00 88.81 336 GLU A C 1
ATOM 2569 O O . GLU A 1 336 ? -9.544 -5.422 19.844 1.00 88.81 336 GLU A O 1
ATOM 2574 N N . VAL A 1 337 ? -10.557 -7.412 20.090 1.00 88.88 337 VAL A N 1
ATOM 2575 C CA . VAL A 1 337 ? -11.795 -7.041 19.379 1.00 88.88 337 VAL A CA 1
ATOM 2576 C C . VAL A 1 337 ? -12.564 -5.953 20.131 1.00 88.88 337 VAL A C 1
ATOM 2578 O O . VAL A 1 337 ? -13.064 -5.002 19.520 1.00 88.88 337 VAL A O 1
ATOM 2581 N N . ALA A 1 338 ? -12.651 -6.068 21.457 1.00 88.56 338 ALA A N 1
ATOM 2582 C CA . ALA A 1 338 ? -13.301 -5.067 22.291 1.00 88.56 338 ALA A CA 1
ATOM 2583 C C . ALA A 1 338 ? -12.569 -3.724 22.228 1.00 88.56 338 ALA A C 1
ATOM 2585 O O . ALA A 1 338 ? -13.206 -2.700 22.029 1.00 88.56 338 ALA A O 1
ATOM 2586 N N . MET A 1 339 ? -11.240 -3.727 22.292 1.00 87.56 339 MET A N 1
ATOM 2587 C CA . MET A 1 339 ? -10.419 -2.519 22.196 1.00 87.56 339 MET A CA 1
ATOM 2588 C C . MET A 1 339 ? -10.447 -1.900 20.796 1.00 87.56 339 MET A C 1
ATOM 2590 O O . MET A 1 339 ? -10.328 -0.688 20.665 1.00 87.56 339 MET A O 1
ATOM 2594 N N . ALA A 1 340 ? -10.637 -2.696 19.741 1.00 84.56 340 ALA A N 1
ATOM 2595 C CA . ALA A 1 340 ? -10.760 -2.186 18.376 1.00 84.56 340 ALA A CA 1
ATOM 2596 C C . ALA A 1 340 ? -12.088 -1.450 18.109 1.00 84.56 340 ALA A C 1
ATOM 2598 O O . ALA A 1 340 ? -12.116 -0.563 17.265 1.00 84.56 340 ALA A O 1
ATOM 2599 N N . THR A 1 341 ? -13.172 -1.806 18.810 1.00 82.62 341 THR A N 1
ATOM 2600 C CA . THR A 1 341 ? -14.538 -1.296 18.537 1.00 82.62 341 THR A CA 1
ATOM 2601 C C . THR A 1 341 ? -15.194 -0.577 19.719 1.00 82.62 341 THR A C 1
ATOM 2603 O O . THR A 1 341 ? -16.308 -0.064 19.601 1.00 82.62 341 THR A O 1
ATOM 2606 N N . GLY A 1 342 ? -14.542 -0.591 20.880 1.00 77.94 342 GLY A N 1
ATOM 2607 C CA . GLY A 1 342 ? -15.099 -0.205 22.174 1.00 77.94 342 GLY A CA 1
ATOM 2608 C C . GLY A 1 342 ? -14.854 1.241 22.581 1.00 77.94 342 GLY A C 1
ATOM 2609 O O . GLY A 1 342 ? -15.136 1.567 23.725 1.00 77.94 342 GLY A O 1
ATOM 2610 N N . GLY A 1 343 ? -14.339 2.099 21.696 1.00 82.88 343 GLY A N 1
ATOM 2611 C CA . GLY A 1 343 ? -14.229 3.529 21.981 1.00 82.88 343 GLY A CA 1
ATOM 2612 C C . GLY A 1 343 ? -15.608 4.162 22.252 1.00 82.88 343 GLY A C 1
ATOM 2613 O O . GLY A 1 343 ? -16.492 4.056 21.392 1.00 82.88 343 GLY A O 1
ATOM 2614 N N . PRO A 1 344 ? -15.844 4.805 23.408 1.00 82.81 344 PRO A N 1
ATOM 2615 C CA . PRO A 1 344 ? -17.157 5.360 23.742 1.00 82.81 344 PRO A CA 1
ATOM 2616 C C . PRO A 1 344 ? -17.547 6.577 22.890 1.00 82.81 344 PRO A C 1
ATOM 2618 O O . PRO A 1 344 ? -18.735 6.831 22.688 1.00 82.81 344 PRO A O 1
ATOM 2621 N N . LEU A 1 345 ? -16.581 7.320 22.339 1.00 83.88 345 LEU A N 1
ATOM 2622 C CA . LEU A 1 345 ? -16.851 8.529 21.559 1.00 83.88 345 LEU A CA 1
ATOM 2623 C C . LEU A 1 345 ? -17.208 8.193 20.102 1.00 83.88 345 LEU A C 1
ATOM 2625 O O . LEU A 1 345 ? -18.331 8.405 19.627 1.00 83.88 345 LEU A O 1
ATOM 2629 N N . MET A 1 346 ? -16.246 7.641 19.364 1.00 79.44 346 MET A N 1
ATOM 2630 C CA . MET A 1 346 ? -16.344 7.422 17.920 1.00 79.44 346 MET A CA 1
ATOM 2631 C C . MET A 1 346 ? -16.607 5.958 17.569 1.00 79.44 346 MET A C 1
ATOM 2633 O O . MET A 1 346 ? -16.933 5.682 16.413 1.00 79.44 346 MET A O 1
ATOM 2637 N N . ARG A 1 347 ? -16.565 5.040 18.550 1.00 83.12 347 ARG A N 1
ATOM 2638 C CA . ARG A 1 347 ? -16.443 3.585 18.329 1.00 83.12 347 ARG A CA 1
ATOM 2639 C C . ARG A 1 347 ? -15.166 3.238 17.572 1.00 83.12 347 ARG A C 1
ATOM 2641 O O . ARG A 1 347 ? -15.158 2.334 16.741 1.00 83.12 347 ARG A O 1
ATOM 2648 N N . SER A 1 348 ? -14.107 3.997 17.841 1.00 84.00 348 SER A N 1
ATOM 2649 C CA . SER A 1 348 ? -12.789 3.783 17.254 1.00 84.00 348 SER A CA 1
ATOM 2650 C C . SER A 1 348 ? -11.903 2.923 18.156 1.00 84.00 348 SER A C 1
ATOM 2652 O O . SER A 1 348 ? -12.273 2.582 19.285 1.00 84.00 348 SER A O 1
ATOM 2654 N N . ARG A 1 349 ? -10.728 2.543 17.645 1.00 87.25 349 ARG A N 1
ATOM 2655 C CA . ARG A 1 349 ? -9.762 1.733 18.386 1.00 87.25 349 ARG A CA 1
ATOM 2656 C C . ARG A 1 349 ? -9.196 2.520 19.569 1.00 87.25 349 ARG A C 1
ATOM 2658 O O . ARG A 1 349 ? -8.739 3.649 19.411 1.00 87.25 349 ARG A O 1
ATOM 2665 N N . VAL A 1 350 ? -9.171 1.889 20.737 1.00 87.94 350 VAL A N 1
ATOM 2666 C CA . VAL A 1 350 ? -8.640 2.459 21.977 1.00 87.94 350 VAL A CA 1
ATOM 2667 C C . VAL A 1 350 ? -7.145 2.152 22.122 1.00 87.94 350 VAL A C 1
ATOM 2669 O O . VAL A 1 350 ? -6.733 1.001 21.968 1.00 87.94 350 VAL A O 1
ATOM 2672 N N . LEU A 1 351 ? -6.335 3.163 22.451 1.00 86.69 351 LEU A N 1
ATOM 2673 C CA . LEU A 1 351 ? -4.903 3.048 22.768 1.00 86.69 351 LEU A CA 1
ATOM 2674 C C . LEU A 1 351 ? -4.587 3.556 24.183 1.00 86.69 351 LEU A C 1
ATOM 2676 O O . LEU A 1 351 ? -5.403 4.216 24.819 1.00 86.69 351 LEU A O 1
ATOM 2680 N N . GLY A 1 352 ? -3.379 3.253 24.673 1.00 81.19 352 GLY A N 1
ATOM 2681 C CA . GLY A 1 352 ? -2.889 3.725 25.979 1.00 81.19 352 GLY A CA 1
ATOM 2682 C C . GLY A 1 352 ? -3.472 2.986 27.185 1.00 81.19 352 GLY A C 1
ATOM 2683 O O . GLY A 1 352 ? -3.351 3.451 28.316 1.00 81.19 352 GLY A O 1
ATOM 2684 N N . VAL A 1 353 ? -4.102 1.838 26.942 1.00 85.31 353 VAL A N 1
ATOM 2685 C CA . VAL A 1 353 ? -4.858 1.080 27.935 1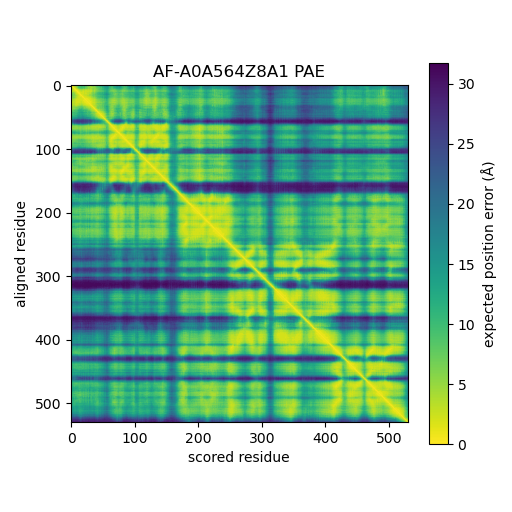.00 85.31 353 VAL A CA 1
ATOM 2686 C C . VAL A 1 353 ? -4.298 -0.333 28.067 1.00 85.31 353 VAL A C 1
ATOM 2688 O O . VAL A 1 353 ? -4.074 -1.029 27.072 1.00 85.31 353 VAL A O 1
ATOM 2691 N N . GLY A 1 354 ? -4.087 -0.756 29.309 1.00 87.81 354 GLY A N 1
ATOM 2692 C CA . GLY A 1 354 ? -3.789 -2.131 29.674 1.00 87.81 354 GLY A CA 1
ATOM 2693 C C . GLY A 1 354 ? -5.026 -2.835 30.223 1.00 87.81 354 GLY A C 1
ATOM 2694 O O . GLY A 1 354 ? -5.860 -2.226 30.893 1.00 87.81 354 GLY A O 1
ATOM 2695 N N . VAL A 1 355 ? -5.130 -4.134 29.947 1.00 89.69 355 VAL A N 1
ATOM 2696 C CA . VAL A 1 355 ? -6.169 -4.999 30.515 1.00 89.69 355 VAL A CA 1
ATOM 2697 C C . VAL A 1 355 ? -5.502 -6.015 31.427 1.00 89.69 355 VAL A C 1
ATOM 2699 O O . VAL A 1 355 ? -4.625 -6.766 30.992 1.00 89.69 355 VAL A O 1
ATOM 2702 N N . ARG A 1 356 ? -5.929 -6.052 32.687 1.00 91.44 356 ARG A N 1
ATOM 2703 C CA . ARG A 1 356 ? -5.560 -7.076 33.659 1.00 91.44 356 ARG A CA 1
ATOM 2704 C C . ARG A 1 356 ? -6.755 -7.989 33.885 1.00 91.44 356 ARG A C 1
ATOM 2706 O O . ARG A 1 356 ? -7.801 -7.558 34.356 1.00 91.44 356 ARG A O 1
ATOM 2713 N N . VAL A 1 357 ? -6.606 -9.260 33.539 1.00 90.12 357 VAL A N 1
ATOM 2714 C CA . VAL A 1 357 ? -7.639 -10.270 33.784 1.00 90.12 357 VAL A CA 1
ATOM 2715 C C . VAL A 1 357 ? -7.430 -10.837 35.185 1.00 90.12 357 VAL A C 1
ATOM 2717 O O . VAL A 1 357 ? -6.390 -11.450 35.436 1.00 90.12 357 VAL A O 1
ATOM 2720 N N . HIS A 1 358 ? -8.407 -10.628 36.072 1.00 87.31 358 HIS A N 1
ATOM 2721 C CA . HIS A 1 358 ? -8.375 -11.148 37.440 1.00 87.31 358 HIS A CA 1
ATOM 2722 C C . HIS A 1 358 ? -8.713 -12.635 37.450 1.00 87.31 358 HIS A C 1
ATOM 2724 O O . HIS A 1 358 ? -7.879 -13.447 37.830 1.00 87.31 358 HIS A O 1
ATOM 2730 N N . TYR A 1 359 ? -9.909 -13.004 36.980 1.00 83.88 359 TYR A N 1
ATOM 2731 C CA . TYR A 1 359 ? -10.299 -14.403 36.802 1.00 83.88 359 TYR A CA 1
ATOM 2732 C C . TYR A 1 359 ? -11.398 -14.588 35.756 1.00 83.88 359 TYR A C 1
ATOM 2734 O O . TYR A 1 359 ? -12.171 -13.677 35.443 1.00 83.88 359 TYR A O 1
ATOM 2742 N N . VAL A 1 360 ? -11.456 -15.804 35.216 1.00 84.81 360 VAL A N 1
ATOM 2743 C CA . VAL A 1 360 ? -12.478 -16.271 34.275 1.00 84.81 360 VAL A CA 1
ATOM 2744 C C . VAL A 1 360 ? -13.015 -17.603 34.785 1.00 84.81 360 VAL A C 1
ATOM 2746 O O . VAL A 1 360 ? -12.247 -18.548 34.958 1.00 84.81 360 VAL A O 1
ATOM 2749 N N . GLY A 1 361 ? -14.329 -17.707 34.979 1.00 83.94 361 GLY A N 1
ATOM 2750 C CA . GLY A 1 361 ? -14.949 -18.938 35.466 1.00 83.94 361 GLY A CA 1
ATOM 2751 C C . GLY A 1 361 ? -16.354 -19.180 34.931 1.00 83.94 361 GLY A C 1
ATOM 2752 O O . GLY A 1 361 ? -16.875 -18.418 34.113 1.00 83.94 361 GLY A O 1
ATOM 2753 N N . GLN A 1 362 ? -16.951 -20.286 35.370 1.00 82.44 362 GLN A N 1
ATOM 2754 C CA . GLN A 1 362 ? -18.296 -20.703 34.981 1.00 82.44 362 GLN A CA 1
ATOM 2755 C C . GLN A 1 362 ? -19.203 -20.760 36.217 1.00 82.44 362 GLN A C 1
ATOM 2757 O O . GLN A 1 362 ? -18.795 -21.284 37.249 1.00 82.44 362 GLN A O 1
ATOM 2762 N N . LEU A 1 363 ? -20.432 -20.254 36.119 1.00 80.31 363 LEU A N 1
ATOM 2763 C CA . LEU A 1 363 ? -21.427 -20.368 37.190 1.00 80.31 363 LEU A CA 1
ATOM 2764 C C . LEU A 1 363 ? -22.304 -21.609 37.004 1.00 80.31 363 LEU A C 1
ATOM 2766 O O . LEU A 1 363 ? -22.658 -21.972 35.877 1.00 80.31 363 LEU A O 1
ATOM 2770 N N . SER A 1 364 ? -22.668 -22.227 38.130 1.00 65.38 364 SER A N 1
ATOM 2771 C CA . SER A 1 364 ? -23.538 -23.413 38.193 1.00 65.38 364 SER A CA 1
ATOM 2772 C C . SER A 1 364 ? -25.023 -23.087 37.986 1.00 65.38 364 SER A C 1
ATOM 2774 O O . SER A 1 364 ? -25.764 -23.924 37.479 1.00 65.38 364 SER A O 1
ATOM 2776 N N . SER A 1 365 ? -25.453 -21.870 38.340 1.00 60.91 365 SER A N 1
ATOM 2777 C CA . SER A 1 365 ? -26.823 -21.368 38.171 1.00 60.91 365 SER A CA 1
ATOM 2778 C C . SER A 1 365 ? -26.814 -19.937 37.621 1.00 60.91 365 SER A C 1
ATOM 2780 O O . SER A 1 365 ? -25.874 -19.182 37.855 1.00 60.91 365 SER A O 1
ATOM 2782 N N . SER A 1 366 ? -27.846 -19.553 36.867 1.00 57.22 366 SER A N 1
ATOM 2783 C CA . SER A 1 366 ? -27.974 -18.232 36.229 1.00 57.22 366 SER A CA 1
ATOM 2784 C C . SER A 1 366 ? -28.543 -17.134 37.141 1.00 57.22 366 SER A C 1
ATOM 2786 O O . SER A 1 366 ? -28.694 -16.005 36.682 1.00 57.22 366 SER A O 1
ATOM 2788 N N . THR A 1 367 ? -28.908 -17.445 38.391 1.00 52.28 367 THR A N 1
ATOM 2789 C CA . THR A 1 367 ? -29.742 -16.576 39.249 1.00 52.28 367 THR A CA 1
ATOM 2790 C C . THR A 1 367 ? -29.017 -15.833 40.380 1.00 52.28 367 THR A C 1
ATOM 2792 O O . THR A 1 367 ? -29.578 -14.858 40.874 1.00 52.28 367 THR A O 1
ATOM 2795 N N . SER A 1 368 ? -27.788 -16.202 40.763 1.00 54.12 368 SER A N 1
ATOM 2796 C CA . SER A 1 368 ? -26.993 -15.512 41.800 1.00 54.12 368 SER A CA 1
ATOM 2797 C C . SER A 1 368 ? -25.607 -15.122 41.274 1.00 54.12 368 SER A C 1
ATOM 2799 O O . SER A 1 368 ? -24.811 -15.972 40.895 1.00 54.12 368 SER A O 1
ATOM 2801 N N . ILE A 1 369 ? -25.302 -13.818 41.240 1.00 59.97 369 ILE A N 1
ATOM 2802 C CA . ILE A 1 369 ? -23.964 -13.292 40.905 1.00 59.97 369 ILE A CA 1
ATOM 2803 C C . ILE A 1 369 ? -23.163 -13.187 42.211 1.00 59.97 369 ILE A C 1
ATOM 2805 O O . ILE A 1 369 ? -22.879 -12.094 42.695 1.00 59.97 369 ILE A O 1
ATOM 2809 N N . SER A 1 370 ? -22.872 -14.325 42.838 1.00 60.78 370 SER A N 1
ATOM 2810 C CA . SER A 1 370 ? -22.010 -14.401 44.022 1.00 60.78 370 SER A CA 1
ATOM 2811 C C . SER A 1 370 ? -20.684 -15.055 43.660 1.00 60.78 370 SER A C 1
ATOM 2813 O O . SER A 1 370 ? -20.663 -16.096 43.005 1.00 60.78 370 SER A O 1
ATOM 2815 N N . ASP A 1 371 ? -19.576 -14.466 44.126 1.00 60.31 371 ASP A N 1
ATOM 2816 C CA . ASP A 1 371 ? -18.221 -14.986 43.888 1.00 60.31 371 ASP A CA 1
ATOM 2817 C C . ASP A 1 371 ? -18.023 -16.423 44.437 1.00 60.31 371 ASP A C 1
ATOM 2819 O O . ASP A 1 371 ? -17.093 -17.121 44.036 1.00 60.31 371 ASP A O 1
ATOM 2823 N N . ASP A 1 372 ? -18.924 -16.895 45.308 1.00 58.62 372 ASP A N 1
ATOM 2824 C CA . ASP A 1 372 ? -18.860 -18.212 45.955 1.00 58.62 372 ASP A CA 1
ATOM 2825 C C . ASP A 1 372 ? -19.420 -19.374 45.094 1.00 58.62 372 ASP A C 1
ATOM 2827 O O . ASP A 1 372 ? -19.112 -20.533 45.366 1.00 58.62 372 ASP A O 1
ATOM 2831 N N . ASP A 1 373 ? -20.165 -19.086 44.012 1.00 63.88 373 ASP A N 1
ATOM 2832 C CA . ASP A 1 373 ? -20.753 -20.091 43.093 1.00 63.88 373 ASP A CA 1
ATOM 2833 C C . ASP A 1 373 ? -19.864 -20.410 41.868 1.00 63.88 373 ASP A C 1
ATOM 2835 O O . ASP A 1 373 ? -20.283 -21.098 40.923 1.00 63.88 373 ASP A O 1
ATOM 2839 N N . LEU A 1 374 ? -18.633 -19.886 41.845 1.00 67.19 374 LEU A N 1
ATOM 2840 C CA . LEU A 1 374 ? -17.707 -20.032 40.725 1.00 67.19 374 LEU A CA 1
ATOM 2841 C C . LEU A 1 374 ? -17.107 -21.438 40.642 1.00 67.19 374 LEU A C 1
ATOM 2843 O O . LEU A 1 374 ? -16.419 -21.919 41.538 1.00 67.19 374 LEU A O 1
ATOM 2847 N N . THR A 1 375 ? -17.300 -22.065 39.486 1.00 67.06 375 THR A N 1
ATOM 2848 C CA . THR A 1 375 ? -16.696 -23.348 39.126 1.00 67.06 375 THR A CA 1
ATOM 2849 C C . THR A 1 375 ? -15.609 -23.174 38.069 1.00 67.06 375 THR A C 1
ATOM 2851 O O . THR A 1 375 ? -15.590 -22.206 37.296 1.00 67.06 375 THR A O 1
ATOM 2854 N N . ARG A 1 376 ? -14.686 -24.144 38.028 1.00 69.00 376 ARG A N 1
ATOM 2855 C CA . ARG A 1 376 ? -13.614 -24.201 37.028 1.00 69.00 376 ARG A CA 1
ATOM 2856 C C . ARG A 1 376 ? -14.186 -24.236 35.610 1.00 69.00 376 ARG A C 1
ATOM 2858 O O . ARG A 1 376 ? -15.189 -24.890 35.325 1.00 69.00 376 ARG A O 1
ATOM 2865 N N . LEU A 1 377 ? -13.488 -23.566 34.701 1.00 73.94 377 LEU A N 1
ATOM 2866 C CA . LEU A 1 377 ? -13.866 -23.459 33.299 1.00 73.94 377 LEU A CA 1
ATOM 2867 C C . LEU A 1 377 ? -13.697 -24.813 32.580 1.00 73.94 377 LEU A C 1
ATOM 2869 O O . LEU A 1 377 ? -12.585 -25.217 32.243 1.00 73.94 377 LEU A O 1
ATOM 2873 N N . GLN A 1 378 ? -14.795 -25.525 32.322 1.00 72.50 378 GLN A N 1
ATOM 2874 C CA . GLN A 1 378 ? -14.744 -26.816 31.629 1.00 72.50 378 GLN A CA 1
ATOM 2875 C C . GLN A 1 378 ? -14.587 -26.623 30.115 1.00 72.50 378 GLN A C 1
ATOM 2877 O O . GLN A 1 378 ? -15.569 -26.395 29.405 1.00 72.50 378 GLN A O 1
ATOM 2882 N N . VAL A 1 379 ? -13.365 -26.735 29.591 1.00 76.50 379 VAL A N 1
ATOM 2883 C CA . VAL A 1 379 ? -13.095 -26.584 28.150 1.00 76.50 379 VAL A CA 1
ATOM 2884 C C . VAL A 1 379 ? -13.595 -27.816 27.376 1.00 76.50 379 VAL A C 1
ATOM 2886 O O . VAL A 1 379 ? -13.125 -28.923 27.638 1.00 76.50 379 VAL A O 1
ATOM 2889 N N . PRO A 1 380 ? -14.521 -27.673 26.404 1.00 75.31 380 PRO A N 1
ATOM 2890 C CA . PRO A 1 380 ? -14.942 -28.794 25.565 1.00 75.31 380 PRO A CA 1
ATOM 2891 C C . PRO A 1 380 ? -13.792 -29.298 24.681 1.00 75.31 380 PRO A C 1
ATOM 2893 O O . PRO A 1 380 ? -13.111 -28.503 24.037 1.00 75.31 380 PRO A O 1
ATOM 2896 N N . LEU A 1 381 ? -13.610 -30.620 24.609 1.00 69.25 381 LEU A N 1
ATOM 2897 C CA . LEU A 1 381 ? -12.577 -31.266 23.781 1.00 69.25 381 LEU A CA 1
ATOM 2898 C C . LEU A 1 381 ? -12.963 -31.345 22.291 1.00 69.25 381 LEU A C 1
ATOM 2900 O O . LEU A 1 381 ? -12.094 -31.378 21.423 1.00 69.25 381 LEU A O 1
ATOM 2904 N N . SER A 1 382 ? -14.262 -31.358 21.976 1.00 75.94 382 SER A N 1
ATOM 2905 C CA . SER A 1 382 ? -14.762 -31.405 20.597 1.00 75.94 382 SER A CA 1
ATOM 2906 C C . SER A 1 382 ? -14.645 -30.047 19.901 1.00 75.94 382 SER A C 1
ATOM 2908 O O . SER A 1 382 ? -15.056 -29.025 20.445 1.00 75.94 382 SER A O 1
ATOM 2910 N N . SER A 1 383 ? -14.145 -30.045 18.659 1.00 72.62 383 SER A N 1
ATOM 2911 C CA . SER A 1 383 ? -13.907 -28.826 17.867 1.00 72.62 383 SER A CA 1
ATOM 2912 C C . SER A 1 383 ? -15.168 -27.966 17.672 1.00 72.62 383 SER A C 1
ATOM 2914 O O . SER A 1 383 ? -15.128 -26.757 17.895 1.00 72.62 383 SER A O 1
ATOM 2916 N N . GLN A 1 384 ? -16.316 -28.583 17.357 1.00 73.62 384 GLN A N 1
ATOM 2917 C CA . GLN A 1 384 ? -17.580 -27.852 17.177 1.00 73.62 384 GLN A CA 1
ATOM 2918 C C . GLN A 1 384 ? -18.074 -27.200 18.479 1.00 73.62 384 GLN A C 1
ATOM 2920 O O . GLN A 1 384 ? -18.411 -26.018 18.494 1.00 73.62 384 GLN A O 1
ATOM 2925 N N . ASN A 1 385 ? -18.040 -27.929 19.599 1.00 78.31 385 ASN A N 1
ATOM 2926 C CA . ASN A 1 385 ? -18.446 -27.382 20.897 1.00 78.31 385 ASN A CA 1
ATOM 2927 C C . ASN A 1 385 ? -17.456 -26.329 21.414 1.00 78.31 385 ASN A C 1
ATOM 2929 O O . ASN A 1 385 ? -17.859 -25.382 22.090 1.00 78.31 385 ASN A O 1
ATOM 2933 N N . PHE A 1 386 ? -16.171 -26.457 21.072 1.00 82.88 386 PHE A N 1
ATOM 2934 C CA . PHE A 1 386 ? -15.158 -25.452 21.375 1.00 82.88 386 PHE A CA 1
ATOM 2935 C C . PHE A 1 386 ? -15.406 -24.145 20.612 1.00 82.88 386 PHE A C 1
ATOM 2937 O O . PHE A 1 386 ? -15.226 -23.075 21.188 1.00 82.88 386 PHE A O 1
ATOM 2944 N N . ALA A 1 387 ? -15.878 -24.194 19.361 1.00 83.25 387 ALA A N 1
ATOM 2945 C CA . ALA A 1 387 ? -16.226 -22.991 18.605 1.00 83.25 387 ALA A CA 1
ATOM 2946 C C . ALA A 1 387 ? -17.343 -22.193 19.302 1.00 83.25 387 ALA A C 1
ATOM 2948 O O . ALA A 1 387 ? -17.145 -21.012 19.599 1.00 83.25 387 ALA A O 1
ATOM 2949 N N . SER A 1 388 ? -18.455 -22.842 19.665 1.00 84.94 388 SER A N 1
ATOM 2950 C CA . SER A 1 388 ? -19.558 -22.205 20.406 1.00 84.94 388 SER A CA 1
ATOM 2951 C C . SER A 1 388 ? -19.116 -21.687 21.778 1.00 84.94 388 SER A C 1
ATOM 2953 O O . SER A 1 388 ? -19.474 -20.578 22.170 1.00 84.94 388 SER A O 1
ATOM 2955 N N . PHE A 1 389 ? -18.286 -22.453 22.491 1.00 86.88 389 PHE A N 1
ATOM 2956 C CA . PHE A 1 389 ? -17.712 -22.034 23.769 1.00 86.88 389 PHE A CA 1
ATOM 2957 C C . PHE A 1 389 ? -16.809 -20.801 23.631 1.00 86.88 389 PHE A C 1
ATOM 2959 O O . PHE A 1 389 ? -16.949 -19.842 24.385 1.00 86.88 389 PHE A O 1
ATOM 2966 N N . SER A 1 390 ? -15.905 -20.805 22.649 1.00 86.69 390 SER A N 1
ATOM 2967 C CA . SER A 1 390 ? -14.995 -19.691 22.375 1.00 86.69 390 SER A CA 1
ATOM 2968 C C . SER A 1 390 ? -15.760 -18.427 21.978 1.00 86.69 390 SER A C 1
ATOM 2970 O O . SER A 1 390 ? -15.410 -17.339 22.420 1.00 86.69 390 SER A O 1
ATOM 2972 N N . ALA A 1 391 ? -16.848 -18.559 21.213 1.00 87.06 391 ALA A N 1
ATOM 2973 C CA . ALA A 1 391 ? -17.717 -17.443 20.859 1.00 87.06 391 ALA A CA 1
ATOM 2974 C C . ALA A 1 391 ? -18.411 -16.850 22.094 1.00 87.06 391 ALA A C 1
ATOM 2976 O O . ALA A 1 391 ? -18.378 -15.632 22.279 1.00 87.06 391 ALA A O 1
ATOM 2977 N N . LEU A 1 392 ? -18.964 -17.699 22.970 1.00 89.31 392 LEU A N 1
ATOM 2978 C CA . LEU A 1 392 ? -19.565 -17.257 24.229 1.00 89.31 392 LEU A CA 1
ATOM 2979 C C . LEU A 1 392 ? -18.529 -16.543 25.105 1.00 89.31 392 LEU A C 1
ATOM 2981 O O . LEU A 1 392 ? -18.761 -15.407 25.505 1.00 89.31 392 LEU A O 1
ATOM 2985 N N . LEU A 1 393 ? -17.357 -17.147 25.313 1.00 90.19 393 LEU A N 1
ATOM 2986 C CA . LEU A 1 393 ? -16.273 -16.552 26.094 1.00 90.19 393 LEU A CA 1
ATOM 2987 C C . LEU A 1 393 ? -15.833 -15.196 25.524 1.00 90.19 393 LEU A C 1
ATOM 2989 O O . LEU A 1 393 ? -15.750 -14.222 26.270 1.00 90.19 393 LEU A O 1
ATOM 2993 N N . ARG A 1 394 ? -15.603 -15.099 24.205 1.00 91.06 394 ARG A N 1
ATOM 2994 C CA . ARG A 1 394 ? -15.267 -13.823 23.550 1.00 91.06 394 ARG A CA 1
ATOM 2995 C C . ARG A 1 394 ? -16.357 -12.785 23.775 1.00 91.06 394 ARG A C 1
ATOM 2997 O O . ARG A 1 394 ? -16.027 -11.653 24.096 1.00 91.06 394 ARG A O 1
ATOM 3004 N N . SER A 1 395 ? -17.632 -13.150 23.639 1.00 90.62 395 SER A N 1
ATOM 3005 C CA . SER A 1 395 ? -18.740 -12.208 23.835 1.00 90.62 395 SER A CA 1
ATOM 3006 C C . SER A 1 395 ? -18.806 -11.669 25.270 1.00 90.62 395 SER A C 1
ATOM 3008 O O . SER A 1 395 ? -18.998 -10.468 25.453 1.00 90.62 395 SER A O 1
ATOM 3010 N N . THR A 1 396 ? -18.565 -12.518 26.280 1.00 90.62 396 THR A N 1
ATOM 3011 C CA . THR A 1 396 ? -18.511 -12.106 27.691 1.00 90.62 396 THR A CA 1
ATOM 3012 C C . THR A 1 396 ? -17.337 -11.173 27.948 1.00 90.62 396 THR A C 1
ATOM 3014 O O . THR A 1 396 ? -17.514 -10.134 28.575 1.00 90.62 396 THR A O 1
ATOM 3017 N N . VAL A 1 397 ? -16.151 -11.509 27.425 1.00 91.69 397 VAL A N 1
ATOM 3018 C CA . VAL A 1 397 ? -14.954 -10.662 27.534 1.00 91.69 397 VAL A CA 1
ATOM 3019 C C . VAL A 1 397 ? -15.190 -9.315 26.853 1.00 91.69 397 VAL A C 1
ATOM 3021 O O . VAL A 1 397 ? -14.887 -8.280 27.433 1.00 91.69 397 VAL A O 1
ATOM 3024 N N . VAL A 1 398 ? -15.781 -9.305 25.656 1.00 91.62 398 VAL A N 1
ATOM 3025 C CA . VAL A 1 398 ? -16.093 -8.067 24.931 1.00 91.62 398 VAL A CA 1
ATOM 3026 C C . VAL A 1 398 ? -17.059 -7.191 25.718 1.00 91.62 398 VAL A C 1
ATOM 3028 O O . VAL A 1 398 ? -16.850 -5.983 25.781 1.00 91.62 398 VAL A O 1
ATOM 3031 N N . LYS A 1 399 ? -18.088 -7.783 26.334 1.00 91.06 399 LYS A N 1
ATOM 3032 C CA . LYS A 1 399 ? -19.018 -7.060 27.206 1.00 91.06 399 LYS A CA 1
ATOM 3033 C C . LYS A 1 399 ? -18.296 -6.482 28.429 1.00 91.06 399 LYS A C 1
ATOM 3035 O O . LYS A 1 399 ? -18.380 -5.284 28.646 1.00 91.06 399 LYS A O 1
ATOM 3040 N N . ALA A 1 400 ? -17.506 -7.291 29.137 1.00 91.06 400 ALA A N 1
ATOM 3041 C CA . ALA A 1 400 ? -16.741 -6.849 30.308 1.00 91.06 400 ALA A CA 1
ATOM 3042 C C . ALA A 1 400 ? -15.771 -5.710 30.002 1.00 91.06 400 ALA A C 1
ATOM 3044 O O . ALA A 1 400 ? -15.693 -4.749 30.765 1.00 91.06 400 ALA A O 1
ATOM 3045 N N . VAL A 1 401 ? -15.061 -5.792 28.874 1.00 90.94 401 VAL A N 1
ATOM 3046 C CA . VAL A 1 401 ? -14.162 -4.723 28.438 1.00 90.94 401 VAL A CA 1
ATOM 3047 C C . VAL A 1 401 ? -14.955 -3.468 28.082 1.00 90.94 401 VAL A C 1
ATOM 3049 O O . VAL A 1 401 ? -14.578 -2.397 28.531 1.00 90.94 401 VAL A O 1
ATOM 3052 N N . LYS A 1 402 ? -16.062 -3.569 27.336 1.00 89.88 402 LYS A N 1
ATOM 3053 C CA . LYS A 1 402 ? -16.894 -2.401 26.994 1.00 89.88 402 LYS A CA 1
ATOM 3054 C C . LYS A 1 402 ? -17.472 -1.717 28.231 1.00 89.88 402 LYS A C 1
ATOM 3056 O O . LYS A 1 402 ? -17.284 -0.517 28.377 1.00 89.88 402 LYS A O 1
ATOM 3061 N N . ASP A 1 403 ? -18.054 -2.488 29.147 1.00 89.50 403 ASP A N 1
ATOM 3062 C CA . ASP A 1 403 ? -18.585 -1.978 30.416 1.00 89.50 403 ASP A CA 1
ATOM 3063 C C . ASP A 1 403 ? -17.476 -1.275 31.230 1.00 89.50 403 ASP A C 1
ATOM 3065 O O . ASP A 1 403 ? -17.703 -0.235 31.846 1.00 89.50 403 ASP A O 1
ATOM 3069 N N . ALA A 1 404 ? -16.247 -1.811 31.204 1.00 89.31 404 ALA A N 1
ATOM 3070 C CA . ALA A 1 404 ? -15.106 -1.181 31.860 1.00 89.31 404 ALA A CA 1
ATOM 3071 C C . ALA A 1 404 ? -14.607 0.090 31.156 1.00 89.31 404 ALA A C 1
ATOM 3073 O O . ALA A 1 404 ? -14.181 1.020 31.837 1.00 89.31 404 ALA A O 1
ATOM 3074 N N . LEU A 1 405 ? -14.644 0.145 29.820 1.00 88.56 405 LEU A N 1
ATOM 3075 C CA . LEU A 1 405 ? -14.274 1.334 29.046 1.00 88.56 405 LEU A CA 1
ATOM 3076 C C . LEU A 1 405 ? -15.290 2.465 29.267 1.00 88.56 405 LEU A C 1
ATOM 3078 O O . LEU A 1 405 ? -14.883 3.603 29.486 1.00 88.56 405 LEU A O 1
ATOM 3082 N N . ASP A 1 406 ? -16.587 2.151 29.300 1.00 86.56 406 ASP A N 1
ATOM 3083 C CA . ASP A 1 406 ? -17.653 3.121 29.589 1.00 86.56 406 ASP A CA 1
ATOM 3084 C C . ASP A 1 406 ? -17.554 3.683 31.022 1.00 86.56 406 ASP A C 1
ATOM 3086 O O . ASP A 1 406 ? -17.951 4.819 31.282 1.00 86.56 406 ASP A O 1
ATOM 3090 N N . GLY A 1 407 ? -16.975 2.915 31.954 1.00 85.06 407 GLY A N 1
ATOM 3091 C CA . GLY A 1 407 ? -16.686 3.354 33.322 1.00 85.06 407 GLY A CA 1
ATOM 3092 C C . GLY A 1 407 ? -15.517 4.343 33.453 1.00 85.06 407 GLY A C 1
ATOM 3093 O O . GLY A 1 407 ? -15.385 4.997 34.493 1.00 85.06 407 GLY A O 1
ATOM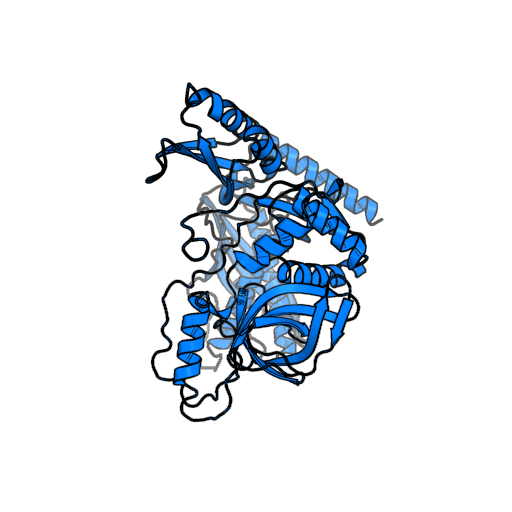 3094 N N . LEU A 1 408 ? -14.668 4.483 32.426 1.00 85.12 408 LEU A N 1
ATOM 3095 C CA . LEU A 1 408 ? -13.554 5.436 32.426 1.00 85.12 408 LEU A CA 1
ATOM 3096 C C . LEU A 1 408 ? -14.038 6.848 32.080 1.00 85.12 408 LEU A C 1
ATOM 3098 O O . LEU A 1 408 ? -14.831 7.054 31.162 1.00 85.12 408 LEU A O 1
ATOM 3102 N N . LYS A 1 409 ? -13.510 7.843 32.799 1.00 79.50 409 LYS A N 1
ATOM 3103 C CA . LYS A 1 409 ? -13.839 9.259 32.602 1.00 79.50 409 LYS A CA 1
ATOM 3104 C C . LYS A 1 409 ? -12.810 9.941 31.695 1.00 79.50 409 LYS A C 1
ATOM 3106 O O . LYS A 1 409 ? -11.657 9.529 31.637 1.00 79.50 409 LYS A O 1
ATOM 3111 N N . GLU A 1 410 ? -13.257 10.999 31.018 1.00 82.69 410 GLU A N 1
ATOM 3112 C CA . GLU A 1 410 ? -12.432 11.912 30.209 1.00 82.69 410 GLU A CA 1
ATOM 3113 C C . GLU A 1 410 ? -11.677 11.255 29.039 1.00 82.69 410 GLU A C 1
ATOM 3115 O O . GLU A 1 410 ? -10.480 10.966 29.089 1.00 82.69 410 GLU A O 1
ATOM 3120 N N . TRP A 1 411 ? -12.401 11.075 27.933 1.00 87.62 411 TRP A N 1
ATOM 3121 C CA . TRP A 1 411 ? -11.879 10.514 26.689 1.00 87.62 411 TRP A CA 1
ATOM 3122 C C . TRP A 1 411 ? -11.369 11.590 25.728 1.00 87.62 411 TRP A C 1
ATOM 3124 O O . TRP A 1 411 ? -12.037 12.598 25.472 1.00 87.62 411 TRP A O 1
ATOM 3134 N N . LYS A 1 412 ? -10.194 11.342 25.148 1.00 88.75 412 LYS A N 1
ATOM 3135 C CA . LYS A 1 412 ? -9.566 12.196 24.136 1.00 88.75 412 LYS A CA 1
ATOM 3136 C C . LYS A 1 412 ? -9.424 11.441 22.823 1.00 88.75 412 LYS A C 1
ATOM 3138 O O . LYS A 1 412 ? -9.095 10.254 22.806 1.00 88.75 412 LYS A O 1
ATOM 3143 N N . ILE A 1 413 ? -9.658 12.145 21.720 1.00 90.06 413 ILE A N 1
ATOM 3144 C CA . ILE A 1 413 ? -9.370 11.622 20.383 1.00 90.06 413 ILE A CA 1
ATOM 3145 C C . ILE A 1 413 ? -7.891 11.867 20.092 1.00 90.06 413 ILE A C 1
ATOM 3147 O O . ILE A 1 413 ? -7.387 12.968 20.317 1.00 90.06 413 ILE A O 1
ATOM 3151 N N . ILE A 1 414 ? -7.200 10.849 19.592 1.00 89.31 414 ILE A N 1
ATOM 3152 C CA . ILE A 1 414 ? -5.807 10.934 19.153 1.00 89.31 414 ILE 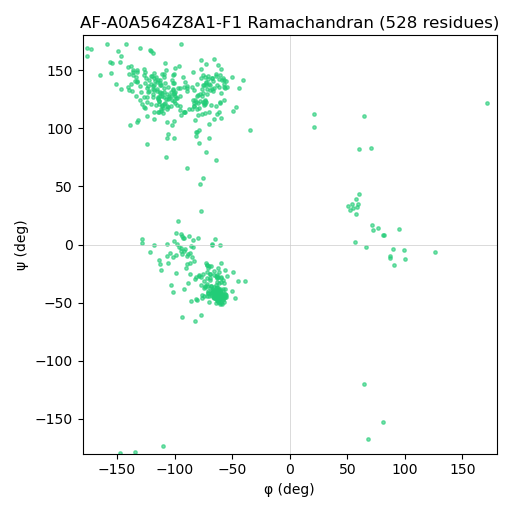A CA 1
ATOM 3153 C C . ILE A 1 414 ? -5.727 10.762 17.631 1.00 89.31 414 ILE A C 1
ATOM 3155 O O . ILE A 1 414 ? -6.425 9.929 17.041 1.00 89.31 414 ILE A O 1
ATOM 3159 N N . GLU A 1 415 ? -4.873 11.559 16.994 1.00 88.62 415 GLU A N 1
ATOM 3160 C CA . GLU A 1 415 ? -4.591 11.518 15.558 1.00 88.62 415 GLU A CA 1
ATOM 3161 C C . GLU A 1 415 ? -3.176 10.969 15.284 1.00 88.62 415 GLU A C 1
ATOM 3163 O O . GLU A 1 415 ? -2.271 11.161 16.103 1.00 88.62 415 GLU A O 1
ATOM 3168 N N . PRO A 1 416 ? -2.965 10.247 14.166 1.00 88.38 416 PRO A N 1
ATOM 3169 C CA . PRO A 1 416 ? -1.635 9.809 13.752 1.00 88.38 416 PRO A CA 1
ATOM 3170 C C . PRO A 1 416 ? -0.797 10.988 13.244 1.00 88.38 416 PRO A C 1
ATOM 3172 O O . PRO A 1 416 ? -1.226 11.739 12.362 1.00 88.38 416 PRO A O 1
ATOM 3175 N N . VAL A 1 417 ? 0.422 11.106 13.767 1.00 89.38 417 VAL A N 1
ATOM 3176 C CA . VAL A 1 417 ? 1.423 12.093 13.353 1.00 89.38 417 VAL A CA 1
ATOM 3177 C C . VAL A 1 417 ? 2.517 11.395 12.557 1.00 89.38 417 VAL A C 1
ATOM 3179 O O . VAL A 1 417 ? 3.073 10.377 12.981 1.00 89.38 417 VAL A O 1
ATOM 3182 N N . MET A 1 418 ? 2.822 11.953 11.393 1.00 89.50 418 MET A N 1
ATOM 3183 C CA . MET A 1 418 ? 3.848 11.464 10.486 1.00 89.50 418 MET A CA 1
ATOM 3184 C C . MET A 1 418 ? 5.142 12.244 10.704 1.00 89.50 418 MET A C 1
ATOM 3186 O O . MET A 1 418 ? 5.116 13.471 10.775 1.00 89.50 418 MET A O 1
ATOM 3190 N N . ALA A 1 419 ? 6.263 11.533 10.776 1.00 91.44 419 ALA A N 1
ATOM 3191 C CA . ALA A 1 419 ? 7.579 12.090 10.512 1.00 91.44 419 ALA A CA 1
ATOM 3192 C C . ALA A 1 419 ? 7.706 12.313 9.002 1.00 91.44 419 ALA A C 1
ATOM 3194 O O . ALA A 1 419 ? 7.519 11.387 8.207 1.00 91.44 419 ALA A O 1
ATOM 3195 N N . VAL A 1 420 ? 7.984 13.555 8.638 1.00 90.94 420 VAL A N 1
ATOM 3196 C CA . VAL A 1 420 ? 8.187 14.033 7.280 1.00 90.94 420 VAL A CA 1
ATOM 3197 C C . VAL A 1 420 ? 9.662 14.368 7.137 1.00 90.94 420 VAL A C 1
ATOM 3199 O O . VAL A 1 420 ? 10.169 15.254 7.823 1.00 90.94 420 VAL A O 1
ATOM 3202 N N . GLU A 1 421 ? 10.337 13.659 6.244 1.00 90.19 421 GLU A N 1
ATOM 3203 C CA . GLU A 1 421 ? 11.713 13.930 5.841 1.00 90.19 421 GLU A CA 1
ATOM 3204 C C . GLU A 1 421 ? 11.668 14.461 4.405 1.00 90.19 421 GLU A C 1
ATOM 3206 O O . GLU A 1 421 ? 11.137 13.795 3.515 1.00 90.19 421 GLU A O 1
ATOM 3211 N N . ILE A 1 422 ? 12.176 15.672 4.173 1.00 89.38 422 ILE A N 1
ATOM 3212 C CA . ILE A 1 422 ? 12.309 16.246 2.828 1.00 89.38 422 ILE A CA 1
ATOM 3213 C C . ILE A 1 422 ? 13.794 16.408 2.525 1.00 89.38 422 ILE A C 1
ATOM 3215 O O . ILE A 1 422 ? 14.504 17.056 3.291 1.00 89.38 422 ILE A O 1
ATOM 3219 N N . GLN A 1 423 ? 14.242 15.859 1.398 1.00 88.12 423 GLN A N 1
ATOM 3220 C CA . GLN A 1 423 ? 15.589 16.049 0.870 1.00 88.12 423 GLN A CA 1
ATOM 3221 C C . GLN A 1 423 ? 15.542 16.992 -0.335 1.00 88.12 423 GLN A C 1
ATOM 3223 O O . GLN A 1 423 ? 14.817 16.749 -1.299 1.00 88.12 423 GLN A O 1
ATOM 3228 N N . LEU A 1 424 ? 16.328 18.065 -0.288 1.00 86.25 424 LEU A N 1
ATOM 3229 C CA . LEU A 1 424 ? 16.406 19.092 -1.325 1.00 86.25 424 LEU A CA 1
ATOM 3230 C C . LEU A 1 424 ? 17.853 19.241 -1.805 1.00 86.25 424 LEU A C 1
ATOM 3232 O O . LEU A 1 424 ? 18.716 19.562 -0.987 1.00 86.25 424 LEU A O 1
ATOM 3236 N N . PRO A 1 425 ? 18.140 19.074 -3.106 1.00 81.75 425 PRO A N 1
ATOM 3237 C CA . PRO A 1 425 ? 19.415 19.506 -3.656 1.00 81.75 425 PRO A CA 1
ATOM 3238 C C . PRO A 1 425 ? 19.416 21.037 -3.766 1.00 81.75 425 PRO A C 1
ATOM 3240 O O . PRO A 1 425 ? 18.551 21.625 -4.421 1.00 81.75 425 PRO A O 1
ATOM 3243 N N . LEU A 1 426 ? 20.374 21.681 -3.107 1.00 74.75 426 LEU A N 1
ATOM 3244 C CA . LEU A 1 426 ? 20.621 23.116 -3.174 1.00 74.75 426 LEU A CA 1
ATOM 3245 C C . LEU A 1 426 ? 21.745 23.396 -4.175 1.00 74.75 426 LEU A C 1
ATOM 3247 O O . LEU A 1 426 ? 22.851 22.852 -4.065 1.00 74.75 426 LEU A O 1
ATOM 3251 N N . ASP A 1 427 ? 21.451 24.273 -5.134 1.00 68.12 427 ASP A N 1
ATOM 3252 C CA . ASP A 1 427 ? 22.432 24.773 -6.094 1.00 68.12 427 ASP A CA 1
ATOM 3253 C C . ASP A 1 427 ? 23.392 25.751 -5.385 1.00 68.12 427 ASP A C 1
ATOM 3255 O O . ASP A 1 427 ? 22.974 26.565 -4.559 1.00 68.12 427 ASP A O 1
ATOM 3259 N N . ALA A 1 428 ? 24.687 25.684 -5.712 1.00 57.97 428 ALA A N 1
ATOM 3260 C CA . ALA A 1 428 ? 25.735 26.493 -5.076 1.00 57.97 428 ALA A CA 1
ATOM 3261 C C . ALA A 1 428 ? 25.549 28.016 -5.264 1.00 57.97 428 ALA A C 1
ATOM 3263 O O . ALA A 1 428 ? 26.027 28.795 -4.441 1.00 57.97 428 ALA A O 1
ATOM 3264 N N . ASP A 1 429 ? 24.822 28.419 -6.310 1.00 54.31 429 ASP A N 1
ATOM 3265 C CA . ASP A 1 429 ? 24.690 29.811 -6.762 1.00 54.31 429 ASP A CA 1
ATOM 3266 C C . ASP A 1 429 ? 23.425 30.519 -6.236 1.00 54.31 429 ASP A C 1
ATOM 3268 O O . ASP A 1 429 ? 23.209 31.704 -6.502 1.00 54.31 429 ASP A O 1
ATOM 3272 N N . ALA A 1 430 ? 22.572 29.819 -5.479 1.00 56.09 430 ALA A N 1
ATOM 3273 C CA . ALA A 1 430 ? 21.396 30.417 -4.856 1.00 56.09 430 ALA A CA 1
ATOM 3274 C C . ALA A 1 430 ? 21.804 31.154 -3.569 1.00 56.09 430 ALA A C 1
ATOM 3276 O O . ALA A 1 430 ? 21.961 30.560 -2.502 1.00 56.09 430 ALA A O 1
ATOM 3277 N N . GLY A 1 431 ? 22.005 32.469 -3.682 1.00 50.06 431 GLY A N 1
ATOM 3278 C CA . GLY A 1 431 ? 22.244 33.350 -2.542 1.00 50.06 431 GLY A CA 1
ATOM 3279 C C . GLY A 1 431 ? 21.141 33.231 -1.484 1.00 50.06 431 GLY A C 1
ATOM 3280 O O . GLY A 1 431 ? 19.954 33.246 -1.803 1.00 50.06 431 GLY A O 1
ATOM 3281 N N . SER A 1 432 ? 21.560 33.156 -0.219 1.00 54.72 432 SER A N 1
ATOM 3282 C CA . SER A 1 432 ? 20.762 32.928 0.997 1.00 54.72 432 SER A CA 1
ATOM 3283 C C . SER A 1 432 ? 20.064 31.561 1.084 1.00 54.72 432 SER A C 1
ATOM 3285 O O . SER A 1 432 ? 19.088 31.268 0.395 1.00 54.72 432 SER A O 1
ATOM 3287 N N . GLU A 1 433 ? 20.552 30.741 2.015 1.00 57.78 433 GLU A N 1
ATOM 3288 C CA . GLU A 1 433 ? 19.999 29.435 2.403 1.00 57.78 433 GLU A CA 1
ATOM 3289 C C . GLU A 1 433 ? 18.513 29.538 2.809 1.00 57.78 433 GLU A C 1
ATOM 3291 O O . GLU A 1 433 ? 17.732 28.612 2.590 1.00 57.78 433 GLU A O 1
ATOM 3296 N N . ASP A 1 434 ? 18.091 30.712 3.286 1.00 59.59 434 ASP A N 1
ATOM 3297 C CA . ASP A 1 434 ? 16.737 30.985 3.769 1.00 59.59 434 ASP A CA 1
ATOM 3298 C C . ASP A 1 434 ? 15.686 31.100 2.654 1.00 59.59 434 ASP A C 1
ATOM 3300 O O . ASP A 1 434 ? 14.544 30.668 2.835 1.00 59.59 434 ASP A O 1
ATOM 3304 N N . ALA A 1 435 ? 16.035 31.652 1.484 1.00 66.25 435 ALA A N 1
ATOM 3305 C CA . ALA A 1 435 ? 15.048 31.957 0.442 1.00 66.25 435 ALA A CA 1
ATOM 3306 C C . ALA A 1 435 ? 14.446 30.692 -0.186 1.00 66.25 435 ALA A C 1
ATOM 3308 O O . ALA A 1 435 ? 13.253 30.651 -0.497 1.00 66.25 435 ALA A O 1
ATOM 3309 N N . SER A 1 436 ? 15.260 29.644 -0.332 1.00 73.75 436 SER A N 1
ATOM 3310 C CA . SER A 1 436 ? 14.803 28.364 -0.878 1.00 73.75 436 SER A CA 1
ATOM 3311 C C . SER A 1 436 ? 14.038 27.536 0.155 1.00 73.75 436 SER A C 1
ATOM 3313 O O . SER A 1 436 ? 13.164 26.768 -0.228 1.00 73.75 436 SER A O 1
ATOM 3315 N N . LEU A 1 437 ? 14.313 27.704 1.455 1.00 80.31 437 LEU A N 1
ATOM 3316 C CA . LEU A 1 437 ? 13.699 26.920 2.536 1.00 80.31 437 LEU A CA 1
ATOM 3317 C C . LEU A 1 437 ? 12.390 27.517 3.065 1.00 80.31 437 LEU A C 1
ATOM 3319 O O . LEU A 1 437 ? 11.470 26.771 3.414 1.00 80.31 437 LEU A O 1
ATOM 3323 N N . ALA A 1 438 ? 12.266 28.846 3.065 1.00 83.69 438 ALA A N 1
ATOM 3324 C CA . ALA A 1 438 ? 11.074 29.567 3.505 1.00 83.69 438 ALA A CA 1
ATOM 3325 C C . ALA A 1 438 ? 9.740 29.024 2.942 1.00 83.69 438 ALA A C 1
ATOM 3327 O O . ALA A 1 438 ? 8.813 28.829 3.737 1.00 83.69 438 ALA A O 1
ATOM 3328 N N . PRO A 1 439 ? 9.589 28.721 1.631 1.00 87.69 439 PRO A N 1
ATOM 3329 C CA . PRO A 1 439 ? 8.331 28.178 1.116 1.00 87.69 439 PRO A CA 1
ATOM 3330 C C . PRO A 1 439 ? 7.991 26.793 1.687 1.00 87.69 439 PRO A C 1
ATOM 3332 O O . PRO A 1 439 ? 6.820 26.512 1.945 1.00 87.69 439 PRO A O 1
ATOM 3335 N N . PHE A 1 440 ? 8.989 25.939 1.940 1.00 87.75 440 PHE A N 1
ATOM 3336 C CA . PHE A 1 440 ? 8.774 24.612 2.530 1.00 87.75 440 PHE A CA 1
ATOM 3337 C C . PHE A 1 440 ? 8.372 24.713 4.003 1.00 87.75 440 PHE A C 1
ATOM 3339 O O . PHE A 1 440 ? 7.439 24.036 4.438 1.00 87.75 440 PHE A O 1
ATOM 3346 N N . MET A 1 441 ? 9.019 25.605 4.758 1.00 87.81 441 MET A N 1
ATOM 3347 C CA . MET A 1 441 ? 8.648 25.882 6.147 1.00 87.81 441 MET A CA 1
ATOM 3348 C C . MET A 1 441 ? 7.234 26.466 6.246 1.00 87.81 441 MET A C 1
ATOM 3350 O O . MET A 1 441 ? 6.452 26.051 7.104 1.00 87.81 441 MET A O 1
ATOM 3354 N N . GLY A 1 442 ? 6.879 27.390 5.349 1.00 89.38 442 GLY A N 1
ATOM 3355 C CA . GLY A 1 442 ? 5.534 27.960 5.263 1.00 89.38 442 GLY A CA 1
ATOM 3356 C C . GLY A 1 442 ? 4.463 26.904 4.980 1.00 89.38 442 GLY A C 1
ATOM 3357 O O . GLY A 1 442 ? 3.421 26.889 5.637 1.00 89.38 442 GLY A O 1
ATOM 3358 N N . GLU A 1 443 ? 4.736 25.972 4.064 1.00 90.62 443 GLU A N 1
ATOM 3359 C CA . GLU A 1 443 ? 3.811 24.885 3.729 1.00 90.62 443 GLU A CA 1
ATOM 3360 C C . GLU A 1 443 ? 3.632 23.881 4.878 1.00 90.62 443 GLU A C 1
ATOM 3362 O O . GLU A 1 443 ? 2.508 23.449 5.146 1.00 90.62 443 GLU A O 1
ATOM 3367 N N . LEU A 1 444 ? 4.708 23.547 5.599 1.00 90.38 444 LEU A N 1
ATOM 3368 C CA . LEU A 1 444 ? 4.634 22.718 6.806 1.00 90.38 444 LEU A CA 1
ATOM 3369 C C . LEU A 1 444 ? 3.847 23.421 7.916 1.00 90.38 444 LEU A C 1
ATOM 3371 O O . LEU A 1 444 ? 2.955 22.819 8.513 1.00 90.38 444 LEU A O 1
ATOM 3375 N N . SER A 1 445 ? 4.104 24.710 8.137 1.00 91.06 445 SER A N 1
ATOM 3376 C CA . SER A 1 445 ? 3.430 25.506 9.170 1.00 91.06 445 SER A CA 1
ATOM 3377 C C . SER A 1 445 ? 1.926 25.617 8.897 1.00 91.06 445 SER A C 1
ATOM 3379 O O . SER A 1 445 ? 1.106 25.443 9.800 1.00 91.06 445 SER A O 1
ATOM 3381 N N . ARG A 1 446 ? 1.541 25.800 7.624 1.00 91.38 446 ARG A N 1
ATOM 3382 C CA . ARG A 1 446 ? 0.139 25.794 7.173 1.00 91.38 446 ARG A CA 1
ATOM 3383 C C . ARG A 1 446 ? -0.583 24.483 7.498 1.00 91.38 446 ARG A C 1
ATOM 3385 O O . ARG A 1 446 ? -1.786 24.494 7.743 1.00 91.38 446 ARG A O 1
ATOM 3392 N N . ARG A 1 447 ? 0.145 23.364 7.522 1.00 90.12 447 ARG A N 1
ATOM 3393 C CA . ARG A 1 447 ? -0.375 22.009 7.777 1.00 90.12 447 ARG A CA 1
ATOM 3394 C C . ARG A 1 447 ? -0.203 21.550 9.226 1.00 90.12 447 ARG A C 1
ATOM 3396 O O . ARG A 1 447 ? -0.254 20.352 9.491 1.00 90.12 447 ARG A O 1
ATOM 3403 N N . ARG A 1 448 ? -0.022 22.483 10.171 1.00 89.62 448 ARG A N 1
ATOM 3404 C CA . ARG A 1 448 ? 0.227 22.185 11.597 1.00 89.62 448 ARG A CA 1
ATOM 3405 C C . ARG A 1 448 ? 1.479 21.320 11.809 1.00 89.62 448 ARG A C 1
ATOM 3407 O O . ARG A 1 448 ? 1.509 20.480 12.705 1.00 89.62 448 ARG A O 1
ATOM 3414 N N . GLY A 1 449 ? 2.477 21.500 10.947 1.00 88.38 449 GLY A N 1
ATOM 3415 C CA . GLY A 1 449 ? 3.764 20.833 11.031 1.00 88.38 449 GLY A CA 1
ATOM 3416 C C . GLY A 1 449 ? 4.659 21.477 12.087 1.00 88.38 449 GLY A C 1
ATOM 3417 O O . GLY A 1 449 ? 4.854 22.689 12.080 1.00 88.38 449 GLY A O 1
ATOM 3418 N N . GLU A 1 450 ? 5.225 20.665 12.970 1.00 90.88 450 GLU A N 1
ATOM 3419 C CA . GLU A 1 450 ? 6.274 21.060 13.908 1.00 90.88 450 GLU A CA 1
ATOM 3420 C C . GLU A 1 450 ? 7.629 20.707 13.302 1.00 90.88 450 GLU A C 1
ATOM 3422 O O . GLU A 1 450 ? 7.914 19.536 13.059 1.00 90.88 450 GLU A O 1
ATOM 3427 N N . ILE A 1 451 ? 8.454 21.714 13.027 1.00 91.56 451 ILE A N 1
ATOM 3428 C CA . ILE A 1 451 ? 9.787 21.512 12.453 1.00 91.56 451 ILE A CA 1
ATOM 3429 C C . ILE A 1 451 ? 10.735 21.100 13.582 1.00 91.56 451 ILE A C 1
ATOM 3431 O O . ILE A 1 451 ? 10.876 21.828 14.561 1.00 91.56 451 ILE A O 1
ATOM 3435 N N . GLU A 1 452 ? 11.366 19.934 13.449 1.00 89.62 452 GLU A N 1
ATOM 3436 C CA . GLU A 1 452 ? 12.344 19.427 14.418 1.00 89.62 452 GLU A CA 1
ATOM 3437 C C . GLU A 1 452 ? 13.715 20.060 14.172 1.00 89.62 452 GLU A C 1
ATOM 3439 O O . GLU A 1 452 ? 14.357 20.556 15.096 1.00 89.62 452 GLU A O 1
ATOM 3444 N N . GLY A 1 453 ? 14.147 20.078 12.910 1.00 85.62 453 GLY A N 1
ATOM 3445 C CA . GLY A 1 453 ? 15.445 20.612 12.532 1.00 85.62 453 GLY A CA 1
ATOM 3446 C C . GLY A 1 453 ? 15.680 20.610 11.028 1.00 85.62 453 GLY A C 1
ATOM 3447 O O . GLY A 1 453 ? 15.006 19.914 10.262 1.00 85.62 453 GLY A O 1
ATOM 3448 N N . VAL A 1 454 ? 16.660 21.416 10.628 1.00 87.25 454 VAL A N 1
ATOM 3449 C CA . VAL A 1 454 ? 17.173 21.498 9.261 1.00 87.25 454 VAL A CA 1
ATOM 3450 C C . VAL A 1 454 ? 18.652 21.141 9.303 1.00 87.25 454 VAL A C 1
ATOM 3452 O O . VAL A 1 454 ? 19.426 21.795 9.996 1.00 87.25 454 VAL A O 1
ATOM 3455 N N . GLU A 1 455 ? 19.041 20.100 8.577 1.00 85.56 455 GLU A N 1
ATOM 3456 C CA . GLU A 1 455 ? 20.430 19.663 8.444 1.00 85.56 455 GLU A CA 1
ATOM 3457 C C . GLU A 1 455 ? 20.886 19.936 7.009 1.00 85.56 455 GLU A C 1
ATOM 3459 O O . GLU A 1 455 ? 20.229 19.525 6.056 1.00 85.56 455 GLU A O 1
ATOM 3464 N N . VAL A 1 456 ? 22.010 20.629 6.830 1.00 81.19 456 VAL A N 1
ATOM 3465 C CA . VAL A 1 456 ? 22.609 20.848 5.506 1.00 81.19 456 VAL A CA 1
ATOM 3466 C C . VAL A 1 456 ? 23.899 20.048 5.436 1.00 81.19 456 VAL A C 1
ATOM 3468 O O . VAL A 1 456 ? 24.811 20.251 6.235 1.00 81.19 456 VAL A O 1
ATOM 3471 N N . VAL A 1 457 ? 23.960 19.111 4.493 1.00 80.44 457 VAL A N 1
ATOM 3472 C CA . VAL A 1 457 ? 25.095 18.210 4.301 1.00 80.44 457 VAL A CA 1
ATOM 3473 C C . VAL A 1 457 ? 25.746 18.508 2.958 1.00 80.44 457 VAL A C 1
ATOM 3475 O O . VAL A 1 457 ? 25.102 18.496 1.910 1.00 80.44 457 VAL A O 1
ATOM 3478 N N . GLU A 1 458 ? 27.053 18.746 2.969 1.00 73.12 458 GLU A N 1
ATOM 3479 C CA . GLU A 1 458 ? 27.826 18.895 1.737 1.00 73.12 458 GLU A CA 1
ATOM 3480 C C . GLU A 1 458 ? 28.082 17.526 1.097 1.00 73.12 458 GLU A C 1
ATOM 3482 O O . GLU A 1 458 ? 28.576 16.592 1.742 1.00 73.12 458 GLU A O 1
ATOM 3487 N N . ARG A 1 459 ? 27.751 17.382 -0.192 1.00 65.62 459 ARG A N 1
ATOM 3488 C CA . ARG A 1 459 ? 27.919 16.114 -0.902 1.00 65.62 459 ARG A CA 1
ATOM 3489 C C . ARG A 1 459 ? 29.404 15.874 -1.185 1.00 65.62 459 ARG A C 1
ATOM 3491 O O . ARG A 1 459 ? 30.020 16.569 -1.991 1.00 65.62 459 ARG A O 1
ATOM 3498 N N . LYS A 1 460 ? 29.996 14.856 -0.553 1.00 53.22 460 LYS A N 1
ATOM 3499 C CA . LYS A 1 460 ? 31.391 14.460 -0.814 1.00 53.22 460 LYS A CA 1
ATOM 3500 C C . LYS A 1 460 ? 31.527 13.926 -2.248 1.00 53.22 460 LYS A C 1
ATOM 3502 O O . LYS A 1 460 ? 31.079 12.819 -2.527 1.00 53.22 460 LYS A O 1
ATOM 3507 N N . GLY A 1 461 ? 32.165 14.692 -3.139 1.00 57.97 461 GLY A N 1
ATOM 3508 C CA . GLY A 1 461 ? 32.680 14.185 -4.421 1.00 57.97 461 GLY A CA 1
ATOM 3509 C C . GLY A 1 461 ? 32.242 14.902 -5.705 1.00 57.97 461 GLY A C 1
ATOM 3510 O O . GLY A 1 461 ? 32.800 14.583 -6.747 1.00 57.97 461 GLY A O 1
ATOM 3511 N N . ASN A 1 462 ? 31.323 15.874 -5.666 1.00 52.97 462 ASN A N 1
ATOM 3512 C CA . ASN A 1 462 ? 30.981 16.707 -6.832 1.00 52.97 462 ASN A CA 1
ATOM 3513 C C . ASN A 1 462 ? 30.856 18.185 -6.433 1.00 52.97 462 ASN A C 1
ATOM 3515 O O . ASN A 1 462 ? 30.487 18.485 -5.302 1.00 52.97 462 ASN A O 1
ATOM 3519 N N . CYS A 1 463 ? 31.198 19.097 -7.350 1.00 54.69 463 CYS A N 1
ATOM 3520 C CA . CYS A 1 463 ? 31.362 20.528 -7.080 1.00 54.69 463 CYS A CA 1
ATOM 3521 C C . CYS A 1 463 ? 30.181 21.145 -6.305 1.00 54.69 463 CYS A C 1
ATOM 3523 O O . CYS A 1 463 ? 29.072 21.208 -6.821 1.00 54.69 463 CYS A O 1
ATOM 3525 N N . GLY A 1 464 ? 30.421 21.600 -5.071 1.00 59.19 464 GLY A N 1
ATOM 3526 C CA . GLY A 1 464 ? 29.572 22.551 -4.334 1.00 59.19 464 GLY A CA 1
ATOM 3527 C C . GLY A 1 464 ? 28.092 22.203 -4.105 1.00 59.19 464 GLY A C 1
ATOM 3528 O O . GLY A 1 464 ? 27.381 23.027 -3.537 1.00 59.19 464 GLY A O 1
ATOM 3529 N N . SER A 1 465 ? 27.603 21.033 -4.527 1.00 66.81 465 SER A N 1
ATOM 3530 C CA . SER A 1 465 ? 26.200 20.639 -4.369 1.00 66.81 465 SER A CA 1
ATOM 3531 C C . SER A 1 465 ? 25.947 20.279 -2.909 1.00 66.81 465 SER A C 1
ATOM 3533 O O . SER A 1 465 ? 26.578 19.368 -2.363 1.00 66.81 465 SER A O 1
ATOM 3535 N N . ARG A 1 466 ? 25.018 20.995 -2.276 1.00 75.38 466 ARG A N 1
ATOM 3536 C CA . ARG A 1 466 ? 24.622 20.773 -0.882 1.00 75.38 466 ARG A CA 1
ATOM 3537 C C . ARG A 1 466 ? 23.262 20.096 -0.861 1.00 75.38 466 ARG A C 1
ATOM 3539 O O . ARG A 1 466 ? 22.372 20.502 -1.597 1.00 75.38 466 ARG A O 1
ATOM 3546 N N . ASP A 1 467 ? 23.097 19.080 -0.029 1.00 81.81 467 ASP A N 1
ATOM 3547 C CA . ASP A 1 467 ? 21.804 18.441 0.192 1.00 81.81 467 ASP A CA 1
ATOM 3548 C C . ASP A 1 467 ? 21.252 18.946 1.528 1.00 81.81 467 ASP A C 1
ATOM 3550 O O . ASP A 1 467 ? 21.912 18.861 2.563 1.00 81.81 467 ASP A O 1
ATOM 3554 N N . CYS A 1 468 ? 20.045 19.499 1.509 1.00 84.38 468 CYS A N 1
ATOM 3555 C CA . CYS A 1 468 ? 19.331 19.913 2.707 1.00 84.38 468 CYS A CA 1
ATOM 3556 C C . CYS A 1 468 ? 18.304 18.850 3.096 1.00 84.38 468 CYS A C 1
ATOM 3558 O O . CYS A 1 468 ? 17.513 18.410 2.263 1.00 84.38 468 CYS A O 1
ATOM 3560 N N . PHE A 1 469 ? 18.312 18.471 4.369 1.00 88.81 469 PHE A N 1
ATOM 3561 C CA . PHE A 1 469 ? 17.372 17.558 4.994 1.00 88.81 469 PHE A CA 1
ATOM 3562 C C . PHE A 1 469 ? 16.515 18.329 5.996 1.00 88.81 469 PHE A C 1
ATOM 3564 O O . PHE A 1 469 ? 17.009 18.853 6.994 1.00 88.81 469 PHE A O 1
ATOM 3571 N N . LEU A 1 470 ? 15.214 18.384 5.738 1.00 90.00 470 LEU A N 1
ATOM 3572 C CA . LEU A 1 470 ? 14.224 19.020 6.599 1.00 90.00 470 LEU A CA 1
ATOM 3573 C C . LEU A 1 470 ? 13.405 17.935 7.296 1.00 90.00 470 LEU A C 1
ATOM 3575 O O . LEU A 1 470 ? 12.743 17.139 6.625 1.00 90.00 470 LEU A O 1
ATOM 3579 N N . ARG A 1 471 ? 13.443 17.912 8.633 1.00 92.38 471 ARG A N 1
ATOM 3580 C CA . ARG A 1 471 ? 12.673 16.970 9.456 1.00 92.38 471 ARG A CA 1
ATOM 3581 C C . ARG A 1 471 ? 11.551 17.699 10.178 1.00 92.38 471 ARG A C 1
ATOM 3583 O O . ARG A 1 471 ? 11.781 18.707 10.850 1.00 92.38 471 ARG A O 1
ATOM 3590 N N . ALA A 1 472 ? 10.331 17.197 10.034 1.00 93.25 472 ALA A N 1
ATOM 3591 C CA . ALA A 1 472 ? 9.155 17.774 10.669 1.00 93.25 472 ALA A CA 1
ATOM 3592 C C . ALA A 1 472 ? 8.119 16.711 11.046 1.00 93.25 472 ALA A C 1
ATOM 3594 O O . ALA A 1 472 ? 8.052 15.640 10.447 1.00 93.25 472 ALA A O 1
ATOM 3595 N N . PHE A 1 473 ? 7.261 17.031 12.009 1.00 93.50 473 PHE A N 1
ATOM 3596 C CA . PHE A 1 473 ? 6.120 16.217 12.404 1.00 93.50 473 PHE A CA 1
ATOM 3597 C C . PHE A 1 473 ? 4.825 16.875 11.955 1.00 93.50 473 PHE A C 1
ATOM 3599 O O . PHE A 1 473 ? 4.539 17.994 12.362 1.00 93.50 473 PHE A O 1
ATOM 3606 N N . ALA A 1 474 ? 4.019 16.181 11.154 1.00 91.69 474 ALA A N 1
ATOM 3607 C CA . ALA A 1 474 ? 2.740 16.699 10.673 1.00 91.69 474 ALA A CA 1
ATOM 3608 C C . ALA A 1 474 ? 1.614 15.663 10.840 1.00 91.69 474 ALA A C 1
ATOM 3610 O O . ALA A 1 474 ? 1.836 14.471 10.605 1.00 91.69 474 ALA A O 1
ATOM 3611 N N . PRO A 1 475 ? 0.390 16.070 11.226 1.00 91.06 475 PRO A N 1
ATOM 3612 C CA . PRO A 1 475 ? -0.752 15.162 11.281 1.00 91.06 475 PRO A CA 1
ATOM 3613 C C . PRO A 1 475 ? -1.076 14.576 9.901 1.00 91.06 475 PRO A C 1
ATOM 3615 O O . PRO A 1 475 ? -1.172 15.309 8.917 1.00 91.06 475 PRO A O 1
ATOM 3618 N N . LEU A 1 476 ? -1.336 13.265 9.823 1.00 86.69 476 LEU A N 1
ATOM 3619 C CA . LEU A 1 476 ? -1.641 12.588 8.551 1.00 86.69 476 LEU A CA 1
ATOM 3620 C C . LEU A 1 476 ? -2.853 13.205 7.830 1.00 86.69 476 LEU A C 1
ATOM 3622 O O . LEU A 1 476 ? -2.887 13.249 6.603 1.00 86.69 476 LEU A O 1
ATOM 3626 N N . ALA A 1 477 ? -3.832 13.709 8.588 1.00 85.31 477 ALA A N 1
ATOM 3627 C CA . ALA A 1 477 ? -5.036 14.329 8.039 1.00 85.31 477 ALA A CA 1
ATOM 3628 C C . ALA A 1 477 ? -4.745 15.596 7.217 1.00 85.31 477 ALA A C 1
ATOM 3630 O O . ALA A 1 477 ? -5.507 15.908 6.307 1.00 85.31 477 ALA A O 1
ATOM 3631 N N . GLU A 1 478 ? -3.654 16.304 7.520 1.00 86.12 478 GLU A N 1
ATOM 3632 C CA . GLU A 1 478 ? -3.266 17.540 6.833 1.00 86.12 478 GLU A CA 1
ATOM 3633 C C . GLU A 1 478 ? -2.295 17.283 5.673 1.00 86.12 478 GLU A C 1
ATOM 3635 O O . GLU A 1 478 ? -2.008 18.197 4.906 1.00 86.12 478 GLU A O 1
ATOM 3640 N N . LEU A 1 479 ? -1.785 16.057 5.502 1.00 85.25 479 LEU A N 1
ATOM 3641 C CA . LEU A 1 479 ? -0.803 15.719 4.461 1.00 85.25 479 LEU A CA 1
ATOM 3642 C C . LEU A 1 479 ? -1.428 15.398 3.093 1.00 85.25 479 LEU A C 1
ATOM 3644 O O . LEU A 1 479 ? -0.717 15.075 2.139 1.00 85.25 479 LEU A O 1
ATOM 3648 N N . SER A 1 480 ? -2.748 15.531 2.943 1.00 82.00 480 SER A N 1
ATOM 3649 C CA . SER A 1 480 ? -3.412 15.368 1.647 1.00 82.00 480 SER A CA 1
ATOM 3650 C C . SER A 1 480 ? -2.894 16.394 0.629 1.00 82.00 480 SER A C 1
ATOM 3652 O O . SER A 1 480 ? -2.985 17.606 0.857 1.00 82.00 480 SER A O 1
ATOM 3654 N N . GLY A 1 481 ? -2.353 15.921 -0.497 1.00 81.38 481 GLY A N 1
ATOM 3655 C CA . GLY A 1 481 ? -1.787 16.775 -1.550 1.00 81.38 481 GLY A CA 1
ATOM 3656 C C . GLY A 1 481 ? -0.449 17.436 -1.190 1.00 81.38 481 GLY A C 1
ATOM 3657 O O . GLY A 1 481 ? -0.012 18.349 -1.887 1.00 81.38 481 GLY A O 1
ATOM 3658 N N . PHE A 1 482 ? 0.200 17.008 -0.102 1.00 85.31 482 PHE A N 1
ATOM 3659 C CA . PHE A 1 482 ? 1.485 17.557 0.332 1.00 85.31 482 PHE A CA 1
ATOM 3660 C C . PHE A 1 482 ? 2.606 17.304 -0.685 1.00 85.31 482 PHE A C 1
ATOM 3662 O O . PHE A 1 482 ? 3.323 18.225 -1.063 1.00 85.31 482 PHE A O 1
ATOM 3669 N N . SER A 1 483 ? 2.713 16.078 -1.198 1.00 84.19 483 SER A N 1
ATOM 3670 C CA . SER A 1 483 ? 3.706 15.686 -2.208 1.00 84.19 483 SER A CA 1
ATOM 3671 C C . SER A 1 483 ? 3.667 16.565 -3.465 1.00 84.19 483 SER A C 1
ATOM 3673 O O . SER A 1 483 ? 4.713 16.985 -3.959 1.00 84.19 483 SER A O 1
ATOM 3675 N N . ALA A 1 484 ? 2.469 16.873 -3.969 1.00 84.00 484 ALA A N 1
ATOM 3676 C CA . ALA A 1 484 ? 2.267 17.727 -5.135 1.00 84.00 484 ALA A CA 1
ATOM 3677 C C . ALA A 1 484 ? 2.736 19.164 -4.872 1.00 84.00 484 ALA A C 1
ATOM 3679 O O . ALA A 1 484 ? 3.439 19.745 -5.700 1.00 84.00 484 ALA A O 1
ATOM 3680 N N . ALA A 1 485 ? 2.402 19.715 -3.698 1.00 87.94 485 ALA A N 1
ATOM 3681 C CA . ALA A 1 485 ? 2.830 21.052 -3.295 1.00 87.94 485 ALA A CA 1
ATOM 3682 C C . ALA A 1 485 ? 4.362 21.146 -3.208 1.00 87.94 485 ALA A C 1
ATOM 3684 O O . ALA A 1 485 ? 4.961 22.019 -3.829 1.00 87.94 485 ALA A O 1
ATOM 3685 N N . ILE A 1 486 ? 5.011 20.198 -2.526 1.00 86.81 486 ILE A N 1
ATOM 3686 C CA . ILE A 1 486 ? 6.474 20.169 -2.360 1.00 86.81 486 ILE A CA 1
ATOM 3687 C C . ILE A 1 486 ? 7.195 19.987 -3.702 1.00 86.81 486 ILE A C 1
ATOM 3689 O O . ILE A 1 486 ? 8.220 20.625 -3.952 1.00 86.81 486 ILE A O 1
ATOM 3693 N N . ARG A 1 487 ? 6.651 19.177 -4.617 1.00 85.25 487 ARG A N 1
ATOM 3694 C CA . ARG A 1 487 ? 7.195 19.046 -5.978 1.00 85.25 487 ARG A CA 1
ATOM 3695 C C . ARG A 1 487 ? 7.050 20.316 -6.794 1.00 85.25 487 ARG A C 1
ATOM 3697 O O . ARG A 1 487 ? 7.990 20.682 -7.489 1.00 85.25 487 ARG A O 1
ATOM 3704 N N . SER A 1 488 ? 5.911 20.997 -6.692 1.00 88.00 488 SER A N 1
ATOM 3705 C CA . SER A 1 488 ? 5.713 22.285 -7.358 1.00 88.00 488 SER A CA 1
ATOM 3706 C C . SER A 1 488 ? 6.687 23.341 -6.836 1.00 88.00 488 SER A C 1
ATOM 3708 O O . SER A 1 488 ? 7.220 24.109 -7.629 1.00 88.00 488 SER A O 1
ATOM 3710 N N . LEU A 1 489 ? 6.947 23.364 -5.525 1.00 87.38 489 LEU A N 1
ATOM 3711 C CA . LEU A 1 489 ? 7.892 24.296 -4.902 1.00 87.38 489 LEU A CA 1
ATOM 3712 C C . LEU A 1 489 ? 9.350 23.994 -5.280 1.00 87.38 489 LEU A C 1
ATOM 3714 O O . LEU A 1 489 ? 10.130 24.909 -5.512 1.00 87.38 489 LEU A O 1
ATOM 3718 N N . SER A 1 490 ? 9.714 22.714 -5.390 1.00 84.56 490 SER A N 1
ATOM 3719 C CA . SER A 1 490 ? 11.080 22.266 -5.712 1.00 84.56 490 SER A CA 1
ATOM 3720 C C . SER A 1 490 ? 11.350 22.060 -7.204 1.00 84.56 490 SER A C 1
ATOM 3722 O O . SER A 1 490 ? 12.401 21.528 -7.567 1.00 84.56 490 SER A O 1
ATOM 3724 N N . SER A 1 491 ? 10.403 22.404 -8.084 1.00 84.19 491 SER A N 1
ATOM 3725 C CA . SER A 1 491 ? 10.464 22.064 -9.517 1.00 84.19 491 SER A CA 1
ATOM 3726 C C . SER A 1 491 ? 10.748 20.572 -9.779 1.00 84.19 491 SER A C 1
ATOM 3728 O O . SER A 1 491 ? 11.428 20.211 -10.737 1.00 84.19 491 SER A O 1
ATOM 3730 N N . GLY A 1 492 ? 10.254 19.694 -8.899 1.00 81.81 492 GLY A N 1
ATOM 3731 C CA . GLY A 1 492 ? 10.398 18.240 -8.991 1.00 81.81 492 GLY A CA 1
ATOM 3732 C C . GLY A 1 492 ? 11.726 17.665 -8.489 1.00 81.81 492 GLY A C 1
ATOM 3733 O O . GLY A 1 492 ? 11.956 16.475 -8.682 1.00 81.81 492 GLY A O 1
ATOM 3734 N N . ARG A 1 493 ? 12.591 18.467 -7.855 1.00 81.94 493 ARG A N 1
ATOM 3735 C CA . ARG A 1 493 ? 13.901 18.008 -7.356 1.00 81.94 493 ARG A CA 1
ATOM 3736 C C . ARG A 1 493 ? 13.877 17.455 -5.928 1.00 81.94 493 ARG A C 1
ATOM 3738 O O . ARG A 1 493 ? 14.840 16.808 -5.531 1.00 81.94 493 ARG A O 1
ATOM 3745 N N . ALA A 1 494 ? 12.823 17.733 -5.159 1.00 83.31 494 ALA A N 1
ATOM 3746 C CA . ALA A 1 494 ? 12.704 17.250 -3.787 1.00 83.31 494 ALA A CA 1
ATOM 3747 C C . ALA A 1 494 ? 12.361 15.761 -3.733 1.00 83.31 494 ALA A C 1
ATOM 3749 O O . ALA A 1 494 ? 11.436 15.316 -4.423 1.00 83.31 494 ALA A O 1
ATOM 3750 N N . ASP A 1 495 ? 13.024 15.039 -2.834 1.00 84.94 495 ASP A N 1
ATOM 3751 C CA . ASP A 1 495 ? 12.581 13.722 -2.385 1.00 84.94 495 ASP A CA 1
ATOM 3752 C C . ASP A 1 495 ? 11.874 13.832 -1.028 1.00 84.94 495 ASP A C 1
ATOM 3754 O O . ASP A 1 495 ? 12.180 14.712 -0.221 1.00 84.94 495 ASP A O 1
ATOM 3758 N N . ILE A 1 496 ? 10.879 12.979 -0.796 1.00 87.38 496 ILE A N 1
ATOM 3759 C CA . ILE A 1 496 ? 10.012 13.037 0.385 1.00 87.38 496 ILE A CA 1
ATOM 3760 C C . ILE A 1 496 ? 9.877 11.633 0.952 1.00 87.38 496 ILE A C 1
ATOM 3762 O O . ILE A 1 496 ? 9.436 10.726 0.254 1.00 87.38 496 ILE A O 1
ATOM 3766 N N . ALA A 1 497 ? 10.143 11.468 2.241 1.00 85.50 497 ALA A N 1
ATOM 3767 C CA . ALA A 1 497 ? 9.831 10.249 2.967 1.00 85.50 497 ALA A CA 1
ATOM 3768 C C . ALA A 1 497 ? 8.841 10.542 4.099 1.00 85.50 497 ALA A C 1
ATOM 3770 O O . ALA A 1 497 ? 8.984 11.501 4.857 1.00 85.50 497 ALA A O 1
ATOM 3771 N N . LEU A 1 498 ? 7.812 9.699 4.203 1.00 85.25 498 LEU A N 1
ATOM 3772 C CA . LEU A 1 498 ? 6.776 9.783 5.231 1.00 85.25 498 LEU A CA 1
ATOM 3773 C C . LEU A 1 498 ? 6.796 8.507 6.071 1.00 85.25 498 LEU A C 1
ATOM 3775 O O . LEU A 1 498 ? 6.696 7.402 5.535 1.00 85.25 498 LEU A O 1
ATOM 3779 N N . ARG A 1 499 ? 6.887 8.641 7.396 1.00 85.56 499 ARG A N 1
ATOM 3780 C CA . ARG A 1 499 ? 6.837 7.512 8.342 1.00 85.56 499 ARG A CA 1
ATOM 3781 C C . ARG A 1 499 ? 5.897 7.822 9.498 1.00 85.56 499 ARG A C 1
ATOM 3783 O O . ARG A 1 499 ? 5.829 8.957 9.947 1.00 85.56 499 ARG A O 1
ATOM 3790 N N . LEU A 1 500 ? 5.174 6.826 10.008 1.00 85.12 500 LEU A N 1
ATOM 3791 C CA . LEU A 1 500 ? 4.367 7.015 11.218 1.00 85.12 500 LEU A CA 1
ATOM 3792 C C . LEU A 1 500 ? 5.304 7.215 12.419 1.00 85.12 500 LEU A C 1
ATOM 3794 O O . LEU A 1 500 ? 6.093 6.323 12.720 1.00 85.12 500 LEU A O 1
ATOM 3798 N N . ALA A 1 501 ? 5.205 8.358 13.100 1.00 87.25 501 ALA A N 1
ATOM 3799 C CA . ALA A 1 501 ? 6.045 8.673 14.253 1.00 87.25 501 ALA A CA 1
ATOM 3800 C C . ALA A 1 501 ? 5.365 8.277 15.569 1.00 87.25 501 ALA A C 1
ATOM 3802 O O . ALA A 1 501 ? 5.851 7.424 16.308 1.00 87.25 501 ALA A O 1
ATOM 3803 N N . HIS A 1 502 ? 4.225 8.900 15.866 1.00 86.81 502 HIS A N 1
ATOM 3804 C CA . HIS A 1 502 ? 3.490 8.709 17.115 1.00 86.81 502 HIS A CA 1
ATOM 3805 C C . HIS A 1 502 ? 2.021 9.125 16.955 1.00 86.81 502 HIS A C 1
ATOM 3807 O O . HIS A 1 502 ? 1.619 9.675 15.931 1.00 86.81 502 HIS A O 1
ATOM 3813 N N . PHE A 1 503 ? 1.208 8.860 17.978 1.00 87.25 503 PHE A N 1
ATOM 3814 C CA . PHE A 1 503 ? -0.158 9.374 18.074 1.00 87.25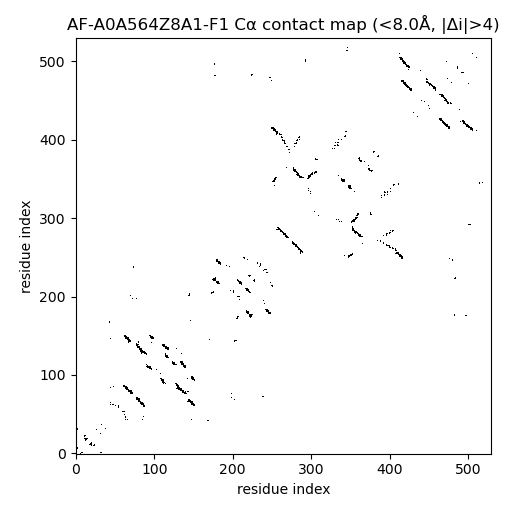 503 PHE A CA 1
ATOM 3815 C C . PHE A 1 503 ? -0.196 10.561 19.033 1.00 87.25 503 PHE A C 1
ATOM 3817 O O . PHE A 1 503 ? 0.443 10.525 20.085 1.00 87.25 503 PHE A O 1
ATOM 3824 N N . ARG A 1 504 ? -0.952 11.600 18.678 1.00 87.38 504 ARG A N 1
ATOM 3825 C CA . ARG A 1 504 ? -1.051 12.841 19.453 1.00 87.38 504 ARG A CA 1
ATOM 3826 C C . ARG A 1 504 ? -2.508 13.164 19.779 1.00 87.38 504 ARG A C 1
ATOM 3828 O O . ARG A 1 504 ? -3.356 12.997 18.904 1.00 87.38 504 ARG A O 1
ATOM 3835 N N . PRO A 1 505 ? -2.825 13.631 21.000 1.00 88.38 505 PRO A N 1
ATOM 3836 C CA . PRO A 1 505 ? -4.165 14.107 21.318 1.00 88.38 505 PRO A CA 1
ATOM 3837 C C . PRO A 1 505 ? -4.534 15.330 20.481 1.00 88.38 505 PRO A C 1
ATOM 3839 O O . PRO A 1 505 ? -3.741 16.252 20.299 1.00 88.38 505 PRO A O 1
ATOM 3842 N N . VAL A 1 506 ? -5.767 15.321 19.993 1.00 90.12 506 VAL A N 1
ATOM 3843 C CA . VAL A 1 506 ? -6.362 16.399 19.209 1.00 90.12 506 VAL A CA 1
ATOM 3844 C C . VAL A 1 506 ? -6.779 17.548 20.141 1.00 90.12 506 VAL A C 1
ATOM 3846 O O . VAL A 1 506 ? -7.114 17.326 21.307 1.00 90.12 506 VAL A O 1
ATOM 3849 N N . SER A 1 507 ? -6.773 18.788 19.639 1.00 89.50 507 SER A N 1
ATOM 3850 C CA . SER A 1 507 ? -7.297 19.944 20.380 1.00 89.50 507 SER A CA 1
ATOM 3851 C C . SER A 1 507 ? -8.798 19.800 20.670 1.00 89.50 507 SER A C 1
ATOM 3853 O O . SER A 1 507 ? -9.529 19.136 19.933 1.00 89.50 507 SER A O 1
ATOM 3855 N N . ALA A 1 508 ? -9.288 20.451 21.730 1.00 87.56 508 ALA A N 1
ATOM 3856 C CA . ALA A 1 508 ? -10.695 20.353 22.131 1.00 87.56 508 ALA A CA 1
ATOM 3857 C C . ALA A 1 508 ? -11.667 20.796 21.017 1.00 87.56 508 ALA A C 1
ATOM 3859 O O . ALA A 1 508 ? -12.683 20.142 20.779 1.00 87.56 508 ALA A O 1
ATOM 3860 N N . GLU A 1 509 ? -11.322 21.858 20.283 1.00 89.69 509 GLU A N 1
ATOM 3861 C CA . GLU A 1 509 ? -12.114 22.374 19.159 1.00 89.69 509 GLU A CA 1
ATOM 3862 C C . GLU A 1 509 ? -12.234 21.350 18.025 1.00 89.69 509 GLU A C 1
ATOM 3864 O O . GLU A 1 509 ? -13.330 21.055 17.542 1.00 89.69 509 GLU A O 1
ATOM 3869 N N . ARG A 1 510 ? -11.109 20.744 17.630 1.00 86.69 510 ARG A N 1
ATOM 3870 C CA . ARG A 1 510 ? -11.087 19.757 16.550 1.00 86.69 510 ARG A CA 1
ATOM 3871 C C . ARG A 1 510 ? -11.731 18.442 16.979 1.00 86.69 510 ARG A C 1
ATOM 3873 O O . ARG A 1 510 ? -12.414 17.818 16.170 1.00 86.69 510 ARG A O 1
ATOM 3880 N N . GLN A 1 511 ? -11.597 18.047 18.245 1.00 88.38 511 GLN A N 1
ATOM 3881 C CA . GLN A 1 511 ? -12.337 16.916 18.804 1.00 88.38 511 GLN A CA 1
ATOM 3882 C C . GLN A 1 511 ? -13.855 17.135 18.677 1.00 88.38 511 GLN A C 1
ATOM 3884 O O . GLN A 1 511 ? -14.554 16.241 18.200 1.00 88.38 511 GLN A O 1
ATOM 3889 N N . ALA A 1 512 ? -14.367 18.325 19.009 1.00 88.94 512 ALA A N 1
ATOM 3890 C CA . ALA A 1 512 ? -15.785 18.651 18.836 1.00 88.94 512 ALA A CA 1
ATOM 3891 C C . ALA A 1 512 ? -16.221 18.616 17.357 1.00 88.94 512 ALA A C 1
ATOM 3893 O O . ALA A 1 512 ? -17.278 18.072 17.026 1.00 88.94 512 ALA A O 1
ATOM 3894 N N . GLU A 1 513 ? -15.390 19.131 16.446 1.00 89.00 513 GLU A N 1
ATOM 3895 C CA . GLU A 1 513 ? -15.655 19.081 15.004 1.00 89.00 513 GLU A CA 1
ATOM 3896 C C . GLU A 1 513 ? -15.731 17.638 14.475 1.00 89.00 513 GLU A C 1
ATOM 3898 O O . GLU A 1 513 ? -16.639 17.295 13.709 1.00 89.00 513 GLU A O 1
ATOM 3903 N N . LEU A 1 514 ? -14.801 16.776 14.894 1.00 86.62 514 LEU A N 1
ATOM 3904 C CA . LEU A 1 514 ? -14.758 15.365 14.507 1.00 86.62 514 LEU A CA 1
ATOM 3905 C C . LEU A 1 514 ? -15.982 14.603 15.014 1.00 86.62 514 LEU A C 1
ATOM 3907 O O . LEU A 1 514 ? -16.591 13.854 14.248 1.00 86.62 514 LEU A O 1
ATOM 3911 N N . LEU A 1 515 ? -16.392 14.849 16.260 1.00 87.56 515 LEU A N 1
ATOM 3912 C CA . LEU A 1 515 ? -17.616 14.282 16.827 1.00 87.56 515 LEU A CA 1
ATOM 3913 C C . LEU A 1 515 ? -18.853 14.727 16.040 1.00 87.56 515 LEU A C 1
ATOM 3915 O O . LEU A 1 515 ? -19.702 13.898 15.706 1.00 87.56 515 LEU A O 1
ATOM 3919 N N . ARG A 1 516 ? -18.926 16.009 15.655 1.00 87.00 516 ARG A N 1
ATOM 3920 C CA . ARG A 1 516 ? -20.016 16.523 14.812 1.00 87.00 516 ARG A CA 1
ATOM 3921 C C . ARG A 1 516 ? -20.048 15.827 13.450 1.00 87.00 516 ARG A C 1
ATOM 3923 O O . ARG A 1 516 ? -21.108 15.388 13.009 1.00 87.00 516 ARG A O 1
ATOM 3930 N N . LYS A 1 517 ? -18.892 15.681 12.791 1.00 83.88 517 LYS A N 1
ATOM 3931 C CA . LYS A 1 517 ? -18.773 14.966 11.506 1.00 83.88 517 LYS A CA 1
ATOM 3932 C C . LYS A 1 517 ? -19.183 13.499 11.628 1.00 83.88 517 LYS A C 1
ATOM 3934 O O . LYS A 1 517 ? -19.861 12.981 10.744 1.00 83.88 517 LYS A O 1
ATOM 3939 N N . ALA A 1 518 ? -18.803 12.835 12.714 1.00 80.19 518 ALA A N 1
ATOM 3940 C CA . ALA A 1 518 ? -19.168 11.446 12.962 1.00 80.19 518 ALA A CA 1
ATOM 3941 C C . ALA A 1 518 ? -20.665 11.269 13.201 1.00 80.19 518 ALA A C 1
ATOM 3943 O O . ALA A 1 518 ? -21.256 10.327 12.677 1.00 80.19 518 ALA A O 1
ATOM 3944 N N . HIS A 1 519 ? -21.285 12.193 13.937 1.00 81.81 519 HIS A N 1
ATOM 3945 C CA . HIS A 1 519 ? -22.726 12.192 14.148 1.00 81.81 519 HIS A CA 1
ATOM 3946 C C . HIS A 1 519 ? -23.483 12.312 12.817 1.00 81.81 519 HIS A C 1
ATOM 3948 O O . HIS A 1 519 ? -24.337 11.481 12.528 1.00 81.81 519 HIS A O 1
ATOM 3954 N N . ILE A 1 520 ? -23.080 13.252 11.952 1.00 80.75 520 ILE A N 1
ATOM 3955 C CA . ILE A 1 520 ? -23.665 13.433 10.610 1.00 80.75 520 ILE A CA 1
ATOM 3956 C C . ILE A 1 520 ? -23.482 12.187 9.728 1.00 80.75 520 ILE A C 1
ATOM 3958 O O . ILE A 1 520 ? -24.372 11.821 8.965 1.00 80.75 520 ILE A O 1
ATOM 3962 N N . ARG A 1 521 ? -22.325 11.517 9.797 1.00 72.12 521 ARG A N 1
ATOM 3963 C CA . ARG A 1 521 ? -22.102 10.270 9.045 1.00 72.12 521 ARG A CA 1
ATOM 3964 C C . ARG A 1 521 ? -23.004 9.139 9.534 1.00 72.12 521 ARG A C 1
ATOM 3966 O O . ARG A 1 521 ? -23.520 8.389 8.713 1.00 72.12 521 ARG A O 1
ATOM 3973 N N . ARG A 1 522 ? -23.211 9.023 10.851 1.00 70.69 522 ARG A N 1
ATOM 3974 C CA . ARG A 1 522 ? -24.110 8.012 11.428 1.00 70.69 522 ARG A CA 1
ATOM 3975 C C . ARG A 1 522 ? -25.559 8.236 10.996 1.00 70.69 522 ARG A C 1
ATOM 3977 O O . ARG A 1 522 ? -26.217 7.259 10.664 1.00 70.69 522 ARG A O 1
ATOM 3984 N N . THR A 1 523 ? -26.029 9.483 10.950 1.00 69.88 523 THR A N 1
ATOM 3985 C CA . THR A 1 523 ? -27.395 9.788 10.494 1.00 69.88 523 THR A CA 1
ATOM 3986 C C . THR A 1 523 ? -27.563 9.554 8.992 1.00 69.88 523 THR A C 1
ATOM 3988 O O . THR A 1 523 ? -28.495 8.868 8.595 1.00 69.88 523 THR A O 1
ATOM 3991 N N . ARG A 1 524 ? -26.610 9.989 8.154 1.00 62.06 524 ARG A N 1
ATOM 3992 C CA . ARG A 1 524 ? -26.656 9.735 6.699 1.00 62.06 524 ARG A CA 1
ATOM 3993 C C . ARG A 1 524 ? -26.632 8.257 6.321 1.00 62.06 524 ARG A C 1
ATOM 3995 O O . ARG A 1 524 ? -27.320 7.873 5.387 1.00 62.06 524 ARG A O 1
ATOM 4002 N N . ASN A 1 525 ? -25.838 7.443 7.017 1.00 57.38 525 ASN A N 1
ATOM 4003 C CA . ASN A 1 525 ? -25.814 6.001 6.768 1.00 57.38 525 ASN A CA 1
ATOM 4004 C C . ASN A 1 525 ? -27.113 5.318 7.214 1.00 57.38 525 ASN A C 1
ATOM 4006 O O . ASN A 1 525 ? -27.432 4.254 6.702 1.00 57.38 525 ASN A O 1
ATOM 4010 N N . HIS A 1 526 ? -27.844 5.897 8.170 1.00 48.69 526 HIS A N 1
ATOM 4011 C CA . HIS A 1 526 ? -29.151 5.385 8.565 1.00 48.69 526 HIS A CA 1
ATOM 4012 C C . HIS A 1 526 ? -30.196 5.665 7.478 1.00 48.69 526 HIS A C 1
ATOM 4014 O O . HIS A 1 526 ? -30.905 4.748 7.084 1.00 48.69 526 HIS A O 1
ATOM 4020 N N . ASP A 1 527 ? -30.199 6.877 6.915 1.00 42.69 527 ASP A N 1
ATOM 4021 C CA . ASP A 1 527 ? -31.128 7.283 5.849 1.00 42.69 527 ASP A CA 1
ATOM 4022 C C . ASP A 1 527 ? -30.845 6.628 4.483 1.00 42.69 527 ASP A C 1
ATOM 4024 O O . ASP A 1 527 ? -31.705 6.643 3.614 1.00 42.69 527 ASP A O 1
ATOM 4028 N N . SER A 1 528 ? -29.649 6.072 4.256 1.00 43.44 528 SER A N 1
ATOM 4029 C CA . SER A 1 528 ? -29.328 5.309 3.037 1.00 43.44 528 SER A CA 1
ATOM 4030 C C . SER A 1 528 ? -29.575 3.800 3.160 1.00 43.44 528 SER A C 1
ATOM 4032 O O . SER A 1 528 ? -29.411 3.074 2.177 1.00 43.44 528 SER A O 1
ATOM 4034 N N . LEU A 1 529 ? -29.928 3.324 4.360 1.00 39.81 529 LEU A N 1
ATOM 4035 C CA . LEU A 1 529 ? -30.261 1.927 4.669 1.00 39.81 529 LEU A CA 1
ATOM 4036 C C . LEU A 1 529 ? -31.769 1.705 4.907 1.00 39.81 529 LEU A C 1
ATOM 4038 O O . LEU A 1 529 ? -32.183 0.547 5.003 1.00 39.81 529 LEU A O 1
ATOM 4042 N N . VAL A 1 530 ? -32.557 2.782 5.010 1.00 35.75 530 VAL A N 1
ATOM 4043 C CA . VAL A 1 530 ? -34.035 2.798 5.003 1.00 35.75 530 VAL A CA 1
ATOM 4044 C C . VAL A 1 530 ? -34.501 3.161 3.602 1.00 35.75 530 VAL A C 1
ATOM 4046 O O . VAL A 1 530 ? -35.458 2.511 3.126 1.00 35.75 530 VAL A O 1
#

Foldseek 3Di:
DLLVVPDDDDFDADVVVPGRPVVVVVCCVVRPDDPVSDDDDPVQVVVQVVQVVVCPPDPFKWWKKAFAFWDQDLVQGIWTWIAIAAGKDFAQAWKFWPPDPPDDPVPGIWGFHFKWADDPPDTHGDGMDGHGGTIITGGDDPDARGIMIIHDDDPPPPPPDPPPPDPDPGPDQDAFDDKWWKDFPDPVLVVLVVVLQVSVCRRRVNWDWDQDPLVRTIIITHNDPVRVVVVQVCCCPVVVTDMDIDHDDFQKAKEFDAFDKFKFKFWDWDAFPNDIWIKIWIKMKHQHVDFDPDPQAAEAEDDCQQVPPPDDPDDDDDPDPVLVVVLVVLLSVLLQVLQQQQQPQQSHHYPRMHMYTHYMFIAPDPPDPDPVRTDGDDQDPDPRSNVRVSVRSSVRSSVRNNVRNVVGDDMFIKFWKKKKKKKAWDDQPDPDPCVLCVQVVVLCVVQVKAWPDKDWAADPDDPRIIIIITIIIGTPVSCNCVVVSVCVSRVNRMDMDIDGDGIGTDDPVVRVVVSVVSVVVVVVVVVVVD

Radius of gyration: 31.12 Å; Cα contacts (8 Å, |Δi|>4): 936; chains: 1; bounding box: 70×69×88 Å

Nearest PDB structures (foldseek):
  8p2h-assembly1_E  TM=6.986E-01  e=1.929E-39  Staphylococcus aureus subsp. aureus NCTC 8325
  8p2f-assembly1_E  TM=6.986E-01  e=1.950E-38  Staphylococcus aureus subsp. aureus NCTC 8325
  4v90-assembly1_AY  TM=6.966E-01  e=1.433E-36  Thermus thermophilus HB8
  7l20-assembly1_w  TM=7.016E-01  e=3.421E-37  Homo sapiens
  4v9h-assembly1_AY  TM=7.399E-01  e=9.531E-34  Thermus thermophilus HB8

Sequence (530 aa):
VTTSSKGFPVVLGSSRRNIGVQPLLDAIVDYLPDPSQRPPPPLIANTLARIQNYSASQDHISPALLTFKILFDPQRGALSLCRVFAGYVTPGMQIKNWTRSDLDNSSITEKIGGLMQLTGDAYENIERAGPGYIVALNGLQSTRTGDILGPVLAESVTKAEDVMEGDLENAFVPQPVVHAALEPRSSLAFRNLEKALTCMQREDPSFKATFDPETGQWVVAGMGDLHLEVVLSRLRREYKLEVSMGPLLTSHKEMPQAGSKFVSTSVNTGLVGGRQRTILVKLEIFSDGYMSTSNKTRISFEKGWNLENLRSGSTEGPHSSTSQHKVMACVRQGCEVAMATGGPLMRSRVLGVGVRVHYVGQLSSSTSISDDDLTRLQVPLSSQNFASFSALLRSTVVKAVKDALDGLKEWKIIEPVMAVEIQLPLDADAGSEDASLAPFMGELSRRRGEIEGVEVVERKGNCGSRDCFLRAFAPLAELSGFSAAIRSLSSGRADIALRLAHFRPVSAERQAELLRKAHIRRTRNHDSLV